Protein AF-A0A1V4E5L5-F1 (afdb_monomer_lite)

Radius of gyration: 43.97 Å; chains: 1; bounding box: 90×57×125 Å

Secondary structure (DSSP, 8-state):
-HHHHHHHHHHHHHHHHHHHHHHHHHHHHHHHHHHHHHHHHHHHHHHHHHHHHHHHHHHH-TT-HHHHHHHHHHHHHHHH--SHHHHHHHHHHHHHHHHHHHHHHHT-HHHHT-HHHHHHHHHHHHHHHHHHHHHHHHHHHHHHHHHHHHSTTHHHHHHHHT-PPPPPSS---STHHHHHHHHHHHHHHHHHHHHHHHHHHHHHHHHHTPPPP-PPPPP-SPPPS--HHHHHHHHTTT---TTHHHHHHHHHHHTTSEEEEEEETTEEEEEE-SS--S--HHHHHHHHHHHHH-BTTEEETTHHHH--TTHHHHHHHHHHHHHHHHHHTT-EEESS-HHHHHHHHHHHHHHHHHHHHHHHHHHHHHT----THHHHHHHHHHHHHHHHH--EEEPPP-S-PPPP-------S--------PPPP----------------------------------------------

Sequence (470 aa):
MITMIVVLAVVAVLVATLVSVYNRLVRTRNTVDNAWAQIDVQLKRRYDLIPNLVETVKGYAAHERATLEAVVVARAQAIGARGPEEQAAAENMLSGALKSLFAVAEAYPDLKASANFAELQEELAATENRIAYSRQYYNDAVLTYNNAIQTVPANIVAGMTGFTPREYFRRRRGARARAGQVLTMGAWIAAAAATGLWLLLLLALAVATRNPDVEPGPATGELAGQPPAVVDLITGDWRLCDEAPSATLLDLAARGVVAVEEIGPELSLVRLRGEPGDLRPYERLVYDHVRSLAVDGVVATGALAEGSRDLGRWWKSFRKKVIVEARAQGLSRPRWSRAHALLLGVAAAVPAAAIGIAVAADDARANHDGGPGAAIVSFALLVTLMGRLTGSAARPRGPGPPPTGSASASTCGRPGGSPSSPPPRSRSGAATSRTPPRSGSRRGPSGAFLSAPRPTTTGRGPTTAGCGTS

pLDDT: mean 72.15, std 19.84, range [26.78, 96.0]

Foldseek 3Di:
DVLVVVVVVVVVVVVVVLVVLVVVLVVLVVQLVVLVVLLVVLLVVLLVLLVVLLVLCCVQCVVPVVLSVQLVVLSVQCVPADFQASNLVSVVSNVVSVVVVVVVVVVGVVSVPDPSNVVSVVSNVVSVVSSVVSLVSSQVSLVVSQVSCLAPPNVVSCVVPVPDRGDHNDDDDDPPPVVLVVSLVRLVVQLVVLVVVLVVVLVVLLVVLQADDDDADAADPDDDPDQQQLVQCVVQSNDGFLCSLVSLVVVCCVVVQWPWDDPDPQWIKIAGDDDDDDDQPLSVLSVVVQVVQDDVRIDTPVCSNPPDPPCPVSVVVSSVSSQVVCVVVVFKDWSDDPSRLVVSLVSQLSSLVSQLVSVVSVVVVVVDPDDSVSSVVSSVVSSVVSVVSGGMYGDDDDDDDHNHHDDPDPRSDDPDDDPPDDDDDDDDDDDDDDDDDYDDDDDDDDDDDDDDDDDDDDDDDDDDDDDDDD

Structure (mmCIF, N/CA/C/O backbone):
data_AF-A0A1V4E5L5-F1
#
_entry.id   AF-A0A1V4E5L5-F1
#
loop_
_atom_site.group_PDB
_atom_site.id
_atom_site.type_symbol
_atom_site.label_atom_id
_atom_site.label_alt_id
_atom_site.label_comp_id
_atom_site.label_asym_id
_atom_site.label_entity_id
_atom_site.label_seq_id
_atom_site.pdbx_PDB_ins_code
_atom_site.Cartn_x
_atom_site.Cartn_y
_atom_site.Cartn_z
_atom_site.occupancy
_atom_site.B_iso_or_equiv
_atom_site.auth_seq_id
_atom_site.auth_comp_id
_atom_site.auth_asym_id
_atom_site.auth_atom_id
_atom_site.pdbx_PDB_model_num
ATOM 1 N N . MET A 1 1 ? -31.886 6.528 17.896 1.00 64.75 1 MET A N 1
ATOM 2 C CA . MET A 1 1 ? -31.563 7.450 16.787 1.00 64.75 1 MET A CA 1
ATOM 3 C C . MET A 1 1 ? -30.062 7.703 16.698 1.00 64.75 1 MET A C 1
ATOM 5 O O . MET A 1 1 ? -29.466 7.247 15.737 1.00 64.75 1 MET A O 1
ATOM 9 N N . ILE A 1 2 ? -29.427 8.288 17.723 1.00 75.50 2 ILE A N 1
ATOM 10 C CA . ILE A 1 2 ? -27.972 8.564 17.745 1.00 75.50 2 ILE A CA 1
ATOM 11 C C . ILE A 1 2 ? -27.121 7.310 17.460 1.00 75.50 2 ILE A C 1
ATOM 13 O O . ILE A 1 2 ? -26.212 7.352 16.645 1.00 75.50 2 ILE A O 1
ATOM 17 N N . THR A 1 3 ? -27.462 6.158 18.041 1.00 60.47 3 THR A N 1
ATOM 18 C CA . THR A 1 3 ? -26.755 4.883 17.808 1.00 60.47 3 THR A CA 1
ATOM 19 C C . THR A 1 3 ? -26.808 4.395 16.358 1.00 60.47 3 THR A C 1
ATOM 21 O O . THR A 1 3 ? -25.797 3.943 15.835 1.00 60.47 3 THR A O 1
ATOM 24 N N . MET A 1 4 ? -27.961 4.505 15.691 1.00 63.75 4 MET A N 1
ATOM 25 C CA . MET A 1 4 ? -28.101 4.164 14.267 1.00 63.75 4 MET A CA 1
ATOM 26 C C . MET A 1 4 ? -27.276 5.103 13.388 1.00 63.75 4 MET A C 1
ATOM 28 O O . MET A 1 4 ? -26.629 4.640 12.456 1.00 63.75 4 MET A O 1
ATOM 32 N N . ILE A 1 5 ? -27.244 6.395 13.727 1.00 76.19 5 ILE A N 1
ATOM 33 C CA . ILE A 1 5 ? -26.436 7.394 13.018 1.00 76.19 5 ILE A CA 1
ATOM 34 C C . ILE A 1 5 ? -24.944 7.068 13.153 1.00 76.19 5 ILE A C 1
ATOM 36 O O . ILE A 1 5 ? -24.229 7.099 12.158 1.00 76.19 5 ILE A O 1
ATOM 40 N N . VAL A 1 6 ? -24.477 6.681 14.346 1.00 77.12 6 VAL A N 1
ATOM 41 C CA . VAL A 1 6 ? -23.073 6.289 14.563 1.00 77.12 6 VAL A CA 1
ATOM 42 C C . VAL A 1 6 ? -22.710 5.032 13.766 1.00 77.12 6 VAL A C 1
ATOM 44 O O . VAL A 1 6 ? -21.672 5.014 13.114 1.00 77.12 6 VAL A O 1
ATOM 47 N N . VAL A 1 7 ? -23.560 3.999 13.760 1.00 72.44 7 VAL A N 1
ATOM 48 C CA . VAL A 1 7 ? -23.312 2.780 12.963 1.00 72.44 7 VAL A CA 1
ATOM 49 C C . VAL A 1 7 ? -23.264 3.103 11.469 1.00 72.44 7 VAL A C 1
ATOM 51 O O . VAL A 1 7 ? -22.341 2.672 10.781 1.00 72.44 7 VAL A O 1
ATOM 54 N N . LEU A 1 8 ? -24.216 3.898 10.975 1.00 71.31 8 LEU A N 1
ATOM 55 C CA . LEU A 1 8 ? -24.262 4.301 9.572 1.00 71.31 8 LEU A CA 1
ATOM 56 C C . LEU A 1 8 ? -23.028 5.130 9.185 1.00 71.31 8 LEU A C 1
ATOM 58 O O . LEU A 1 8 ? -22.444 4.897 8.131 1.00 71.31 8 LEU A O 1
ATOM 62 N N . ALA A 1 9 ? -22.592 6.044 10.056 1.00 74.75 9 ALA A N 1
ATOM 63 C CA . ALA A 1 9 ? -21.396 6.852 9.845 1.00 74.75 9 ALA A CA 1
ATOM 64 C C . ALA A 1 9 ? -20.126 5.988 9.782 1.00 74.75 9 ALA A C 1
ATOM 66 O O . ALA A 1 9 ? -19.305 6.173 8.887 1.00 74.75 9 ALA A O 1
ATOM 67 N N . VAL A 1 10 ? -19.981 5.002 10.674 1.00 79.75 10 VAL A N 1
ATOM 68 C CA . VAL A 1 10 ? -18.836 4.074 10.662 1.00 79.75 10 VAL A CA 1
ATOM 69 C C . VAL A 1 10 ? -18.814 3.237 9.381 1.00 79.75 10 VAL A C 1
ATOM 71 O O . VAL A 1 10 ? -17.765 3.114 8.750 1.00 79.75 10 VAL A O 1
ATOM 74 N N . VAL A 1 11 ? -19.964 2.705 8.953 1.00 74.75 11 VAL A N 1
ATOM 75 C CA . VAL A 1 11 ? -20.073 1.950 7.691 1.00 74.75 11 VAL A CA 1
ATOM 76 C C . VAL A 1 11 ? -19.747 2.842 6.491 1.00 74.75 11 VAL A C 1
ATOM 78 O O . VAL A 1 11 ? -18.983 2.433 5.619 1.00 74.75 11 VAL A O 1
ATOM 81 N N . ALA A 1 12 ? -20.254 4.077 6.463 1.00 74.31 12 ALA A N 1
ATOM 82 C CA . ALA A 1 12 ? -19.965 5.031 5.397 1.00 74.31 12 ALA A CA 1
ATOM 83 C C . ALA A 1 12 ? -18.464 5.356 5.301 1.00 74.31 12 ALA A C 1
ATOM 85 O O . ALA A 1 12 ? -17.910 5.355 4.203 1.00 74.31 12 ALA A O 1
ATOM 86 N N . VAL A 1 13 ? -17.780 5.558 6.434 1.00 81.56 13 VAL A N 1
ATOM 87 C CA . VAL A 1 13 ? -16.323 5.786 6.477 1.00 81.56 13 VAL A CA 1
ATOM 88 C C . VAL A 1 13 ? -15.547 4.561 5.986 1.00 81.56 13 VAL A C 1
ATOM 90 O O . VAL A 1 13 ? -14.578 4.707 5.236 1.00 81.56 13 VAL A O 1
ATOM 93 N N . LEU A 1 14 ? -15.973 3.351 6.357 1.00 78.25 14 LEU A N 1
ATOM 94 C CA . LEU A 1 14 ? -15.338 2.112 5.904 1.00 78.25 14 LEU A CA 1
ATOM 95 C C . LEU A 1 14 ? -15.444 1.961 4.378 1.00 78.25 14 LEU A C 1
ATOM 97 O O . LEU A 1 14 ? -14.437 1.739 3.703 1.00 78.25 14 LEU A O 1
ATOM 101 N N . VAL A 1 15 ? -16.649 2.143 3.828 1.00 75.12 15 VAL A N 1
ATOM 102 C CA . VAL A 1 15 ? -16.905 2.072 2.380 1.00 75.12 15 VAL A CA 1
ATOM 103 C C . VAL A 1 15 ? -16.134 3.163 1.635 1.00 75.12 15 VAL A C 1
ATOM 105 O O . VAL A 1 15 ? -15.472 2.868 0.641 1.00 75.12 15 VAL A O 1
ATOM 108 N N . ALA A 1 16 ? -16.138 4.403 2.132 1.00 78.38 16 ALA A N 1
ATOM 109 C CA . ALA A 1 16 ? -15.385 5.501 1.525 1.00 78.38 16 ALA A CA 1
ATOM 110 C C . ALA A 1 16 ? -13.875 5.206 1.481 1.00 78.38 16 ALA A C 1
ATOM 112 O O . ALA A 1 16 ? -13.209 5.487 0.482 1.00 78.38 16 ALA A O 1
ATOM 113 N N . THR A 1 17 ? -13.340 4.583 2.535 1.00 76.50 17 THR A N 1
ATOM 114 C CA . THR A 1 17 ? -11.928 4.189 2.611 1.00 76.50 17 THR A CA 1
ATOM 115 C C . THR A 1 17 ? -11.601 3.097 1.590 1.00 76.50 17 THR A C 1
ATOM 117 O O . THR A 1 17 ? -10.625 3.229 0.854 1.00 76.50 17 THR A O 1
ATOM 120 N N . LEU A 1 18 ? -12.438 2.058 1.485 1.00 76.38 18 LEU A N 1
ATOM 121 C CA . LEU A 1 18 ? -12.301 0.981 0.493 1.00 76.38 18 LEU A CA 1
ATOM 122 C C . LEU A 1 18 ? -12.300 1.523 -0.944 1.00 76.38 18 LEU A C 1
ATOM 124 O O . LEU A 1 18 ? -11.401 1.205 -1.724 1.00 76.38 18 LEU A O 1
ATOM 128 N N . VAL A 1 19 ? -13.260 2.393 -1.273 1.00 79.81 19 VAL A N 1
ATOM 129 C CA . VAL A 1 19 ? -13.362 3.025 -2.598 1.00 79.81 19 VAL A CA 1
ATOM 130 C C . VAL A 1 19 ? -12.137 3.897 -2.890 1.00 79.81 19 VAL A C 1
ATOM 132 O O . VAL A 1 19 ? -11.571 3.833 -3.983 1.00 79.81 19 VAL A O 1
ATOM 135 N N . SER A 1 20 ? -11.678 4.685 -1.914 1.00 85.06 20 SER A N 1
ATOM 136 C CA . SER A 1 20 ? -10.489 5.534 -2.064 1.00 85.06 20 SER A CA 1
ATOM 137 C C . SER A 1 20 ? -9.222 4.714 -2.334 1.00 85.06 20 SER A C 1
ATOM 139 O O . SER A 1 20 ? -8.454 5.023 -3.252 1.00 85.06 20 SER A O 1
ATOM 141 N N . VAL A 1 21 ? -9.035 3.623 -1.586 1.00 86.06 21 VAL A N 1
ATOM 142 C CA . VAL A 1 21 ? -7.903 2.700 -1.727 1.00 86.06 21 VAL A CA 1
ATOM 143 C C . VAL A 1 21 ? -7.919 2.007 -3.087 1.00 86.06 21 VAL A C 1
ATOM 145 O O . VAL A 1 21 ? -6.899 2.011 -3.776 1.00 86.06 21 VAL A O 1
ATOM 148 N N . TYR A 1 22 ? -9.069 1.480 -3.513 1.00 83.31 22 TYR A N 1
ATOM 149 C CA . TYR A 1 22 ? -9.215 0.848 -4.824 1.00 83.31 22 TYR A CA 1
ATOM 150 C C . TYR A 1 22 ? -8.873 1.824 -5.959 1.00 83.31 22 TYR A C 1
ATOM 152 O O . TYR A 1 22 ? -8.033 1.530 -6.809 1.00 83.31 22 TYR A O 1
ATOM 160 N N . ASN A 1 23 ? -9.429 3.038 -5.922 1.00 90.69 23 ASN A N 1
ATOM 161 C CA . ASN A 1 23 ? -9.145 4.065 -6.926 1.00 90.69 23 ASN A CA 1
ATOM 162 C C . ASN A 1 23 ? -7.665 4.475 -6.943 1.00 90.69 23 ASN A C 1
ATOM 164 O O . ASN A 1 23 ? -7.111 4.776 -8.000 1.00 90.69 23 ASN A O 1
ATOM 168 N N . ARG A 1 24 ? -6.997 4.493 -5.784 1.00 91.50 24 ARG A N 1
ATOM 169 C CA . ARG A 1 24 ? -5.551 4.736 -5.706 1.00 91.50 24 ARG A CA 1
ATOM 170 C C . ARG A 1 24 ? -4.749 3.609 -6.364 1.00 91.50 24 ARG A C 1
ATOM 172 O O . ARG A 1 24 ? -3.825 3.920 -7.107 1.00 91.50 24 ARG A O 1
ATOM 179 N N . LEU A 1 25 ? -5.110 2.346 -6.130 1.00 89.50 25 LEU A N 1
ATOM 180 C CA . LEU A 1 25 ? -4.451 1.188 -6.747 1.00 89.50 25 LEU A CA 1
ATOM 181 C C . LEU A 1 25 ? -4.634 1.150 -8.271 1.00 89.50 25 LEU A C 1
ATOM 183 O O . LEU A 1 25 ? -3.688 0.861 -9.000 1.00 89.50 25 LEU A O 1
ATOM 187 N N . VAL A 1 26 ? -5.827 1.487 -8.768 1.00 91.50 26 VAL A N 1
ATOM 188 C CA . VAL A 1 26 ? -6.075 1.611 -10.215 1.00 91.50 26 VAL A CA 1
ATOM 189 C C . VAL A 1 26 ? -5.211 2.721 -10.817 1.00 91.50 26 VAL A C 1
ATOM 191 O O . VAL A 1 26 ? -4.585 2.519 -11.855 1.00 91.50 26 VAL A O 1
ATOM 194 N N . ARG A 1 27 ? -5.107 3.876 -10.146 1.00 93.75 27 ARG A N 1
ATOM 195 C CA . ARG A 1 27 ? -4.250 4.980 -10.604 1.00 93.75 27 ARG A CA 1
ATOM 196 C C . ARG A 1 27 ? -2.784 4.573 -10.704 1.00 93.75 27 ARG A C 1
ATOM 198 O O . ARG A 1 27 ? -2.179 4.815 -11.741 1.00 93.75 27 ARG A O 1
ATOM 205 N N . THR A 1 28 ? -2.225 3.932 -9.676 1.00 93.62 28 THR A N 1
ATOM 206 C CA . THR A 1 28 ? -0.817 3.505 -9.705 1.00 93.62 28 THR A CA 1
ATOM 207 C C . THR A 1 28 ? -0.562 2.423 -10.751 1.00 93.62 28 THR A C 1
ATOM 209 O O . THR A 1 28 ? 0.479 2.462 -11.401 1.00 93.62 28 THR A O 1
ATOM 212 N N . ARG A 1 29 ? -1.514 1.505 -10.981 1.00 92.44 29 ARG A N 1
ATOM 213 C CA . ARG A 1 29 ? -1.445 0.539 -12.090 1.00 92.44 29 ARG A CA 1
ATOM 214 C C . ARG A 1 29 ? -1.362 1.254 -13.441 1.00 92.44 29 ARG A C 1
ATOM 216 O O . ARG A 1 29 ? -0.441 0.995 -14.206 1.00 92.44 29 ARG A O 1
ATOM 223 N N . ASN A 1 30 ? -2.262 2.205 -13.685 1.00 94.81 30 ASN A N 1
ATOM 224 C CA . ASN A 1 30 ? -2.279 2.972 -14.931 1.00 94.81 30 ASN A CA 1
ATOM 225 C C . ASN A 1 30 ? -1.001 3.808 -15.114 1.00 94.81 30 ASN A C 1
ATOM 227 O O . ASN A 1 30 ? -0.553 3.990 -16.241 1.00 94.81 30 ASN A O 1
ATOM 231 N N . THR A 1 31 ? -0.384 4.297 -14.030 1.00 95.56 31 THR A N 1
ATOM 232 C CA . THR A 1 31 ? 0.924 4.970 -14.094 1.00 95.56 31 THR A CA 1
ATOM 233 C C . THR A 1 31 ? 2.026 4.025 -14.570 1.00 95.56 31 THR A C 1
ATOM 235 O O . THR A 1 31 ? 2.833 4.425 -15.404 1.00 95.56 31 THR A O 1
ATOM 238 N N . VAL A 1 32 ? 2.050 2.776 -14.090 1.00 95.31 32 VAL A N 1
ATOM 239 C CA . VAL A 1 32 ? 3.008 1.761 -14.566 1.00 95.31 32 VAL A CA 1
ATOM 240 C C . VAL A 1 32 ? 2.787 1.458 -16.048 1.00 95.31 32 VAL A C 1
ATOM 242 O O . VAL A 1 32 ? 3.749 1.443 -16.812 1.00 95.31 32 VAL A O 1
ATOM 245 N N . ASP A 1 33 ? 1.533 1.273 -16.466 1.00 94.19 33 ASP A N 1
ATOM 246 C CA . ASP A 1 33 ? 1.196 0.988 -17.866 1.00 94.19 33 ASP A CA 1
ATOM 247 C C . ASP A 1 33 ? 1.548 2.172 -18.788 1.00 94.19 33 ASP A C 1
ATOM 249 O O . ASP A 1 33 ? 2.089 1.983 -19.877 1.00 94.19 33 ASP A O 1
ATOM 253 N N . ASN A 1 34 ? 1.326 3.409 -18.332 1.00 95.81 34 ASN A N 1
ATOM 254 C CA . ASN A 1 34 ? 1.731 4.610 -19.061 1.00 95.81 34 ASN A CA 1
ATOM 255 C C . ASN A 1 34 ? 3.259 4.731 -19.169 1.00 95.81 34 ASN A C 1
ATOM 257 O O . ASN A 1 34 ? 3.774 5.019 -20.247 1.00 95.81 34 ASN A O 1
ATOM 261 N N . ALA A 1 35 ? 3.988 4.473 -18.079 1.00 94.75 35 ALA A N 1
ATOM 262 C CA . ALA A 1 35 ? 5.449 4.487 -18.080 1.00 94.75 35 ALA A CA 1
ATOM 263 C C . ALA A 1 35 ? 6.027 3.438 -19.044 1.00 94.75 35 ALA A C 1
ATOM 265 O O . ALA A 1 35 ? 6.997 3.717 -19.747 1.00 94.75 35 ALA A O 1
ATOM 266 N N . TRP A 1 36 ? 5.408 2.256 -19.118 1.00 94.31 36 TRP A N 1
ATOM 267 C CA . TRP A 1 36 ? 5.778 1.224 -20.085 1.00 94.31 36 TRP A CA 1
ATOM 268 C C . TRP A 1 36 ? 5.542 1.686 -21.529 1.00 94.31 36 TRP A C 1
ATOM 270 O O . TRP A 1 36 ? 6.452 1.617 -22.351 1.00 94.31 36 TRP A O 1
ATOM 280 N N . ALA A 1 37 ? 4.372 2.261 -21.822 1.00 94.19 37 ALA A N 1
ATOM 281 C CA . ALA A 1 37 ? 4.068 2.790 -23.153 1.00 94.19 37 ALA A CA 1
ATOM 282 C C . ALA A 1 37 ? 5.060 3.883 -23.601 1.00 94.19 37 ALA A C 1
ATOM 284 O O . ALA A 1 37 ? 5.414 3.957 -24.777 1.00 94.19 37 ALA A O 1
ATOM 285 N N . GLN A 1 38 ? 5.550 4.716 -22.674 1.00 93.56 38 GLN A N 1
ATOM 286 C CA . GLN A 1 38 ? 6.589 5.705 -22.981 1.00 93.56 38 GLN A CA 1
ATOM 287 C C . GLN A 1 38 ? 7.916 5.047 -23.383 1.00 93.56 38 GLN A C 1
ATOM 289 O O . GLN A 1 38 ? 8.556 5.515 -24.325 1.00 93.56 38 GLN A O 1
ATOM 294 N N . ILE A 1 39 ? 8.313 3.958 -22.712 1.00 93.94 39 ILE A N 1
ATOM 295 C CA . ILE A 1 39 ? 9.497 3.175 -23.093 1.00 93.94 39 ILE A CA 1
ATOM 296 C C . ILE A 1 39 ? 9.312 2.610 -24.504 1.00 93.94 39 ILE A C 1
ATOM 298 O O . ILE A 1 39 ? 10.179 2.833 -25.347 1.00 93.94 39 ILE A O 1
ATOM 302 N N . ASP A 1 40 ? 8.178 1.964 -24.788 1.00 92.88 40 ASP A N 1
ATOM 303 C CA . ASP A 1 40 ? 7.902 1.333 -26.088 1.00 92.88 40 ASP A CA 1
ATOM 304 C C . ASP A 1 40 ? 8.029 2.315 -27.261 1.00 92.88 40 ASP A C 1
ATOM 306 O O . ASP A 1 40 ? 8.615 1.987 -28.295 1.00 92.88 40 ASP A O 1
ATOM 310 N N . VAL A 1 41 ? 7.549 3.553 -27.097 1.00 94.69 41 VAL A N 1
ATOM 311 C CA . VAL A 1 41 ? 7.687 4.600 -28.123 1.00 94.69 41 VAL A CA 1
ATOM 312 C C . VAL A 1 41 ? 9.157 4.935 -28.393 1.00 94.69 41 VAL A C 1
ATOM 314 O O . VAL A 1 41 ? 9.553 5.063 -29.553 1.00 94.69 41 VAL A O 1
ATOM 317 N N . GLN A 1 42 ? 9.982 5.063 -27.347 1.00 95.38 42 GLN A N 1
ATOM 318 C CA . GLN A 1 42 ? 11.406 5.367 -27.525 1.00 95.38 42 GLN A CA 1
ATOM 319 C C . GLN A 1 42 ? 12.180 4.176 -28.106 1.00 95.38 42 GLN A C 1
ATOM 321 O O . GLN A 1 42 ? 13.044 4.369 -28.962 1.00 95.38 42 GLN A O 1
ATOM 326 N N . LEU A 1 43 ? 11.847 2.950 -27.691 1.00 94.94 43 LEU A N 1
ATOM 327 C CA . LEU A 1 43 ? 12.421 1.726 -28.250 1.00 94.94 43 LEU A CA 1
ATOM 328 C C . LEU A 1 43 ? 12.118 1.611 -29.746 1.00 94.94 43 LEU A C 1
ATOM 330 O O . LEU A 1 43 ? 13.030 1.411 -30.547 1.00 94.94 43 LEU A O 1
ATOM 334 N N . LYS A 1 44 ? 10.862 1.844 -30.140 1.00 94.50 44 LYS A N 1
ATOM 335 C CA . LYS A 1 44 ? 10.459 1.836 -31.547 1.00 94.50 44 LYS A CA 1
ATOM 336 C C . LYS A 1 44 ? 11.234 2.864 -32.372 1.00 94.50 44 LYS A C 1
ATOM 338 O O . LYS A 1 44 ? 11.813 2.494 -33.389 1.00 94.50 44 LYS A O 1
ATOM 343 N N . ARG A 1 45 ? 11.343 4.113 -31.894 1.00 95.19 45 ARG A N 1
ATOM 344 C CA . ARG A 1 45 ? 12.145 5.150 -32.570 1.00 95.19 45 ARG A CA 1
ATOM 345 C C . ARG A 1 45 ? 13.587 4.690 -32.782 1.00 95.19 45 ARG A C 1
ATOM 347 O O . ARG A 1 45 ? 14.114 4.825 -33.879 1.00 95.19 45 ARG A O 1
ATOM 354 N N . ARG A 1 46 ? 14.216 4.101 -31.760 1.00 95.69 46 ARG A N 1
ATOM 355 C CA . ARG A 1 46 ? 15.577 3.558 -31.870 1.00 95.69 46 ARG A CA 1
ATOM 356 C C . ARG A 1 46 ? 15.672 2.484 -32.956 1.00 95.69 46 ARG A C 1
ATOM 358 O O . ARG A 1 46 ? 16.612 2.499 -33.746 1.00 95.69 46 ARG A O 1
ATOM 365 N N . TYR A 1 47 ? 14.712 1.564 -33.019 1.00 95.75 47 TYR A N 1
ATOM 366 C CA . TYR A 1 47 ? 14.703 0.499 -34.025 1.00 95.75 47 TYR A CA 1
ATOM 367 C C . TYR A 1 47 ? 14.474 1.005 -35.442 1.00 95.75 47 TYR A C 1
ATOM 369 O O . TYR A 1 47 ? 14.990 0.387 -36.375 1.00 95.75 47 TYR A O 1
ATOM 377 N N . ASP A 1 48 ? 13.725 2.088 -35.611 1.00 96.00 48 ASP A N 1
ATOM 378 C CA . ASP A 1 48 ? 13.443 2.683 -36.917 1.00 96.00 48 ASP A CA 1
ATOM 379 C C . ASP A 1 48 ? 14.667 3.437 -37.475 1.00 96.00 48 ASP A C 1
ATOM 381 O O . ASP A 1 48 ? 14.866 3.469 -38.687 1.00 96.00 48 ASP A O 1
ATOM 385 N N . LEU A 1 49 ? 15.546 3.955 -36.605 1.00 95.81 49 LEU A N 1
ATOM 386 C CA . LEU A 1 49 ? 16.784 4.649 -36.997 1.00 95.81 49 LEU A CA 1
ATOM 387 C C . LEU A 1 49 ? 17.936 3.702 -37.381 1.00 95.81 49 LEU A C 1
ATOM 389 O O . LEU A 1 49 ? 18.786 4.052 -38.200 1.00 95.81 49 LEU A O 1
ATOM 393 N N . ILE A 1 50 ? 17.981 2.491 -36.812 1.00 95.62 50 ILE A N 1
ATOM 394 C CA . ILE A 1 50 ? 19.100 1.552 -37.017 1.00 95.62 50 ILE A CA 1
ATOM 395 C C . ILE A 1 50 ? 19.293 1.131 -38.485 1.00 95.62 50 ILE A C 1
ATOM 397 O O . ILE A 1 50 ? 20.442 1.111 -38.920 1.00 95.62 50 ILE A O 1
ATOM 401 N N . PRO A 1 51 ? 18.252 0.795 -39.275 1.00 95.62 51 PRO A N 1
ATOM 402 C CA . PRO A 1 51 ? 18.433 0.449 -40.683 1.00 95.62 51 PRO A CA 1
ATOM 403 C C . PRO A 1 51 ? 19.109 1.568 -41.481 1.00 95.62 51 PRO A C 1
ATOM 405 O O . PRO A 1 51 ? 20.063 1.298 -42.202 1.00 95.62 51 PRO A O 1
ATOM 408 N N . ASN A 1 52 ? 18.691 2.822 -41.280 1.00 94.88 52 ASN A N 1
ATOM 409 C CA . ASN A 1 52 ? 19.295 3.980 -41.944 1.00 94.88 52 ASN A CA 1
ATOM 410 C C . ASN A 1 52 ? 20.762 4.171 -41.533 1.00 94.88 52 ASN A C 1
ATOM 412 O O . ASN A 1 52 ? 21.611 4.450 -42.381 1.00 94.88 52 ASN A O 1
ATOM 416 N N . LEU A 1 53 ? 21.083 3.956 -40.250 1.00 93.62 53 LEU A N 1
ATOM 417 C CA . LEU A 1 53 ? 22.466 3.963 -39.769 1.00 93.62 53 LEU A CA 1
ATOM 418 C C . LEU A 1 53 ? 23.296 2.868 -40.449 1.00 93.62 53 LEU A C 1
ATOM 420 O O . LEU A 1 53 ? 24.391 3.137 -40.933 1.00 93.62 53 LEU A O 1
ATOM 424 N N . VAL A 1 54 ? 22.772 1.643 -40.509 1.00 94.38 54 VAL A N 1
ATOM 425 C CA . VAL A 1 54 ? 23.448 0.494 -41.123 1.00 94.38 54 VAL A CA 1
ATOM 426 C C . VAL A 1 54 ? 23.701 0.738 -42.610 1.00 94.38 54 VAL A C 1
ATOM 428 O O . VAL A 1 54 ? 24.813 0.487 -43.066 1.00 94.38 54 VAL A O 1
ATOM 431 N N . GLU A 1 55 ? 22.727 1.257 -43.359 1.00 93.62 55 GLU A N 1
ATOM 432 C CA . GLU A 1 55 ? 22.913 1.593 -44.778 1.00 93.62 55 GLU A CA 1
ATOM 433 C C . GLU A 1 55 ? 23.941 2.715 -44.979 1.00 93.62 55 GLU A C 1
ATOM 435 O O . GLU A 1 55 ? 24.798 2.615 -45.857 1.00 93.62 55 GLU A O 1
ATOM 440 N N . THR A 1 56 ? 23.939 3.731 -44.110 1.00 91.81 56 THR A N 1
ATOM 441 C CA . THR A 1 56 ? 24.941 4.807 -44.155 1.00 91.81 56 THR A CA 1
ATOM 442 C C . THR A 1 56 ? 26.346 4.264 -43.900 1.00 91.81 56 THR A C 1
ATOM 444 O O . THR A 1 56 ? 27.256 4.544 -44.671 1.00 91.81 56 THR A O 1
ATOM 447 N N . VAL A 1 57 ? 26.543 3.431 -42.871 1.00 92.44 57 VAL A N 1
ATOM 448 C CA . VAL A 1 57 ? 27.863 2.850 -42.565 1.00 92.44 57 VAL A CA 1
ATOM 449 C C . VAL A 1 57 ? 28.315 1.868 -43.651 1.00 92.44 57 VAL A C 1
ATOM 451 O O . VAL A 1 57 ? 29.488 1.876 -44.020 1.00 92.44 57 VAL A O 1
ATOM 454 N N . LYS A 1 58 ? 27.405 1.063 -44.221 1.00 91.81 58 LYS A N 1
ATOM 455 C CA . LYS A 1 58 ? 27.715 0.150 -45.338 1.00 91.81 58 LYS A CA 1
ATOM 456 C C . LYS A 1 58 ? 28.307 0.875 -46.548 1.00 91.81 58 LYS A C 1
ATOM 458 O O . LYS A 1 58 ? 29.171 0.302 -47.206 1.00 91.81 58 LYS A O 1
ATOM 463 N N . GLY A 1 59 ? 27.870 2.107 -46.824 1.00 89.38 59 GLY A N 1
ATOM 464 C CA . GLY A 1 59 ? 28.375 2.915 -47.938 1.00 89.38 59 GLY A CA 1
ATOM 465 C C . GLY A 1 59 ? 29.857 3.294 -47.826 1.00 89.38 59 GLY A C 1
ATOM 466 O O . GLY A 1 59 ? 30.506 3.475 -48.851 1.00 89.38 59 GLY A O 1
ATOM 467 N N . TYR A 1 60 ? 30.403 3.366 -46.606 1.00 89.19 60 TYR A N 1
ATOM 468 C CA . TYR A 1 60 ? 31.788 3.792 -46.349 1.00 89.19 60 TYR A CA 1
ATOM 469 C C . TYR A 1 60 ? 32.684 2.670 -45.802 1.00 89.19 60 TYR A C 1
ATOM 471 O O . TYR A 1 60 ? 33.879 2.648 -46.076 1.00 89.19 60 TYR A O 1
ATOM 479 N N . ALA A 1 61 ? 32.122 1.723 -45.048 1.00 87.50 61 ALA A N 1
ATOM 480 C CA . ALA A 1 61 ? 32.852 0.680 -44.326 1.00 87.50 61 ALA A CA 1
ATOM 481 C C . ALA A 1 61 ? 32.329 -0.727 -44.675 1.00 87.50 61 ALA A C 1
ATOM 483 O O . ALA A 1 61 ? 32.020 -1.543 -43.806 1.00 87.50 61 ALA A O 1
ATOM 484 N N . ALA A 1 62 ? 32.226 -1.042 -45.971 1.00 83.50 62 ALA A N 1
ATOM 485 C CA . ALA A 1 62 ? 31.670 -2.312 -46.462 1.00 83.50 62 ALA A CA 1
ATOM 486 C C . ALA A 1 62 ? 32.427 -3.576 -45.986 1.00 83.50 62 ALA A C 1
ATOM 488 O O . ALA A 1 62 ? 31.878 -4.682 -46.030 1.00 83.50 62 ALA A O 1
ATOM 489 N N . HIS A 1 63 ? 33.676 -3.424 -45.533 1.00 86.50 63 HIS A N 1
ATOM 490 C CA . HIS A 1 63 ? 34.503 -4.510 -45.002 1.00 86.50 63 HIS A CA 1
ATOM 491 C C . HIS A 1 63 ? 34.147 -4.894 -43.549 1.00 86.50 63 HIS A C 1
ATOM 493 O O . HIS A 1 63 ? 34.481 -5.994 -43.115 1.00 86.50 63 HIS A O 1
ATOM 499 N N . GLU A 1 64 ? 33.368 -4.073 -42.835 1.00 93.06 64 GLU A N 1
ATOM 500 C CA . GLU A 1 64 ? 32.981 -4.255 -41.422 1.00 93.06 64 GLU A CA 1
ATOM 501 C C . GLU A 1 64 ? 31.714 -5.108 -41.244 1.00 93.06 64 GLU A C 1
ATOM 503 O O . GLU A 1 64 ? 30.815 -4.810 -40.450 1.00 93.06 64 GLU A O 1
ATOM 508 N N . ARG A 1 65 ? 31.615 -6.199 -42.012 1.00 89.69 65 ARG A N 1
ATOM 509 C CA . ARG A 1 65 ? 30.405 -7.037 -42.066 1.00 89.69 65 ARG A CA 1
ATOM 510 C C . ARG A 1 65 ? 30.025 -7.624 -40.709 1.00 89.69 65 ARG A C 1
ATOM 512 O O . ARG A 1 65 ? 28.849 -7.599 -40.366 1.00 89.69 65 ARG A O 1
ATOM 519 N N . ALA A 1 66 ? 31.004 -8.093 -39.935 1.00 91.94 66 ALA A N 1
ATOM 520 C CA . ALA A 1 66 ? 30.763 -8.703 -38.626 1.00 91.94 66 ALA A CA 1
ATOM 521 C C . ALA A 1 66 ? 30.115 -7.716 -37.637 1.00 91.94 66 ALA A C 1
ATOM 523 O O . ALA A 1 66 ? 29.177 -8.068 -36.922 1.00 91.94 66 ALA A O 1
ATOM 524 N N . THR A 1 67 ? 30.568 -6.459 -37.630 1.00 91.31 67 THR A N 1
ATOM 525 C CA . THR A 1 67 ? 30.039 -5.408 -36.749 1.00 91.31 67 THR A CA 1
ATOM 526 C C . THR A 1 67 ? 28.622 -5.001 -37.156 1.00 91.31 67 THR A C 1
ATOM 528 O O . THR A 1 67 ? 27.741 -4.859 -36.306 1.00 91.31 67 THR A O 1
ATOM 531 N N . LEU A 1 68 ? 28.371 -4.864 -38.461 1.00 93.56 68 LEU A N 1
ATOM 532 C CA . LEU A 1 68 ? 27.043 -4.551 -38.994 1.00 93.56 68 LEU A CA 1
ATOM 533 C C . LEU A 1 68 ? 26.045 -5.689 -38.743 1.00 93.56 68 LEU A C 1
ATOM 535 O O . LEU A 1 68 ? 24.907 -5.435 -38.348 1.00 93.56 68 LEU A O 1
ATOM 539 N N . GLU A 1 69 ? 26.471 -6.940 -38.914 1.00 94.31 69 GLU A N 1
ATOM 540 C CA . GLU A 1 69 ? 25.661 -8.122 -38.618 1.00 94.31 69 GLU A CA 1
ATOM 541 C C . GLU A 1 69 ? 25.308 -8.199 -37.129 1.00 94.31 69 GLU A C 1
ATOM 543 O O . GLU A 1 69 ? 24.141 -8.397 -36.791 1.00 94.31 69 GLU A O 1
ATOM 548 N N . ALA A 1 70 ? 26.268 -7.940 -36.234 1.00 94.31 70 ALA A N 1
ATOM 549 C CA . ALA A 1 70 ? 26.018 -7.903 -34.794 1.00 94.31 70 ALA A CA 1
ATOM 550 C C . ALA A 1 70 ? 24.931 -6.880 -34.413 1.00 94.31 70 ALA A C 1
ATOM 552 O O . ALA A 1 70 ? 24.077 -7.173 -33.574 1.00 94.31 70 ALA A O 1
ATOM 553 N N . VAL A 1 71 ? 24.908 -5.706 -35.055 1.00 95.06 71 VAL A N 1
ATOM 554 C CA . VAL A 1 71 ? 23.868 -4.685 -34.836 1.00 95.06 71 VAL A CA 1
ATOM 555 C C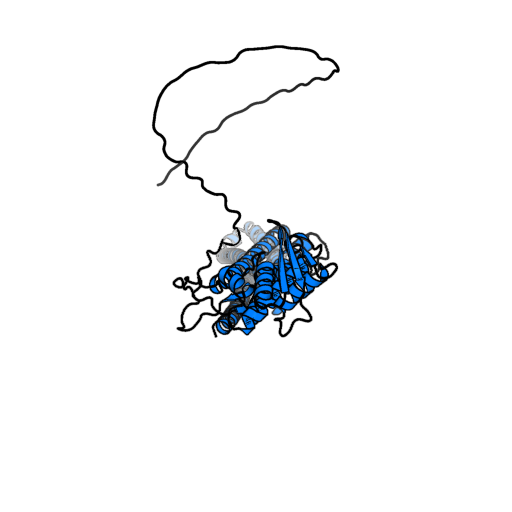 . VAL A 1 71 ? 22.506 -5.144 -35.362 1.00 95.06 71 VAL A C 1
ATOM 557 O O . VAL A 1 71 ? 21.495 -4.967 -34.679 1.00 95.06 71 VAL A O 1
ATOM 560 N N . VAL A 1 72 ? 22.461 -5.764 -36.545 1.00 95.06 72 VAL A N 1
ATOM 561 C CA . VAL A 1 72 ? 21.216 -6.293 -37.128 1.00 95.06 72 VAL A CA 1
ATOM 562 C C . VAL A 1 72 ? 20.636 -7.418 -36.265 1.00 95.06 72 VAL A C 1
ATOM 564 O O . VAL A 1 72 ? 19.439 -7.406 -35.970 1.00 95.06 72 VAL A O 1
ATOM 567 N N . VAL A 1 73 ? 21.475 -8.348 -35.799 1.00 95.31 73 VAL A N 1
ATOM 568 C CA . VAL A 1 73 ? 21.073 -9.443 -34.903 1.00 95.31 73 VAL A CA 1
ATOM 569 C C . VAL A 1 73 ? 20.598 -8.898 -33.559 1.00 95.31 73 VAL A C 1
ATOM 571 O O . VAL A 1 73 ? 19.526 -9.283 -33.091 1.00 95.31 73 VAL A O 1
ATOM 574 N N . ALA A 1 74 ? 21.334 -7.959 -32.957 1.00 95.12 74 ALA A N 1
ATOM 575 C CA . ALA A 1 74 ? 20.936 -7.348 -31.692 1.00 95.12 74 ALA A CA 1
ATOM 576 C C . ALA A 1 74 ? 19.602 -6.591 -31.813 1.00 95.12 74 ALA A C 1
ATOM 578 O O . ALA A 1 74 ? 18.759 -6.688 -30.922 1.00 95.12 74 ALA A O 1
ATOM 579 N N . ARG A 1 75 ? 19.359 -5.899 -32.938 1.00 95.50 75 ARG A N 1
ATOM 580 C CA . ARG A 1 75 ? 18.064 -5.264 -33.235 1.00 95.50 75 ARG A CA 1
ATOM 581 C C . ARG A 1 75 ? 16.946 -6.299 -33.345 1.00 95.50 75 ARG A C 1
ATOM 583 O O . ARG A 1 75 ? 15.880 -6.097 -32.773 1.00 95.50 75 ARG A O 1
ATOM 590 N N . ALA A 1 76 ? 17.168 -7.397 -34.067 1.00 94.94 76 ALA A N 1
ATOM 591 C CA . ALA A 1 76 ? 16.166 -8.452 -34.217 1.00 94.94 76 ALA A CA 1
ATOM 592 C C . ALA A 1 76 ? 15.801 -9.087 -32.863 1.00 94.94 76 ALA A C 1
ATOM 594 O O . ALA A 1 76 ? 14.623 -9.286 -32.572 1.00 94.94 76 ALA A O 1
ATOM 595 N N . GLN A 1 77 ? 16.797 -9.329 -32.005 1.00 93.50 77 GLN A N 1
ATOM 596 C CA . GLN A 1 77 ? 16.584 -9.826 -30.643 1.00 93.50 77 GLN A CA 1
ATOM 597 C C . GLN A 1 77 ? 15.828 -8.817 -29.768 1.00 93.50 77 GLN A C 1
ATOM 599 O O . GLN A 1 77 ? 14.942 -9.212 -29.017 1.00 93.50 77 GLN A O 1
ATOM 604 N N . ALA A 1 78 ? 16.131 -7.523 -29.892 1.00 92.88 78 ALA A N 1
ATOM 605 C CA . ALA A 1 78 ? 15.442 -6.462 -29.161 1.00 92.88 78 ALA A CA 1
ATOM 606 C C . ALA A 1 78 ? 13.969 -6.297 -29.573 1.00 92.88 78 ALA A C 1
ATOM 608 O O . ALA A 1 78 ? 13.121 -6.059 -28.720 1.00 92.88 78 ALA A O 1
ATOM 609 N N . ILE A 1 79 ? 13.647 -6.485 -30.856 1.00 93.56 79 ILE A N 1
ATOM 610 C CA . ILE A 1 79 ? 12.260 -6.471 -31.355 1.00 93.56 79 ILE A CA 1
ATOM 611 C C . ILE A 1 79 ? 11.488 -7.725 -30.911 1.00 93.56 79 ILE A C 1
ATOM 613 O O . ILE A 1 79 ? 10.278 -7.665 -30.704 1.00 93.56 79 ILE A O 1
ATOM 617 N N . GLY A 1 80 ? 12.170 -8.868 -30.794 1.00 89.44 80 GLY A N 1
ATOM 618 C CA . GLY A 1 80 ? 11.557 -10.149 -30.433 1.00 89.44 80 GLY A CA 1
ATOM 619 C C . GLY A 1 80 ? 11.379 -10.393 -28.931 1.00 89.44 80 GLY A C 1
ATOM 620 O O . GLY A 1 80 ? 10.653 -11.320 -28.565 1.00 89.44 80 GLY A O 1
ATOM 621 N N . ALA A 1 81 ? 12.030 -9.605 -28.073 1.00 90.69 81 ALA A N 1
ATOM 622 C CA . ALA A 1 81 ? 11.974 -9.761 -26.621 1.00 90.69 81 ALA A CA 1
ATOM 623 C C . ALA A 1 81 ? 10.569 -9.467 -26.065 1.00 90.69 81 ALA A C 1
ATOM 625 O O . ALA A 1 81 ? 9.854 -8.597 -26.566 1.00 90.69 81 ALA A O 1
ATOM 626 N N . ARG A 1 82 ? 10.146 -10.212 -25.032 1.00 86.81 82 ARG A N 1
ATOM 627 C CA . ARG A 1 82 ? 8.821 -10.045 -24.422 1.00 86.81 82 ARG A CA 1
ATOM 628 C C . ARG A 1 82 ? 8.935 -9.761 -22.931 1.00 86.81 82 ARG A C 1
ATOM 630 O O . ARG A 1 82 ? 9.477 -10.536 -22.156 1.00 86.81 82 ARG A O 1
ATOM 637 N N . GLY A 1 83 ? 8.324 -8.656 -22.520 1.00 85.06 83 GLY A N 1
ATOM 638 C CA . GLY A 1 83 ? 8.265 -8.249 -21.121 1.00 85.06 83 GLY A CA 1
ATOM 639 C C . GLY A 1 83 ? 9.512 -7.495 -20.632 1.00 85.06 83 GLY A C 1
ATOM 640 O O . GLY A 1 83 ? 10.543 -7.470 -21.305 1.00 85.06 83 GLY A O 1
ATOM 641 N N . PRO A 1 84 ? 9.429 -6.842 -19.456 1.00 86.81 84 PRO A N 1
ATOM 642 C CA . PRO A 1 84 ? 10.420 -5.855 -19.018 1.00 86.81 84 PRO A CA 1
ATOM 643 C C . PRO A 1 84 ? 11.838 -6.396 -18.819 1.00 86.81 84 PRO A C 1
ATOM 645 O O . PRO A 1 84 ? 12.807 -5.697 -19.119 1.00 86.81 84 PRO A O 1
ATOM 648 N N . GLU A 1 85 ? 11.985 -7.620 -18.304 1.00 86.38 85 GLU A N 1
ATOM 649 C CA . GLU A 1 85 ? 13.302 -8.195 -18.009 1.00 86.38 85 GLU A CA 1
ATOM 650 C C . GLU A 1 85 ? 14.035 -8.657 -19.277 1.00 86.38 85 GLU A C 1
ATOM 652 O O . GLU A 1 85 ? 15.216 -8.335 -19.457 1.00 86.38 85 GLU A O 1
ATOM 657 N N . GLU A 1 86 ? 13.341 -9.359 -20.178 1.00 88.12 86 GLU A N 1
ATOM 658 C CA . GLU A 1 86 ? 13.902 -9.775 -21.468 1.00 88.12 86 GLU A CA 1
ATOM 659 C C . GLU A 1 86 ? 14.236 -8.559 -22.334 1.00 88.12 86 GLU A C 1
ATOM 661 O O . GLU A 1 86 ? 15.341 -8.482 -22.879 1.00 88.12 86 GLU A O 1
ATOM 666 N N . GLN A 1 87 ? 13.336 -7.566 -22.376 1.00 91.44 87 GLN A N 1
ATOM 667 C CA . GLN A 1 87 ? 13.565 -6.313 -23.093 1.00 91.44 87 GLN A CA 1
ATOM 668 C C . GLN A 1 87 ? 14.823 -5.614 -22.577 1.00 91.44 87 GLN A C 1
ATOM 670 O O . GLN A 1 87 ? 15.673 -5.194 -23.359 1.00 91.44 87 GLN A O 1
ATOM 675 N N . ALA A 1 88 ? 14.999 -5.534 -21.254 1.00 89.00 88 ALA A N 1
ATOM 676 C CA . ALA A 1 88 ? 16.186 -4.931 -20.660 1.00 89.00 88 ALA A CA 1
ATOM 677 C C . ALA A 1 88 ? 17.481 -5.661 -21.051 1.00 89.00 88 ALA A C 1
ATOM 679 O O . ALA A 1 88 ? 18.516 -5.021 -21.245 1.00 89.00 88 ALA A O 1
ATOM 680 N N . ALA A 1 89 ? 17.455 -6.992 -21.152 1.00 89.00 89 ALA A N 1
ATOM 681 C CA . ALA A 1 89 ? 18.618 -7.772 -21.565 1.00 89.00 89 ALA A CA 1
ATOM 682 C C . ALA A 1 89 ? 18.965 -7.541 -23.044 1.00 89.00 89 ALA A C 1
ATOM 684 O O . ALA A 1 89 ? 20.122 -7.243 -23.349 1.00 89.00 89 ALA A O 1
ATOM 685 N N . ALA A 1 90 ? 17.976 -7.622 -23.935 1.00 92.81 90 ALA A N 1
ATOM 686 C CA . ALA A 1 90 ? 18.171 -7.423 -25.369 1.00 92.81 90 ALA A CA 1
ATOM 687 C C . ALA A 1 90 ? 18.621 -5.991 -25.697 1.00 92.81 90 ALA A C 1
ATOM 689 O O . ALA A 1 90 ? 19.564 -5.789 -26.461 1.00 92.81 90 ALA A O 1
ATOM 690 N N . GLU A 1 91 ? 18.047 -4.995 -25.023 1.00 92.88 91 GLU A N 1
ATOM 691 C CA . GLU A 1 91 ? 18.462 -3.604 -25.173 1.00 92.88 91 GLU A CA 1
ATOM 692 C C . GLU A 1 91 ? 19.903 -3.342 -24.728 1.00 92.88 91 GLU A C 1
ATOM 694 O O . GLU A 1 91 ? 20.600 -2.533 -25.337 1.00 92.88 91 GLU A O 1
ATOM 699 N N . ASN A 1 92 ? 20.377 -4.015 -23.676 1.00 91.81 92 ASN A N 1
ATOM 700 C CA . ASN A 1 92 ? 21.775 -3.893 -23.262 1.00 91.81 92 ASN A CA 1
ATOM 701 C C . ASN A 1 92 ? 22.726 -4.464 -24.323 1.00 91.81 92 ASN A C 1
ATOM 703 O O . ASN A 1 92 ? 23.788 -3.884 -24.553 1.00 91.81 92 ASN A O 1
ATOM 707 N N . MET A 1 93 ? 22.346 -5.563 -24.985 1.00 92.25 93 MET A N 1
ATOM 708 C CA . MET A 1 93 ? 23.116 -6.118 -26.104 1.00 92.25 93 MET A CA 1
ATOM 709 C C . MET A 1 93 ? 23.130 -5.158 -27.295 1.00 92.25 93 MET A C 1
ATOM 711 O O . MET A 1 93 ? 24.194 -4.909 -27.859 1.00 92.25 93 MET A O 1
ATOM 715 N N . LEU A 1 94 ? 21.990 -4.541 -27.619 1.00 94.31 94 LEU A N 1
ATOM 716 C CA . LEU A 1 94 ? 21.897 -3.534 -28.676 1.00 94.31 94 LEU A CA 1
ATOM 717 C C . LEU A 1 94 ? 22.727 -2.279 -28.368 1.00 94.31 94 LEU A C 1
ATOM 719 O O . LEU A 1 94 ? 23.478 -1.819 -29.227 1.00 94.31 94 LEU A O 1
ATOM 723 N N . SER A 1 95 ? 22.664 -1.744 -27.144 1.00 93.69 95 SER A N 1
ATOM 724 C CA . SER A 1 95 ? 23.534 -0.635 -26.719 1.00 93.69 95 SER A CA 1
ATOM 725 C C . SER A 1 95 ? 25.017 -1.014 -26.770 1.00 93.69 95 SER A C 1
ATOM 727 O O . SER A 1 95 ? 25.842 -0.162 -27.087 1.00 93.69 95 SER A O 1
ATOM 729 N N . GLY A 1 96 ? 25.368 -2.276 -26.504 1.00 93.94 96 GLY A N 1
ATOM 730 C CA . GLY A 1 96 ? 26.723 -2.796 -26.701 1.00 93.94 96 GLY A CA 1
ATOM 731 C C . GLY A 1 96 ? 27.148 -2.796 -28.172 1.00 93.94 96 GLY A C 1
ATOM 732 O O . GLY A 1 96 ? 28.181 -2.223 -28.505 1.00 93.94 96 GLY A O 1
ATOM 733 N N . ALA A 1 97 ? 26.324 -3.364 -29.056 1.00 94.44 97 ALA A N 1
ATOM 734 C CA . ALA A 1 97 ? 26.607 -3.446 -30.489 1.00 94.44 97 ALA A CA 1
ATOM 735 C C . ALA A 1 97 ? 26.733 -2.059 -31.146 1.00 94.44 97 ALA A C 1
ATOM 737 O O . ALA A 1 97 ? 27.648 -1.835 -31.936 1.00 94.44 97 ALA A O 1
ATOM 738 N N . LEU A 1 98 ? 25.874 -1.098 -30.777 1.00 94.31 98 LEU A N 1
ATOM 739 C CA . LEU A 1 98 ? 25.977 0.281 -31.273 1.00 94.31 98 LEU A CA 1
ATOM 740 C C . LEU A 1 98 ? 27.259 0.979 -30.805 1.00 94.31 98 LEU A C 1
ATOM 742 O O . LEU A 1 98 ? 27.863 1.711 -31.582 1.00 94.31 98 LEU A O 1
ATOM 746 N N . LYS A 1 99 ? 27.716 0.737 -29.568 1.00 94.44 99 LYS A N 1
ATOM 747 C CA . LYS A 1 99 ? 29.006 1.271 -29.096 1.00 94.44 99 LYS A CA 1
ATOM 748 C C . LYS A 1 99 ? 30.171 0.731 -29.919 1.00 94.44 99 LYS A C 1
ATOM 750 O O . LYS A 1 99 ? 31.041 1.505 -30.300 1.00 94.44 99 LYS A O 1
ATOM 755 N N . SER A 1 100 ? 30.170 -0.568 -30.221 1.00 93.31 100 SER A N 1
ATOM 756 C CA . SER A 1 100 ? 31.175 -1.174 -31.100 1.00 93.31 100 SER A CA 1
ATOM 757 C C . SER A 1 100 ? 31.128 -0.582 -32.511 1.00 93.31 100 SER A C 1
ATOM 759 O O . SER A 1 100 ? 32.175 -0.259 -33.060 1.00 93.31 100 SER A O 1
ATOM 761 N N . LEU A 1 101 ? 29.933 -0.362 -33.071 1.00 92.31 101 LEU A N 1
ATOM 762 C CA . LEU A 1 101 ? 29.770 0.278 -34.380 1.00 92.31 101 LEU A CA 1
ATOM 763 C C . LEU A 1 101 ? 30.312 1.717 -34.399 1.00 92.31 101 LEU A C 1
ATOM 765 O O . LEU A 1 101 ? 31.004 2.098 -35.339 1.00 92.31 101 LEU A O 1
ATOM 769 N N . PHE A 1 102 ? 30.037 2.509 -33.359 1.00 92.94 102 PHE A N 1
ATOM 770 C CA . PHE A 1 102 ? 30.565 3.871 -33.261 1.00 92.94 102 PHE A CA 1
ATOM 771 C C . PHE A 1 102 ? 32.084 3.903 -33.071 1.00 92.94 102 PHE A C 1
ATOM 773 O O . PHE A 1 102 ? 32.729 4.768 -33.652 1.00 92.94 102 PHE A O 1
ATOM 780 N N . ALA A 1 103 ? 32.662 2.942 -32.345 1.00 92.81 103 ALA A N 1
ATOM 781 C CA . ALA A 1 103 ? 34.114 2.804 -32.242 1.00 92.81 103 ALA A CA 1
ATOM 782 C C . ALA A 1 103 ? 34.756 2.474 -33.601 1.00 92.81 103 ALA A C 1
ATOM 784 O O . ALA A 1 103 ? 35.789 3.036 -33.948 1.00 92.81 103 ALA A O 1
ATOM 785 N N . VAL A 1 104 ? 34.119 1.615 -34.406 1.00 89.62 104 VAL A N 1
ATOM 786 C CA . VAL A 1 104 ? 34.569 1.336 -35.779 1.00 89.62 104 VAL A CA 1
ATOM 787 C C . VAL A 1 104 ? 34.500 2.596 -36.642 1.00 89.62 104 VAL A C 1
ATOM 789 O O . VAL A 1 104 ? 35.436 2.866 -37.386 1.00 89.62 104 VAL A O 1
ATOM 792 N N . ALA A 1 105 ? 33.454 3.415 -36.508 1.00 89.75 105 ALA A N 1
ATOM 793 C CA . ALA A 1 105 ? 33.327 4.661 -37.265 1.00 89.75 105 ALA A CA 1
ATOM 794 C C . ALA A 1 105 ? 34.450 5.680 -36.983 1.00 89.75 105 ALA A C 1
ATOM 796 O O . ALA A 1 105 ? 34.744 6.506 -37.844 1.00 89.75 105 ALA A O 1
ATOM 797 N N . GLU A 1 106 ? 35.125 5.612 -35.829 1.00 92.06 106 GLU A N 1
ATOM 798 C CA . GLU A 1 106 ? 36.298 6.455 -35.550 1.00 92.06 106 GLU A CA 1
ATOM 799 C C . GLU A 1 106 ? 37.489 6.143 -36.467 1.00 92.06 106 GLU A C 1
ATOM 801 O O . GLU A 1 106 ? 38.290 7.037 -36.742 1.00 92.06 106 GLU A O 1
ATOM 806 N N . ALA A 1 107 ? 37.583 4.912 -36.980 1.00 92.06 107 ALA A N 1
ATOM 807 C CA . ALA A 1 107 ? 38.627 4.495 -37.914 1.00 92.06 107 ALA A CA 1
ATOM 808 C C . ALA A 1 107 ? 38.384 4.967 -39.363 1.00 92.06 107 ALA A C 1
ATOM 810 O O . ALA A 1 107 ? 39.283 4.847 -40.193 1.00 92.06 107 ALA A O 1
ATOM 811 N N . TYR A 1 108 ? 37.205 5.527 -39.669 1.00 94.12 108 TYR A N 1
ATOM 812 C CA . TYR A 1 108 ? 36.812 5.981 -41.009 1.00 94.12 108 TYR A CA 1
ATOM 813 C C . TYR A 1 108 ? 36.500 7.494 -41.002 1.00 94.12 108 TYR A C 1
ATOM 815 O O . TYR A 1 108 ? 35.351 7.889 -40.783 1.00 94.12 108 TYR A O 1
ATOM 823 N N . PRO A 1 109 ? 37.494 8.371 -41.260 1.00 92.38 109 PRO A N 1
ATOM 824 C CA . PRO A 1 109 ? 37.322 9.828 -41.207 1.00 92.38 109 PRO A CA 1
ATOM 825 C C . PRO A 1 109 ? 36.218 10.370 -42.125 1.00 92.38 109 PRO A C 1
ATOM 827 O O . PRO A 1 109 ? 35.475 11.260 -41.716 1.00 92.38 109 PRO A O 1
ATOM 830 N N . ASP A 1 110 ? 36.063 9.799 -43.324 1.00 91.19 110 ASP A N 1
ATOM 831 C CA . ASP A 1 110 ? 35.047 10.224 -44.298 1.00 91.19 110 ASP A CA 1
ATOM 832 C C . ASP A 1 110 ? 33.617 9.925 -43.818 1.00 91.19 110 ASP A C 1
ATOM 834 O O . ASP A 1 110 ? 32.710 10.736 -44.004 1.00 91.19 110 ASP A O 1
ATOM 838 N N . LEU A 1 111 ? 33.417 8.790 -43.135 1.00 91.44 111 LEU A N 1
ATOM 839 C CA . LEU A 1 111 ? 32.142 8.445 -42.499 1.00 91.44 111 LEU A CA 1
ATOM 840 C C . LEU A 1 111 ? 31.853 9.386 -41.326 1.00 91.44 111 LEU A C 1
ATOM 842 O O . LEU A 1 111 ? 30.734 9.871 -41.182 1.00 91.44 111 LEU A O 1
ATOM 846 N N . LYS A 1 112 ? 32.871 9.676 -40.509 1.00 90.50 112 LYS A N 1
ATOM 847 C CA . LYS A 1 112 ? 32.759 10.596 -39.371 1.00 90.50 112 LYS A CA 1
ATOM 848 C C . LYS A 1 112 ? 32.409 12.022 -39.806 1.00 90.50 112 LYS A C 1
ATOM 850 O O . LYS A 1 112 ? 31.694 12.714 -39.088 1.00 90.50 112 LYS A O 1
ATOM 855 N N . ALA A 1 113 ? 32.901 12.456 -40.965 1.00 91.44 113 ALA A N 1
ATOM 856 C CA . ALA A 1 113 ? 32.601 13.763 -41.545 1.00 91.44 113 ALA A CA 1
ATOM 857 C C . ALA A 1 113 ? 31.227 13.827 -42.243 1.00 91.44 113 ALA A C 1
ATOM 859 O O . ALA A 1 113 ? 30.770 14.917 -42.592 1.00 91.44 113 ALA A O 1
ATOM 860 N N . SER A 1 114 ? 30.556 12.690 -42.453 1.00 93.06 114 SER A N 1
ATOM 861 C CA . SER A 1 114 ? 29.241 12.649 -43.091 1.00 93.06 114 SER A CA 1
ATOM 862 C C . SER A 1 114 ? 28.168 13.262 -42.190 1.00 93.06 114 SER A C 1
ATOM 864 O O . SER A 1 114 ? 27.901 12.767 -41.093 1.00 93.06 114 SER A O 1
ATOM 866 N N . ALA A 1 115 ? 27.501 14.311 -42.682 1.00 92.56 115 ALA A N 1
ATOM 867 C CA . ALA A 1 115 ? 26.428 14.995 -41.959 1.00 92.56 115 ALA A CA 1
ATOM 868 C C . ALA A 1 115 ? 25.282 14.040 -41.572 1.00 92.56 115 ALA A C 1
ATOM 870 O O . ALA A 1 115 ? 24.824 14.063 -40.433 1.00 92.56 115 ALA A O 1
ATOM 871 N N . ASN A 1 116 ? 24.896 13.132 -42.478 1.00 90.31 116 ASN A N 1
ATOM 872 C CA . ASN A 1 116 ? 23.834 12.147 -42.240 1.00 90.31 116 ASN A CA 1
ATOM 873 C C . ASN A 1 116 ? 24.193 11.169 -41.107 1.00 90.31 116 ASN A C 1
ATOM 875 O O . ASN A 1 116 ? 23.333 10.768 -40.325 1.00 90.31 116 ASN A O 1
ATOM 879 N N . PHE A 1 117 ? 25.466 10.767 -41.008 1.00 94.06 117 PHE A N 1
ATOM 880 C CA . PHE A 1 117 ? 25.926 9.873 -39.944 1.00 94.06 117 PHE A CA 1
ATOM 881 C C . PHE A 1 117 ? 25.978 10.589 -38.591 1.00 94.06 117 PHE A C 1
ATOM 883 O O . PHE A 1 117 ? 25.540 10.026 -37.586 1.00 94.06 117 PHE A O 1
ATOM 890 N N . ALA A 1 118 ? 26.472 11.831 -38.571 1.00 93.38 118 ALA A N 1
ATOM 891 C CA . ALA A 1 118 ? 26.512 12.656 -37.367 1.00 93.38 118 ALA A CA 1
ATOM 892 C C . ALA A 1 118 ? 25.102 12.914 -36.804 1.00 93.38 118 ALA A C 1
ATOM 894 O O . ALA A 1 118 ? 24.888 12.749 -35.603 1.00 93.38 118 ALA A O 1
ATOM 895 N N . GLU A 1 119 ? 24.128 13.220 -37.668 1.00 95.19 119 GLU A N 1
ATOM 896 C CA . GLU A 1 119 ? 22.724 13.409 -37.281 1.00 95.19 119 GLU A CA 1
ATOM 897 C C . GLU A 1 119 ? 22.121 12.129 -36.679 1.00 95.19 119 GLU A C 1
ATOM 899 O O . GLU A 1 119 ? 21.584 12.155 -35.572 1.00 95.19 119 GLU A O 1
ATOM 904 N N . LEU A 1 120 ? 22.282 10.975 -37.341 1.00 94.88 120 LEU A N 1
ATOM 905 C CA . LEU A 1 120 ? 21.785 9.691 -36.825 1.00 94.88 120 LEU A CA 1
ATOM 906 C C . LEU A 1 120 ? 22.439 9.299 -35.493 1.00 94.88 120 LEU A C 1
ATOM 908 O O . LEU A 1 120 ? 21.778 8.732 -34.618 1.00 94.88 120 LEU A O 1
ATOM 912 N N . GLN A 1 121 ? 23.732 9.585 -35.323 1.00 93.50 121 GLN A N 1
ATOM 913 C CA . GLN A 1 121 ? 24.435 9.360 -34.062 1.00 93.50 121 GLN A CA 1
ATOM 914 C C . GLN A 1 121 ? 23.855 10.233 -32.941 1.00 93.50 121 GLN A C 1
ATOM 916 O O . GLN A 1 121 ? 23.602 9.721 -31.846 1.00 93.50 121 GLN A O 1
ATOM 921 N N . GLU A 1 122 ? 23.609 11.518 -33.208 1.00 94.62 122 GLU A N 1
ATOM 922 C CA . GLU A 1 122 ? 22.996 12.441 -32.251 1.00 94.62 122 GLU A CA 1
ATOM 923 C C . GLU A 1 122 ? 21.570 12.005 -31.882 1.00 94.62 122 GLU A C 1
ATOM 925 O O . GLU A 1 122 ? 21.237 11.912 -30.696 1.00 94.62 122 GLU A O 1
ATOM 930 N N . GLU A 1 123 ? 20.742 11.650 -32.867 1.00 95.31 123 GLU A N 1
ATOM 931 C CA . GLU A 1 123 ? 19.377 11.174 -32.631 1.00 95.31 123 GLU A CA 1
ATOM 932 C C . GLU A 1 123 ? 19.339 9.888 -31.797 1.00 95.31 123 GLU A C 1
ATOM 934 O O . GLU A 1 123 ? 18.507 9.746 -30.889 1.00 95.31 123 GLU A O 1
ATOM 939 N N . LEU A 1 124 ? 20.243 8.943 -32.070 1.00 94.81 124 LEU A N 1
ATOM 940 C CA . LEU A 1 124 ? 20.360 7.706 -31.300 1.00 94.81 124 LEU A CA 1
ATOM 941 C C . LEU A 1 124 ? 20.843 7.971 -29.873 1.00 94.81 124 LEU A C 1
ATOM 943 O O . LEU A 1 124 ? 20.293 7.387 -28.938 1.00 94.81 124 LEU A O 1
ATOM 947 N N . ALA A 1 125 ? 21.811 8.870 -29.681 1.00 93.38 125 ALA A N 1
ATOM 948 C CA . ALA A 1 125 ? 22.275 9.269 -28.354 1.00 93.38 125 ALA A CA 1
ATOM 949 C C . ALA A 1 125 ? 21.163 9.966 -27.551 1.00 93.38 125 ALA A C 1
ATOM 951 O O . ALA A 1 125 ? 20.928 9.638 -26.384 1.00 93.38 125 ALA A O 1
ATOM 952 N N . ALA A 1 126 ? 20.415 10.876 -28.182 1.00 95.25 126 ALA A N 1
ATOM 953 C CA . ALA A 1 126 ? 19.257 11.525 -27.578 1.00 95.25 126 ALA A CA 1
ATOM 954 C C . ALA A 1 126 ? 18.165 10.507 -27.204 1.00 95.25 126 ALA A C 1
ATOM 956 O O . ALA A 1 126 ? 17.563 10.601 -26.131 1.00 95.25 126 ALA A O 1
ATOM 957 N N . THR A 1 127 ? 17.934 9.508 -28.058 1.00 94.88 127 THR A N 1
ATOM 958 C CA . THR A 1 127 ? 16.970 8.432 -27.797 1.00 94.88 127 THR A CA 1
ATOM 959 C C . THR A 1 127 ? 17.428 7.539 -26.641 1.00 94.88 127 THR A C 1
ATOM 961 O O . THR A 1 127 ? 16.626 7.261 -25.753 1.00 94.88 127 THR A O 1
ATOM 964 N N . GLU A 1 128 ? 18.709 7.164 -26.560 1.00 93.00 128 GLU A N 1
ATOM 965 C CA . GLU A 1 128 ? 19.254 6.384 -25.434 1.00 93.00 128 GLU A CA 1
ATOM 966 C C . GLU A 1 128 ? 19.119 7.137 -24.101 1.00 93.00 128 GLU A C 1
ATOM 968 O O . GLU A 1 128 ? 18.716 6.551 -23.095 1.00 93.00 128 GLU A O 1
ATOM 973 N N . ASN A 1 129 ? 19.365 8.451 -24.089 1.00 94.00 129 ASN A N 1
ATOM 974 C CA . ASN A 1 129 ? 19.170 9.281 -22.897 1.00 94.00 129 ASN A CA 1
ATOM 975 C C . ASN A 1 129 ? 17.697 9.303 -22.447 1.00 94.00 129 ASN A C 1
ATOM 977 O O . ASN A 1 129 ? 17.401 9.155 -21.258 1.00 94.00 129 ASN A O 1
ATOM 981 N N . ARG A 1 130 ? 16.751 9.424 -23.391 1.00 94.62 130 ARG A N 1
ATOM 982 C CA . ARG A 1 130 ? 15.307 9.344 -23.098 1.00 94.62 130 ARG A CA 1
ATOM 983 C C . ARG A 1 130 ? 14.893 7.957 -22.616 1.00 94.62 130 ARG A C 1
ATOM 985 O O . ARG A 1 130 ? 14.087 7.857 -21.691 1.00 94.62 130 ARG A O 1
ATOM 992 N N . ILE A 1 131 ? 15.451 6.896 -23.198 1.00 93.25 131 ILE A N 1
ATOM 993 C CA . ILE A 1 131 ? 15.240 5.514 -22.753 1.00 93.25 131 ILE A CA 1
ATOM 994 C C . ILE A 1 131 ? 15.744 5.349 -21.314 1.00 93.25 131 ILE A C 1
ATOM 996 O O . ILE A 1 131 ? 15.019 4.811 -20.481 1.00 93.25 131 ILE A O 1
ATOM 1000 N N . ALA A 1 132 ? 16.942 5.842 -20.986 1.00 91.06 132 ALA A N 1
ATOM 1001 C CA . ALA A 1 132 ? 17.501 5.763 -19.637 1.00 91.06 132 ALA A CA 1
ATOM 1002 C C . ALA A 1 132 ? 16.596 6.439 -18.592 1.00 91.06 132 ALA A C 1
ATOM 1004 O O . ALA A 1 132 ? 16.284 5.828 -17.567 1.00 91.06 132 ALA A O 1
ATOM 1005 N N . TYR A 1 133 ? 16.106 7.648 -18.886 1.00 93.00 133 TYR A N 1
ATOM 1006 C CA . TYR A 1 133 ? 15.142 8.343 -18.029 1.00 93.00 133 TYR A CA 1
ATOM 1007 C C . TYR A 1 133 ? 13.821 7.568 -17.893 1.00 93.00 133 TYR A C 1
ATOM 1009 O O . TYR A 1 133 ? 13.340 7.337 -16.784 1.00 93.00 133 TYR A O 1
ATOM 1017 N N . SER A 1 134 ? 13.265 7.094 -19.011 1.00 92.88 134 SER A N 1
ATOM 1018 C CA . SER A 1 134 ? 11.994 6.354 -19.027 1.00 92.88 134 SER A CA 1
ATOM 1019 C C . SER A 1 134 ? 12.084 5.043 -18.235 1.00 92.88 134 SER A C 1
ATOM 1021 O O . SER A 1 134 ? 11.153 4.686 -17.516 1.00 92.88 134 SER A O 1
ATOM 1023 N N . ARG A 1 135 ? 13.233 4.352 -18.284 1.00 92.12 135 ARG A N 1
ATOM 1024 C CA . ARG A 1 135 ? 13.512 3.155 -17.469 1.00 92.12 135 ARG A CA 1
ATOM 1025 C C . ARG A 1 135 ? 13.532 3.463 -15.978 1.00 92.12 135 ARG A C 1
ATOM 1027 O O . ARG A 1 135 ? 13.005 2.678 -15.191 1.00 92.12 135 ARG A O 1
ATOM 1034 N N . GLN A 1 136 ? 14.150 4.574 -15.578 1.00 91.25 136 GLN A N 1
ATOM 1035 C CA . GLN A 1 136 ? 14.136 5.009 -14.182 1.00 91.25 136 GLN A CA 1
ATOM 1036 C C . GLN A 1 136 ? 12.702 5.304 -13.730 1.00 91.25 136 GLN A C 1
ATOM 1038 O O . GLN A 1 136 ? 12.254 4.738 -12.737 1.00 91.25 136 GLN A O 1
ATOM 1043 N N . TYR A 1 137 ? 11.962 6.095 -14.511 1.00 93.94 137 TYR A N 1
ATOM 1044 C CA . TYR A 1 137 ? 10.573 6.441 -14.217 1.00 93.94 137 TYR A CA 1
ATOM 1045 C C . TYR A 1 137 ? 9.667 5.205 -14.096 1.00 93.94 137 TYR A C 1
ATOM 1047 O O . TYR A 1 137 ? 8.901 5.087 -13.140 1.00 93.94 137 TYR A O 1
ATOM 1055 N N . TYR A 1 138 ? 9.798 4.235 -15.007 1.00 94.88 138 TYR A N 1
ATOM 1056 C CA . TYR A 1 138 ? 9.082 2.960 -14.921 1.00 94.88 138 TYR A CA 1
ATOM 1057 C C . TYR A 1 138 ? 9.433 2.190 -13.644 1.00 94.88 138 TYR A C 1
ATOM 1059 O O . TYR A 1 138 ? 8.539 1.713 -12.947 1.00 94.88 138 TYR A O 1
ATOM 1067 N N . ASN A 1 139 ? 10.717 2.096 -13.293 1.00 92.81 139 ASN A N 1
ATOM 1068 C CA . ASN A 1 139 ? 11.143 1.413 -12.072 1.00 92.81 139 ASN A CA 1
ATOM 1069 C C . ASN A 1 139 ? 10.586 2.084 -10.805 1.00 92.81 139 ASN A C 1
ATOM 1071 O O . ASN A 1 139 ? 10.161 1.382 -9.884 1.00 92.81 139 ASN A O 1
ATOM 1075 N N . ASP A 1 140 ? 10.529 3.415 -10.770 1.00 93.50 140 ASP A N 1
ATOM 1076 C CA . ASP A 1 140 ? 9.955 4.176 -9.656 1.00 93.50 140 ASP A CA 1
ATOM 1077 C C . ASP A 1 140 ? 8.427 4.000 -9.569 1.00 93.50 140 ASP A C 1
ATOM 1079 O O . ASP A 1 140 ? 7.867 3.829 -8.476 1.00 93.50 140 ASP A O 1
ATOM 1083 N N . ALA A 1 141 ? 7.740 3.956 -10.715 1.00 94.62 141 ALA A N 1
ATOM 1084 C CA . ALA A 1 141 ? 6.311 3.657 -10.792 1.00 94.62 141 ALA A CA 1
ATOM 1085 C C . ALA A 1 141 ? 6.007 2.229 -10.309 1.00 94.62 141 ALA A C 1
ATOM 1087 O O . ALA A 1 141 ? 5.111 2.035 -9.482 1.00 94.62 141 ALA A O 1
ATOM 1088 N N . VAL A 1 142 ? 6.787 1.236 -10.754 1.00 94.06 142 VAL A N 1
ATOM 1089 C CA . VAL A 1 142 ? 6.677 -0.165 -10.316 1.00 94.06 142 VAL A CA 1
ATOM 1090 C C . VAL A 1 142 ? 6.951 -0.291 -8.822 1.00 94.06 142 VAL A C 1
ATOM 1092 O O . VAL A 1 142 ? 6.217 -0.995 -8.134 1.00 94.06 142 VAL A O 1
ATOM 1095 N N . LEU A 1 143 ? 7.948 0.418 -8.283 1.00 91.38 143 LEU A N 1
ATOM 1096 C CA . LEU A 1 143 ? 8.206 0.458 -6.842 1.00 91.38 143 LEU A CA 1
ATOM 1097 C C . LEU A 1 143 ? 7.009 1.014 -6.072 1.00 91.38 143 LEU A C 1
ATOM 1099 O O . LEU A 1 143 ? 6.565 0.403 -5.102 1.00 91.38 143 LEU A O 1
ATOM 1103 N N . THR A 1 144 ? 6.466 2.147 -6.512 1.00 92.00 144 THR A N 1
ATOM 1104 C CA . THR A 1 144 ? 5.307 2.779 -5.871 1.00 92.00 144 THR A CA 1
ATOM 1105 C C . THR A 1 144 ? 4.085 1.861 -5.905 1.00 92.00 144 THR A C 1
ATOM 1107 O O . THR A 1 144 ? 3.395 1.714 -4.897 1.00 92.00 144 THR A O 1
ATOM 1110 N N . TYR A 1 145 ? 3.840 1.203 -7.038 1.00 93.50 145 TYR A N 1
ATOM 1111 C CA . TYR A 1 145 ? 2.758 0.238 -7.205 1.00 93.50 145 TYR A CA 1
ATOM 1112 C C . TYR A 1 145 ? 2.951 -1.012 -6.331 1.00 93.50 145 TYR A C 1
ATOM 1114 O O . TYR A 1 145 ? 2.051 -1.367 -5.571 1.00 93.50 145 TYR A O 1
ATOM 1122 N N . ASN A 1 146 ? 4.133 -1.632 -6.374 1.00 91.69 146 ASN A N 1
ATOM 1123 C CA . ASN A 1 146 ? 4.458 -2.827 -5.593 1.00 91.69 146 ASN A CA 1
ATOM 1124 C C . ASN A 1 146 ? 4.406 -2.554 -4.082 1.00 91.69 146 ASN A C 1
ATOM 1126 O O . ASN A 1 146 ? 3.916 -3.387 -3.324 1.00 91.69 146 ASN A O 1
ATOM 1130 N N . ASN A 1 147 ? 4.841 -1.372 -3.640 1.00 89.50 147 ASN A N 1
ATOM 1131 C CA . ASN A 1 147 ? 4.666 -0.946 -2.255 1.00 89.50 147 ASN A CA 1
ATOM 1132 C C . ASN A 1 147 ? 3.179 -0.764 -1.931 1.00 89.50 147 ASN A C 1
ATOM 1134 O O . ASN A 1 147 ? 2.710 -1.269 -0.919 1.00 89.50 147 ASN A O 1
ATOM 1138 N N . ALA A 1 148 ? 2.406 -0.099 -2.796 1.00 87.75 148 ALA A N 1
ATOM 1139 C CA . ALA A 1 148 ? 0.984 0.132 -2.555 1.00 87.75 148 ALA A CA 1
ATOM 1140 C C . ALA A 1 148 ? 0.184 -1.170 -2.381 1.00 87.75 148 ALA A C 1
ATOM 1142 O O . ALA A 1 148 ? -0.689 -1.212 -1.524 1.00 87.75 148 ALA A O 1
ATOM 1143 N N . ILE A 1 149 ? 0.492 -2.236 -3.125 1.00 88.62 149 ILE A N 1
ATOM 1144 C CA . ILE A 1 149 ? -0.174 -3.543 -2.961 1.00 88.62 149 ILE A CA 1
ATOM 1145 C C . ILE A 1 149 ? 0.310 -4.326 -1.727 1.00 88.62 149 ILE A C 1
ATOM 1147 O O . ILE A 1 149 ? -0.353 -5.271 -1.314 1.00 88.62 149 ILE A O 1
ATOM 1151 N N . GLN A 1 150 ? 1.447 -3.956 -1.129 1.00 86.00 150 GLN A N 1
ATOM 1152 C CA . GLN A 1 150 ? 2.013 -4.623 0.054 1.00 86.00 150 GLN A CA 1
ATOM 1153 C C . GLN A 1 150 ? 1.673 -3.910 1.372 1.00 86.00 150 GLN A C 1
ATOM 1155 O O . GLN A 1 150 ? 1.768 -4.520 2.435 1.00 86.00 150 GLN A O 1
ATOM 1160 N N . THR A 1 151 ? 1.239 -2.648 1.329 1.00 83.50 151 THR A N 1
ATOM 1161 C CA . THR A 1 151 ? 0.939 -1.852 2.530 1.00 83.50 151 THR A CA 1
ATOM 1162 C C . THR A 1 151 ? -0.541 -1.926 2.928 1.00 83.50 151 THR A C 1
ATOM 1164 O O . THR A 1 151 ? -1.437 -1.901 2.087 1.00 83.50 151 THR A O 1
ATOM 1167 N N . VAL A 1 152 ? -0.824 -1.956 4.232 1.00 80.50 152 VAL A N 1
ATOM 1168 C CA . VAL A 1 152 ? -2.190 -1.897 4.791 1.00 80.50 152 VAL A CA 1
ATOM 1169 C C . VAL A 1 152 ? -2.757 -0.471 4.658 1.00 80.50 152 VAL A C 1
ATOM 1171 O O . VAL A 1 152 ? -2.013 0.490 4.867 1.00 80.50 152 VAL A O 1
ATOM 1174 N N . PRO A 1 153 ? -4.054 -0.285 4.331 1.00 77.81 153 PRO A N 1
ATOM 1175 C CA . PRO A 1 153 ? -5.102 -1.299 4.110 1.00 77.81 153 PRO A CA 1
ATOM 1176 C C . PRO A 1 153 ? -5.187 -1.843 2.673 1.00 77.81 153 PRO A C 1
ATOM 1178 O O . PRO A 1 153 ? -6.057 -2.656 2.366 1.00 77.81 153 PRO A O 1
ATOM 1181 N N . ALA A 1 154 ? -4.320 -1.381 1.773 1.00 83.19 154 ALA A N 1
ATOM 1182 C CA . ALA A 1 154 ? -4.394 -1.684 0.350 1.00 83.19 154 ALA A CA 1
ATOM 1183 C C . ALA A 1 154 ? -4.077 -3.146 0.004 1.00 83.19 154 ALA A C 1
ATOM 1185 O O . ALA A 1 154 ? -4.653 -3.656 -0.950 1.00 83.19 154 ALA A O 1
ATOM 1186 N N . ASN A 1 155 ? -3.266 -3.847 0.797 1.00 80.75 155 ASN A N 1
ATOM 1187 C CA . ASN A 1 155 ? -2.976 -5.275 0.621 1.00 80.75 155 ASN A CA 1
ATOM 1188 C C . ASN A 1 155 ? -4.220 -6.185 0.678 1.00 80.75 155 ASN A C 1
ATOM 1190 O O . ASN A 1 155 ? -4.332 -7.120 -0.112 1.00 80.75 155 ASN A O 1
ATOM 1194 N N . ILE A 1 156 ? -5.179 -5.891 1.561 1.00 79.19 156 ILE A N 1
ATOM 1195 C CA . ILE A 1 156 ? -6.435 -6.648 1.685 1.00 79.19 156 ILE A CA 1
ATOM 1196 C C . ILE A 1 156 ? -7.276 -6.454 0.421 1.00 79.19 156 ILE A C 1
ATOM 1198 O O . ILE A 1 156 ? -7.738 -7.418 -0.189 1.00 79.19 156 ILE A O 1
ATOM 1202 N N . VAL A 1 157 ? -7.418 -5.199 -0.012 1.00 77.06 157 VAL A N 1
ATOM 1203 C CA . VAL A 1 157 ? -8.157 -4.851 -1.232 1.00 77.06 157 VAL A CA 1
ATOM 1204 C C . VAL A 1 157 ? -7.486 -5.467 -2.459 1.00 77.06 157 VAL A C 1
ATOM 1206 O O . VAL A 1 157 ? -8.164 -6.074 -3.284 1.00 77.06 157 VAL A O 1
ATOM 1209 N N . ALA A 1 158 ? -6.159 -5.367 -2.557 1.00 77.19 158 ALA A N 1
ATOM 1210 C CA . ALA A 1 158 ? -5.354 -5.926 -3.638 1.00 77.19 158 ALA A CA 1
ATOM 1211 C C . ALA A 1 158 ? -5.507 -7.450 -3.746 1.00 77.19 158 ALA A C 1
ATOM 1213 O O . ALA A 1 158 ? -5.701 -7.955 -4.853 1.00 77.19 158 ALA A O 1
ATOM 1214 N N . GLY A 1 159 ? -5.494 -8.163 -2.613 1.00 75.44 159 GLY A N 1
ATOM 1215 C CA . GLY A 1 159 ? -5.700 -9.612 -2.560 1.00 75.44 159 GLY A CA 1
ATOM 1216 C C . GLY A 1 159 ? -7.094 -10.043 -3.026 1.00 75.44 159 GLY A C 1
ATOM 1217 O O . GLY A 1 159 ? -7.216 -11.023 -3.753 1.00 75.44 159 GLY A O 1
ATOM 1218 N N . MET A 1 160 ? -8.139 -9.283 -2.684 1.00 71.19 160 MET A N 1
ATOM 1219 C CA . MET A 1 160 ? -9.518 -9.577 -3.107 1.00 71.19 160 MET A CA 1
ATOM 1220 C C . MET A 1 160 ? -9.799 -9.234 -4.577 1.00 71.19 160 MET A C 1
ATOM 1222 O O . MET A 1 160 ? -10.687 -9.824 -5.185 1.00 71.19 160 MET A O 1
ATOM 1226 N N . THR A 1 161 ? -9.080 -8.261 -5.145 1.00 74.81 161 THR A N 1
ATOM 1227 C CA . THR A 1 161 ? -9.358 -7.698 -6.483 1.00 74.81 161 THR A CA 1
ATOM 1228 C C . THR A 1 161 ? -8.310 -8.068 -7.542 1.00 74.81 161 THR A C 1
ATOM 1230 O O . THR A 1 161 ? -8.360 -7.567 -8.664 1.00 74.81 161 THR A O 1
ATOM 1233 N N . GLY A 1 162 ? -7.367 -8.959 -7.212 1.00 79.94 162 GLY A N 1
ATOM 1234 C CA . GLY A 1 162 ? -6.415 -9.536 -8.168 1.00 79.94 162 GLY A CA 1
ATOM 1235 C C . GLY A 1 162 ? -5.288 -8.595 -8.610 1.00 79.94 162 GLY A C 1
ATOM 1236 O O . GLY A 1 162 ? -4.798 -8.707 -9.733 1.00 79.94 162 GLY A O 1
ATOM 1237 N N . PHE A 1 163 ? -4.866 -7.643 -7.772 1.00 84.62 163 PHE A N 1
ATOM 1238 C CA . PHE A 1 163 ? -3.702 -6.803 -8.082 1.00 84.62 163 PHE A CA 1
ATOM 1239 C C . PHE A 1 163 ? -2.406 -7.584 -7.853 1.00 84.62 163 PHE A C 1
ATOM 1241 O O . PHE A 1 163 ? -2.002 -7.819 -6.717 1.00 84.62 163 PHE A O 1
ATOM 1248 N N . THR A 1 164 ? -1.738 -7.960 -8.943 1.00 87.50 164 THR A N 1
ATOM 1249 C CA . THR A 1 164 ? -0.464 -8.687 -8.906 1.00 87.50 164 THR A CA 1
ATOM 1250 C C . THR A 1 164 ? 0.737 -7.737 -8.965 1.00 87.50 164 THR A C 1
ATOM 1252 O O . THR A 1 164 ? 0.623 -6.664 -9.568 1.00 87.50 164 THR A O 1
ATOM 1255 N N . PRO A 1 165 ? 1.885 -8.099 -8.356 1.00 88.69 165 PRO A N 1
ATOM 1256 C CA . PRO A 1 165 ? 3.134 -7.346 -8.483 1.00 88.69 165 PRO A CA 1
ATOM 1257 C C . PRO A 1 165 ? 3.611 -7.235 -9.935 1.00 88.69 165 PRO A C 1
ATOM 1259 O O . PRO A 1 165 ? 3.436 -8.163 -10.721 1.00 88.69 165 PRO A O 1
ATOM 1262 N N . ARG A 1 166 ? 4.247 -6.109 -10.276 1.00 88.44 166 ARG A N 1
ATOM 1263 C CA . ARG A 1 166 ? 4.863 -5.870 -11.592 1.00 88.44 166 ARG A CA 1
ATOM 1264 C C . ARG A 1 166 ? 6.381 -6.028 -11.518 1.00 88.44 166 ARG A C 1
ATOM 1266 O O . ARG A 1 166 ? 6.996 -5.770 -10.479 1.00 88.44 166 ARG A O 1
ATOM 1273 N N . GLU A 1 167 ? 6.974 -6.445 -12.630 1.00 88.94 167 GLU A N 1
ATOM 1274 C CA . GLU A 1 167 ? 8.415 -6.660 -12.760 1.00 88.94 167 GLU A CA 1
ATOM 1275 C C . GLU A 1 167 ? 9.159 -5.356 -13.063 1.00 88.94 167 GLU A C 1
ATOM 1277 O O . GLU A 1 167 ? 8.666 -4.484 -13.783 1.00 88.94 167 GLU A O 1
ATOM 1282 N N . TYR A 1 168 ? 10.367 -5.228 -12.514 1.00 87.50 168 TYR A N 1
ATOM 1283 C CA . TYR A 1 168 ? 11.244 -4.084 -12.758 1.00 87.50 168 TYR A CA 1
ATOM 1284 C C . TYR A 1 168 ? 11.982 -4.221 -14.092 1.00 87.50 168 TYR A C 1
ATOM 1286 O O . TYR A 1 168 ? 12.356 -5.317 -14.502 1.00 87.50 168 TYR A O 1
ATOM 1294 N N . PHE A 1 169 ? 12.322 -3.087 -14.701 1.00 82.56 169 PHE A N 1
ATOM 1295 C CA . PHE A 1 169 ? 13.232 -2.989 -15.843 1.00 82.56 169 PHE A CA 1
ATOM 1296 C C . PHE A 1 169 ? 14.694 -3.109 -15.368 1.00 82.56 169 PHE A C 1
ATOM 1298 O O . PHE A 1 169 ? 15.491 -2.175 -15.485 1.00 82.56 169 PHE A O 1
ATOM 1305 N N . ARG A 1 170 ? 15.049 -4.220 -14.706 1.00 75.12 170 ARG A N 1
ATOM 1306 C CA . ARG A 1 170 ? 16.422 -4.520 -14.258 1.00 75.12 170 ARG A CA 1
ATOM 1307 C C . ARG A 1 170 ? 16.572 -5.993 -13.870 1.00 75.12 170 ARG A C 1
ATOM 1309 O O . ARG A 1 170 ? 15.716 -6.531 -13.178 1.00 75.12 170 ARG A O 1
ATOM 1316 N N . ARG A 1 171 ? 17.738 -6.595 -14.150 1.00 54.75 171 ARG A N 1
ATOM 1317 C CA . ARG A 1 171 ? 18.127 -7.882 -13.539 1.00 54.75 171 ARG A CA 1
ATOM 1318 C C . ARG A 1 171 ? 18.171 -7.763 -12.011 1.00 54.75 171 ARG A C 1
ATOM 1320 O O . ARG A 1 171 ? 18.852 -6.892 -11.459 1.00 54.75 171 ARG A O 1
ATOM 1327 N N . ARG A 1 172 ? 17.451 -8.657 -11.331 1.00 42.69 172 ARG A N 1
ATOM 1328 C CA . ARG A 1 172 ? 17.231 -8.673 -9.875 1.00 42.69 172 ARG A CA 1
ATOM 1329 C C . ARG A 1 172 ? 18.544 -8.561 -9.078 1.00 42.69 172 ARG A C 1
ATOM 1331 O O . ARG A 1 172 ? 19.319 -9.511 -9.017 1.00 42.69 172 ARG A O 1
ATOM 1338 N N . ARG A 1 173 ? 18.763 -7.442 -8.372 1.00 43.56 173 ARG A N 1
ATOM 1339 C CA . ARG A 1 173 ? 19.751 -7.342 -7.276 1.00 43.56 173 ARG A CA 1
ATOM 1340 C C . ARG A 1 173 ? 19.095 -6.816 -5.992 1.00 43.56 173 ARG A C 1
ATOM 1342 O O . ARG A 1 173 ? 18.803 -5.635 -5.868 1.00 43.56 173 ARG A O 1
ATOM 1349 N N . GLY A 1 174 ? 18.892 -7.719 -5.030 1.00 45.56 174 GLY A N 1
ATOM 1350 C CA . GLY A 1 174 ? 19.103 -7.441 -3.601 1.00 45.56 174 GLY A CA 1
ATOM 1351 C C . GLY A 1 174 ? 18.095 -6.617 -2.781 1.00 45.56 174 GLY A C 1
ATOM 1352 O O . GLY A 1 174 ? 18.424 -6.299 -1.645 1.00 45.56 174 GLY A O 1
ATOM 1353 N N . ALA A 1 175 ? 16.889 -6.283 -3.250 1.00 47.97 175 ALA A N 1
ATOM 1354 C CA . ALA A 1 175 ? 15.968 -5.427 -2.471 1.00 47.97 175 ALA A CA 1
ATOM 1355 C C . ALA A 1 175 ? 15.188 -6.124 -1.325 1.00 47.97 175 ALA A C 1
ATOM 1357 O O . ALA A 1 175 ? 14.529 -5.449 -0.535 1.00 47.97 175 ALA A O 1
ATOM 1358 N N . ARG A 1 176 ? 15.255 -7.459 -1.185 1.00 50.41 176 ARG A N 1
ATOM 1359 C CA . ARG A 1 176 ? 14.409 -8.207 -0.224 1.00 50.41 176 ARG A CA 1
ATOM 1360 C C . ARG A 1 176 ? 14.666 -7.883 1.254 1.00 50.41 176 ARG A C 1
ATOM 1362 O O . ARG A 1 176 ? 13.739 -7.985 2.047 1.00 50.41 176 ARG A O 1
ATOM 1369 N N . ALA A 1 177 ? 15.876 -7.466 1.633 1.00 46.06 177 ALA A N 1
ATOM 1370 C CA . ALA A 1 177 ? 16.247 -7.348 3.048 1.00 46.06 177 ALA A CA 1
ATOM 1371 C C . ALA A 1 177 ? 15.673 -6.103 3.762 1.00 46.06 177 ALA A C 1
ATOM 1373 O O . ALA A 1 177 ? 15.326 -6.188 4.934 1.00 46.06 177 ALA A O 1
ATOM 1374 N N . ARG A 1 178 ? 15.516 -4.956 3.078 1.00 51.06 178 ARG A N 1
ATOM 1375 C CA . ARG A 1 178 ? 14.968 -3.727 3.703 1.00 51.06 178 ARG A CA 1
ATOM 1376 C C . ARG A 1 178 ? 13.440 -3.679 3.717 1.00 51.06 178 ARG A C 1
ATOM 1378 O O . ARG A 1 178 ? 12.866 -3.114 4.641 1.00 51.06 178 ARG A O 1
ATOM 1385 N N . ALA A 1 179 ? 12.787 -4.286 2.722 1.00 51.22 179 ALA A N 1
ATOM 1386 C CA . ALA A 1 179 ? 11.326 -4.318 2.626 1.00 51.22 179 ALA A CA 1
ATOM 1387 C C . ALA A 1 179 ? 10.696 -5.062 3.811 1.00 51.22 179 ALA A C 1
ATOM 1389 O O . ALA A 1 179 ? 9.703 -4.601 4.367 1.00 51.22 179 ALA A O 1
ATOM 1390 N N . GLY A 1 180 ? 11.337 -6.151 4.257 1.00 53.62 180 GLY A N 1
ATOM 1391 C CA . GLY A 1 180 ? 10.916 -6.888 5.442 1.00 53.62 180 GLY A CA 1
ATOM 1392 C C . GLY A 1 180 ? 10.812 -5.976 6.661 1.00 53.62 180 GLY A C 1
ATOM 1393 O O . GLY A 1 180 ? 9.750 -5.940 7.273 1.00 53.62 180 GLY A O 1
ATOM 1394 N N . GLN A 1 181 ? 11.870 -5.216 6.985 1.00 56.84 181 GLN A N 1
ATOM 1395 C CA . GLN A 1 181 ? 11.976 -4.393 8.203 1.00 56.84 181 GLN A CA 1
ATOM 1396 C C . GLN A 1 181 ? 10.878 -3.326 8.332 1.00 56.84 181 GLN A C 1
ATOM 1398 O O . GLN A 1 181 ? 10.286 -3.170 9.398 1.00 56.84 181 GLN A O 1
ATOM 1403 N N . VAL A 1 182 ? 10.565 -2.633 7.236 1.00 56.41 182 VAL A N 1
ATOM 1404 C CA . VAL A 1 182 ? 9.571 -1.547 7.223 1.00 56.41 182 VAL A CA 1
ATOM 1405 C C . VAL A 1 182 ? 8.139 -2.084 7.354 1.00 56.41 182 VAL A C 1
ATOM 1407 O O . VAL A 1 182 ? 7.301 -1.449 7.994 1.00 56.41 182 VAL A O 1
ATOM 1410 N N . LEU A 1 183 ? 7.865 -3.277 6.813 1.00 60.81 183 LEU A N 1
ATOM 1411 C CA . LEU A 1 183 ? 6.538 -3.901 6.847 1.00 60.81 183 LEU A CA 1
ATOM 1412 C C . LEU A 1 183 ? 6.070 -4.236 8.272 1.00 60.81 183 LEU A C 1
ATOM 1414 O O . LEU A 1 183 ? 4.908 -3.999 8.597 1.00 60.81 183 LEU A O 1
ATOM 1418 N N . THR A 1 184 ? 6.960 -4.710 9.152 1.00 68.75 184 THR A N 1
ATOM 1419 C CA . THR A 1 184 ? 6.555 -5.048 10.532 1.00 68.75 184 THR A CA 1
ATOM 1420 C C . THR A 1 184 ? 6.424 -3.818 11.414 1.00 68.75 184 THR A C 1
ATOM 1422 O O . THR A 1 184 ? 5.496 -3.746 12.214 1.00 68.75 184 THR A O 1
ATOM 1425 N N . MET A 1 185 ? 7.289 -2.810 11.238 1.00 72.12 185 MET A N 1
ATOM 1426 C CA . MET A 1 185 ? 7.133 -1.539 11.952 1.00 72.12 185 MET A CA 1
ATOM 1427 C C . MET A 1 185 ? 5.800 -0.877 11.580 1.00 72.12 185 MET A C 1
ATOM 1429 O O . MET A 1 185 ? 5.073 -0.427 12.462 1.00 72.12 185 MET A O 1
ATOM 1433 N N . GLY A 1 186 ? 5.430 -0.894 10.294 1.00 71.50 186 GLY A N 1
ATOM 1434 C CA . GLY A 1 186 ? 4.129 -0.406 9.833 1.00 71.50 186 GLY A CA 1
ATOM 1435 C C . GLY A 1 186 ? 2.945 -1.166 10.439 1.00 71.50 186 GLY A C 1
ATOM 1436 O O . GLY A 1 186 ? 1.967 -0.541 10.849 1.00 71.50 186 GLY A O 1
ATOM 1437 N N . ALA A 1 187 ? 3.042 -2.494 10.554 1.00 75.69 187 ALA A N 1
ATOM 1438 C CA . ALA A 1 187 ? 1.985 -3.317 11.140 1.00 75.69 187 ALA A CA 1
ATOM 1439 C C . ALA A 1 187 ? 1.773 -3.026 12.639 1.00 75.69 187 ALA A C 1
ATOM 1441 O O . ALA A 1 187 ? 0.633 -2.845 13.071 1.00 75.69 187 ALA A O 1
ATOM 1442 N N . TRP A 1 188 ? 2.850 -2.883 13.418 1.00 81.25 188 TRP A N 1
ATOM 1443 C CA . TRP A 1 188 ? 2.762 -2.526 14.840 1.00 81.25 188 TRP A CA 1
ATOM 1444 C C . TRP A 1 188 ? 2.234 -1.105 15.070 1.00 81.25 188 TRP A C 1
ATOM 1446 O O . TRP A 1 188 ? 1.422 -0.891 15.971 1.00 81.25 188 TRP A O 1
ATOM 1456 N N . ILE A 1 189 ? 2.620 -0.138 14.231 1.00 77.06 189 ILE A N 1
ATOM 1457 C CA . ILE A 1 189 ? 2.084 1.233 14.295 1.00 77.06 189 ILE A CA 1
ATOM 1458 C C . ILE A 1 189 ? 0.580 1.239 13.990 1.00 77.06 189 ILE A C 1
ATOM 1460 O O . ILE A 1 189 ? -0.192 1.881 14.705 1.00 77.06 189 ILE A O 1
ATOM 1464 N N . ALA A 1 190 ? 0.141 0.495 12.970 1.00 73.25 190 ALA A N 1
ATOM 1465 C CA . ALA A 1 190 ? -1.275 0.370 12.633 1.00 73.25 190 ALA A CA 1
ATOM 1466 C C . ALA A 1 190 ? -2.079 -0.300 13.761 1.00 73.25 190 ALA A C 1
ATOM 1468 O O . ALA A 1 190 ? -3.164 0.174 14.106 1.00 73.25 190 ALA A O 1
ATOM 1469 N N . ALA A 1 191 ? -1.534 -1.351 14.383 1.00 77.31 191 ALA A N 1
ATOM 1470 C CA . ALA A 1 191 ? -2.142 -2.011 15.536 1.00 77.31 191 ALA A CA 1
ATOM 1471 C C . ALA A 1 191 ? -2.275 -1.067 16.744 1.00 77.31 191 ALA A C 1
ATOM 1473 O O . ALA A 1 191 ? -3.339 -1.003 17.369 1.00 77.31 191 ALA A O 1
ATOM 1474 N N . ALA A 1 192 ? -1.237 -0.278 17.037 1.00 77.69 192 ALA A N 1
ATOM 1475 C CA . ALA A 1 192 ? -1.263 0.717 18.105 1.00 77.69 192 ALA A CA 1
ATOM 1476 C C . ALA A 1 192 ? -2.302 1.819 17.837 1.00 77.69 192 ALA A C 1
ATOM 1478 O O . ALA A 1 192 ? -3.094 2.145 18.723 1.00 77.69 192 ALA A O 1
ATOM 1479 N N . ALA A 1 193 ? -2.361 2.344 16.609 1.00 77.44 193 ALA A N 1
ATOM 1480 C CA . ALA A 1 193 ? -3.329 3.368 16.218 1.00 77.44 193 ALA A CA 1
ATOM 1481 C C . ALA A 1 193 ? -4.779 2.862 16.302 1.00 77.44 193 ALA A C 1
ATOM 1483 O O . ALA A 1 193 ? -5.638 3.539 16.869 1.00 77.44 193 ALA A O 1
ATOM 1484 N N . ALA A 1 194 ? -5.051 1.651 15.801 1.00 78.44 194 ALA A N 1
ATOM 1485 C CA . ALA A 1 194 ? -6.374 1.032 15.875 1.00 78.44 194 ALA A CA 1
ATOM 1486 C C . ALA A 1 194 ? -6.818 0.800 17.329 1.00 78.44 194 ALA A C 1
ATOM 1488 O O . ALA A 1 194 ? -7.967 1.069 17.685 1.00 78.44 194 ALA A O 1
ATOM 1489 N N . THR A 1 195 ? -5.897 0.348 18.184 1.00 80.75 195 THR A N 1
ATOM 1490 C CA . THR A 1 195 ? -6.173 0.121 19.610 1.00 80.75 195 THR A CA 1
ATOM 1491 C C . THR A 1 195 ? -6.417 1.440 20.342 1.00 80.75 195 THR A C 1
ATOM 1493 O O . THR A 1 195 ? -7.379 1.550 21.100 1.00 80.75 195 THR A O 1
ATOM 1496 N N . GLY A 1 196 ? -5.607 2.469 20.072 1.00 75.38 196 GLY A N 1
ATOM 1497 C CA . GLY A 1 196 ? -5.789 3.811 20.626 1.00 75.38 196 GLY A CA 1
ATOM 1498 C C . GLY A 1 196 ? -7.130 4.432 20.233 1.00 75.38 196 GLY A C 1
ATOM 1499 O O . GLY A 1 196 ? -7.835 4.961 21.091 1.00 75.38 196 GLY A O 1
ATOM 1500 N N . LEU A 1 197 ? -7.537 4.300 18.966 1.00 82.00 197 LEU A N 1
ATOM 1501 C CA . LEU A 1 197 ? -8.831 4.791 18.490 1.00 82.00 197 LEU A CA 1
ATOM 1502 C C . LEU A 1 197 ? -10.005 4.066 19.163 1.00 82.00 197 LEU A C 1
ATOM 1504 O O . LEU A 1 197 ? -10.981 4.704 19.556 1.00 82.00 197 LEU A O 1
ATOM 1508 N N . TRP A 1 198 ? -9.904 2.747 19.344 1.00 85.25 198 TRP A N 1
ATOM 1509 C CA . TRP A 1 198 ? -10.921 1.976 20.059 1.00 85.25 198 TRP A CA 1
ATOM 1510 C C . TRP A 1 198 ? -11.007 2.366 21.542 1.00 85.25 198 TRP A C 1
ATOM 1512 O O . TRP A 1 198 ? -12.106 2.535 22.068 1.00 85.25 198 TRP A O 1
ATOM 1522 N N . LEU A 1 199 ? -9.869 2.587 22.211 1.00 81.75 199 LEU A N 1
ATOM 1523 C CA . LEU A 1 199 ? -9.838 3.073 23.594 1.00 81.75 199 LEU A CA 1
ATOM 1524 C C . LEU A 1 199 ? -10.424 4.484 23.724 1.00 81.75 199 LEU A C 1
ATOM 1526 O O . LEU A 1 199 ? -11.149 4.748 24.680 1.00 81.75 199 LEU A O 1
ATOM 1530 N N . LEU A 1 200 ? -10.174 5.371 22.757 1.00 77.88 200 LEU A N 1
ATOM 1531 C CA . LEU A 1 200 ? -10.790 6.700 22.708 1.00 77.88 200 LEU A CA 1
ATOM 1532 C C . LEU A 1 200 ? -12.302 6.621 22.489 1.00 77.88 200 LEU A C 1
ATOM 1534 O O . LEU A 1 200 ? -13.043 7.326 23.169 1.00 77.88 200 LEU A O 1
ATOM 1538 N N . LEU A 1 201 ? -12.776 5.742 21.600 1.00 80.88 201 LEU A N 1
ATOM 1539 C CA . LEU A 1 201 ? -14.207 5.484 21.410 1.00 80.88 201 LEU A CA 1
ATOM 1540 C C . LEU A 1 201 ? -14.850 4.978 22.708 1.00 80.88 201 LEU A C 1
ATOM 1542 O O . LEU A 1 201 ? -15.917 5.451 23.104 1.00 80.88 201 LEU A O 1
ATOM 1546 N N . LEU A 1 202 ? -14.186 4.045 23.388 1.00 80.75 202 LEU A N 1
ATOM 1547 C CA . LEU A 1 202 ? -14.631 3.508 24.667 1.00 80.75 202 LEU A CA 1
ATOM 1548 C C . LEU A 1 202 ? -14.657 4.595 25.756 1.00 80.75 202 LEU A C 1
ATOM 1550 O O . LEU A 1 202 ? -15.639 4.689 26.493 1.00 80.75 202 LEU A O 1
ATOM 1554 N N . LEU A 1 203 ? -13.631 5.447 25.829 1.00 79.56 203 LEU A N 1
ATOM 1555 C CA . LEU A 1 203 ? -13.558 6.572 26.764 1.00 79.56 203 LEU A CA 1
ATOM 1556 C C . LEU A 1 203 ? -14.657 7.604 26.481 1.00 79.56 203 LEU A C 1
ATOM 1558 O O . LEU A 1 203 ? -15.341 8.034 27.406 1.00 79.56 203 LEU A O 1
ATOM 1562 N N . ALA A 1 204 ? -14.871 7.962 25.215 1.00 76.50 204 ALA A N 1
ATOM 1563 C CA . ALA A 1 204 ? -15.911 8.896 24.799 1.00 76.50 204 ALA A CA 1
ATOM 1564 C C . ALA A 1 204 ? -17.309 8.374 25.158 1.00 76.50 204 ALA A C 1
ATOM 1566 O O . ALA A 1 204 ? -18.102 9.112 25.742 1.00 76.50 204 ALA A O 1
ATOM 1567 N N . LEU A 1 205 ? -17.598 7.088 24.905 1.00 77.69 205 LEU A N 1
ATOM 1568 C CA . LEU A 1 205 ? -18.842 6.464 25.369 1.00 77.69 205 LEU A CA 1
ATOM 1569 C C . LEU A 1 205 ? -18.936 6.457 26.896 1.00 77.69 205 LEU A C 1
ATOM 1571 O O . LEU A 1 205 ? -20.011 6.706 27.442 1.00 77.69 205 LEU A O 1
ATOM 1575 N N . ALA A 1 206 ? -17.844 6.169 27.602 1.00 76.19 206 ALA A N 1
ATOM 1576 C CA . ALA A 1 206 ? -17.835 6.158 29.059 1.00 76.19 206 ALA A CA 1
ATOM 1577 C C . ALA A 1 206 ? -18.143 7.549 29.641 1.00 76.19 206 ALA A C 1
ATOM 1579 O O . ALA A 1 206 ? -18.938 7.635 30.577 1.00 76.19 206 ALA A O 1
ATOM 1580 N N . VAL A 1 207 ? -17.581 8.618 29.070 1.00 75.31 207 VAL A N 1
ATOM 1581 C CA . VAL A 1 207 ? -17.831 10.012 29.472 1.00 75.31 207 VAL A CA 1
ATOM 1582 C C . VAL A 1 207 ? -19.245 10.458 29.093 1.00 75.31 207 VAL A C 1
ATOM 1584 O O . VAL A 1 207 ? -19.952 10.996 29.938 1.00 75.31 207 VAL A O 1
ATOM 1587 N N . ALA A 1 208 ? -19.706 10.175 27.873 1.00 72.94 208 ALA A N 1
ATOM 1588 C CA . ALA A 1 208 ? -21.049 10.548 27.419 1.00 72.94 208 ALA A CA 1
ATOM 1589 C C . ALA A 1 208 ? -22.172 9.814 28.177 1.00 72.94 208 ALA A C 1
ATOM 1591 O O . ALA A 1 208 ? -23.289 10.311 28.272 1.00 72.94 208 ALA A O 1
ATOM 1592 N N . THR A 1 209 ? -21.881 8.629 28.723 1.00 69.94 209 THR A N 1
ATOM 1593 C CA . THR A 1 209 ? -22.811 7.836 29.550 1.00 69.94 209 THR A CA 1
ATOM 1594 C C . THR A 1 209 ? -22.546 7.979 31.049 1.00 69.94 209 THR A C 1
ATOM 1596 O O . THR A 1 209 ? -22.960 7.120 31.833 1.00 69.94 209 THR A O 1
ATOM 1599 N N . ARG A 1 210 ? -21.804 9.011 31.468 1.00 66.69 210 ARG A N 1
ATOM 1600 C CA . ARG A 1 210 ? -21.569 9.295 32.887 1.00 66.69 210 ARG A CA 1
ATOM 1601 C C . ARG A 1 210 ? -22.891 9.711 33.543 1.00 66.69 210 ARG A C 1
ATOM 1603 O O . ARG A 1 210 ? -23.715 10.365 32.909 1.00 66.69 210 ARG A O 1
ATOM 1610 N N . ASN A 1 211 ? -23.109 9.286 34.789 1.00 61.47 211 ASN A N 1
ATOM 1611 C CA . ASN A 1 211 ? -24.289 9.719 35.532 1.00 61.47 211 ASN A CA 1
ATOM 1612 C C . ASN A 1 211 ? -24.206 11.235 35.750 1.00 61.47 211 ASN A C 1
ATOM 1614 O O . ASN A 1 211 ? -23.126 11.703 36.110 1.00 61.47 211 ASN A O 1
ATOM 1618 N N . PRO A 1 212 ? -25.296 11.985 35.522 1.00 60.72 212 PRO A N 1
ATOM 1619 C CA . PRO A 1 212 ? -25.366 13.363 35.979 1.00 60.72 212 PRO A CA 1
ATOM 1620 C C . PRO A 1 212 ? -25.277 13.386 37.508 1.00 60.72 212 PRO A C 1
ATOM 1622 O O . PRO A 1 212 ? -25.855 12.515 38.166 1.00 60.72 212 PRO A O 1
ATOM 1625 N N . ASP A 1 213 ? -24.549 14.363 38.045 1.00 58.19 213 ASP A N 1
ATOM 1626 C CA . ASP A 1 213 ? -24.461 14.582 39.486 1.00 58.19 213 ASP A CA 1
ATOM 1627 C C . ASP A 1 213 ? -25.867 14.899 40.018 1.00 58.19 213 ASP A C 1
ATOM 1629 O O . ASP A 1 213 ? -26.589 15.729 39.458 1.00 58.19 213 ASP A O 1
ATOM 1633 N N . VAL A 1 214 ? -26.296 14.176 41.053 1.00 59.78 214 VAL A N 1
ATOM 1634 C CA . VAL A 1 214 ? -27.598 14.401 41.687 1.00 59.78 214 VAL A CA 1
ATOM 1635 C C . VAL A 1 214 ? -27.412 15.482 42.740 1.00 59.78 214 VAL A C 1
ATOM 1637 O O . VAL A 1 214 ? -26.692 15.278 43.715 1.00 59.78 214 VAL A O 1
ATOM 1640 N N . GLU A 1 215 ? -28.055 16.628 42.550 1.00 57.28 215 GLU A N 1
ATOM 1641 C CA . GLU A 1 215 ? -28.046 17.697 43.545 1.00 57.28 215 GLU A CA 1
ATOM 1642 C C . GLU A 1 215 ? -28.934 17.284 44.737 1.00 57.28 215 GLU A C 1
ATOM 1644 O O . GLU A 1 215 ? -30.097 16.908 44.528 1.00 57.28 215 GLU A O 1
ATOM 1649 N N . PRO A 1 216 ? -28.405 17.257 45.975 1.00 61.09 216 PRO A N 1
ATOM 1650 C CA . PRO A 1 216 ? -29.175 16.834 47.137 1.00 61.09 216 PRO A CA 1
ATOM 1651 C C . PRO A 1 216 ? -30.327 17.810 47.402 1.00 61.09 216 PRO A C 1
ATOM 1653 O O . PRO A 1 216 ? -30.149 19.027 47.391 1.00 61.09 216 PRO A O 1
ATOM 1656 N N . GLY A 1 217 ? -31.521 17.265 47.645 1.00 63.41 217 GLY A N 1
ATOM 1657 C CA . GLY A 1 217 ? -32.687 18.058 48.031 1.00 63.41 217 GLY A CA 1
ATOM 1658 C C . GLY A 1 217 ? -32.559 18.648 49.446 1.00 63.41 217 GLY A C 1
ATOM 1659 O O . GLY A 1 217 ? -31.678 18.247 50.211 1.00 63.41 217 GLY A O 1
ATOM 1660 N N . PRO A 1 218 ? -33.449 19.581 49.828 1.00 69.12 218 PRO A N 1
ATOM 1661 C CA . PRO A 1 218 ? -33.493 20.118 51.186 1.00 69.12 218 PRO A CA 1
ATOM 1662 C C . PRO A 1 218 ? -33.766 19.006 52.214 1.00 69.12 218 PRO A C 1
ATOM 1664 O O . PRO A 1 218 ? -34.496 18.052 51.940 1.00 69.12 218 PRO A O 1
ATOM 1667 N N . ALA A 1 219 ? -33.180 19.127 53.408 1.00 61.44 219 ALA A N 1
ATOM 1668 C CA . ALA A 1 219 ? -33.375 18.160 54.485 1.00 61.44 219 ALA A CA 1
ATOM 1669 C C . ALA A 1 219 ? -34.848 18.131 54.938 1.00 61.44 219 ALA A C 1
ATOM 1671 O O . ALA A 1 219 ? -35.415 19.174 55.263 1.00 61.44 219 ALA A O 1
ATOM 1672 N N . THR A 1 220 ? -35.455 16.941 54.996 1.00 59.78 220 THR A N 1
ATOM 1673 C CA . THR A 1 220 ? -36.782 16.725 55.597 1.00 59.78 220 THR A CA 1
ATOM 1674 C C . THR A 1 220 ? -36.708 15.705 56.719 1.00 59.78 220 THR A C 1
ATOM 1676 O O . THR A 1 220 ? -35.935 14.752 56.641 1.00 59.78 220 THR A O 1
ATOM 1679 N N . GLY A 1 221 ? -37.568 15.873 57.726 1.00 54.41 221 GLY A N 1
ATOM 1680 C CA . GLY A 1 221 ? -37.777 14.880 58.785 1.00 54.41 221 GLY A CA 1
ATOM 1681 C C . GLY A 1 221 ? -38.619 13.671 58.357 1.00 54.41 221 GLY A C 1
ATOM 1682 O O . GLY A 1 221 ? -38.704 12.700 59.101 1.00 54.41 221 GLY A O 1
ATOM 1683 N N . GLU A 1 222 ? -39.234 13.704 57.171 1.00 53.94 222 GLU A N 1
ATOM 1684 C CA . GLU A 1 222 ? -39.945 12.556 56.607 1.00 53.94 222 GLU A CA 1
ATOM 1685 C C . GLU A 1 222 ? -38.960 11.605 55.920 1.00 53.94 222 GLU A C 1
ATOM 1687 O O . GLU A 1 222 ? -38.280 11.980 54.963 1.00 53.94 222 GLU A O 1
ATOM 1692 N N . LEU A 1 223 ? -38.882 10.367 56.413 1.00 52.50 223 LEU A N 1
ATOM 1693 C CA . LEU A 1 223 ? -38.167 9.279 55.752 1.00 52.50 223 LEU A CA 1
ATOM 1694 C C . LEU A 1 223 ? -39.032 8.761 54.599 1.00 52.50 223 LEU A C 1
ATOM 1696 O O . LEU A 1 223 ? -40.141 8.271 54.815 1.00 52.50 223 LEU A O 1
ATOM 1700 N N . ALA A 1 224 ? -38.534 8.845 53.365 1.00 59.00 224 ALA A N 1
ATOM 1701 C CA . ALA A 1 224 ? -39.194 8.198 52.235 1.00 59.00 224 ALA A CA 1
ATOM 1702 C C . ALA A 1 224 ? -39.287 6.678 52.479 1.00 59.00 224 ALA A C 1
ATOM 1704 O O . ALA A 1 224 ? -38.334 6.074 52.963 1.00 59.00 224 ALA A O 1
ATOM 1705 N N . GLY A 1 225 ? -40.394 6.034 52.086 1.00 66.81 225 GLY A N 1
ATOM 1706 C CA . GLY A 1 225 ? -40.627 4.585 52.265 1.00 66.81 225 GLY A CA 1
ATOM 1707 C C . GLY A 1 225 ? -39.729 3.653 51.429 1.00 66.81 225 GLY A C 1
ATOM 1708 O O . GLY A 1 225 ? -40.130 2.543 51.075 1.00 66.81 225 GLY A O 1
ATOM 1709 N N . GLN A 1 226 ? -38.543 4.114 51.032 1.00 76.81 226 GLN A N 1
ATOM 1710 C CA . GLN A 1 226 ? -37.572 3.361 50.247 1.00 76.81 226 GLN A CA 1
ATOM 1711 C C . GLN A 1 226 ? -36.723 2.480 51.172 1.00 76.81 226 GLN A C 1
ATOM 1713 O O . GLN A 1 226 ? -36.312 2.935 52.238 1.00 76.81 226 GLN A O 1
ATOM 1718 N N . PRO A 1 227 ? -36.417 1.231 50.782 1.00 81.81 227 PRO A N 1
ATOM 1719 C CA . PRO A 1 227 ? -35.603 0.361 51.620 1.00 81.81 227 PRO A CA 1
ATOM 1720 C C . PRO A 1 227 ? -34.175 0.883 51.797 1.00 81.81 227 PRO A C 1
ATOM 1722 O O . PRO A 1 227 ? -33.598 1.397 50.832 1.00 81.81 227 PRO A O 1
ATOM 1725 N N . PRO A 1 228 ? -33.546 0.648 52.960 1.00 80.88 228 PRO A N 1
ATOM 1726 C CA . PRO A 1 228 ? -32.228 1.194 53.283 1.00 80.88 228 PRO A CA 1
ATOM 1727 C C . PRO A 1 228 ? -31.136 0.767 52.293 1.00 80.88 228 PRO A C 1
ATOM 1729 O O . PRO A 1 228 ? -30.319 1.588 51.896 1.00 80.88 228 PRO A O 1
ATOM 1732 N N . ALA A 1 229 ? -31.160 -0.476 51.798 1.00 82.19 229 ALA A N 1
ATOM 1733 C CA . ALA A 1 229 ? -30.192 -0.948 50.799 1.00 82.19 229 ALA A CA 1
ATOM 1734 C C . ALA A 1 229 ? -30.337 -0.269 49.423 1.00 82.19 229 ALA A C 1
ATOM 1736 O O . ALA A 1 229 ? -29.371 -0.164 48.670 1.00 82.19 229 ALA A O 1
ATOM 1737 N N . VAL A 1 230 ? -31.548 0.170 49.065 1.00 82.62 230 VAL A N 1
ATOM 1738 C CA . VAL A 1 230 ? -31.789 0.915 47.820 1.00 82.62 230 VAL A CA 1
ATOM 1739 C C . VAL A 1 230 ? -31.362 2.370 47.995 1.00 82.62 230 VAL A C 1
ATOM 1741 O O . VAL A 1 230 ? -30.803 2.945 47.065 1.00 82.62 230 VAL A O 1
ATOM 1744 N N . VAL A 1 231 ? -31.580 2.942 49.181 1.00 81.56 231 VAL A N 1
ATOM 1745 C CA . VAL A 1 231 ? -31.099 4.282 49.536 1.00 81.56 231 VAL A CA 1
ATOM 1746 C C . VAL A 1 231 ? -29.574 4.325 49.491 1.00 81.56 231 VAL A C 1
ATOM 1748 O O . VAL A 1 231 ? -29.040 5.165 48.777 1.00 81.56 231 VAL A O 1
ATOM 1751 N N . ASP A 1 232 ? -28.896 3.372 50.136 1.00 79.44 232 ASP A N 1
ATOM 1752 C CA . ASP A 1 232 ? -27.433 3.235 50.109 1.00 79.44 232 ASP A CA 1
ATOM 1753 C C . ASP A 1 232 ? -26.887 3.129 48.675 1.00 79.44 232 ASP A C 1
ATOM 1755 O O . ASP A 1 232 ? -25.947 3.821 48.295 1.00 79.44 232 ASP A O 1
ATOM 1759 N N . LEU A 1 233 ? -27.554 2.349 47.815 1.00 80.19 233 LEU A N 1
ATOM 1760 C CA . LEU A 1 233 ? -27.188 2.254 46.402 1.00 80.19 233 LEU A CA 1
ATOM 1761 C C . LEU A 1 233 ? -27.291 3.607 45.673 1.00 80.19 233 LEU A C 1
ATOM 1763 O O . LEU A 1 233 ? -26.492 3.882 44.780 1.00 80.19 233 LEU A O 1
ATOM 1767 N N . ILE A 1 234 ? -28.296 4.425 45.987 1.00 76.50 234 ILE A N 1
ATOM 1768 C CA . ILE A 1 234 ? -28.540 5.705 45.306 1.00 76.50 234 ILE A CA 1
ATOM 1769 C C . ILE A 1 234 ? -27.584 6.783 45.816 1.00 76.50 234 ILE A C 1
ATOM 1771 O O . ILE A 1 234 ? -27.050 7.539 45.006 1.00 76.50 234 ILE A O 1
ATOM 1775 N N . THR A 1 235 ? -27.356 6.845 47.127 1.00 75.88 235 THR A N 1
ATOM 1776 C CA . THR A 1 235 ? -26.462 7.825 47.760 1.00 75.88 235 THR A CA 1
ATOM 1777 C C . THR A 1 235 ? -24.986 7.478 47.557 1.00 75.88 235 THR A C 1
ATOM 1779 O O . THR A 1 235 ? -24.151 8.376 47.499 1.00 75.88 235 THR A O 1
ATOM 1782 N N . GLY A 1 236 ? -24.659 6.196 47.382 1.00 69.56 236 GLY A N 1
ATOM 1783 C CA . GLY A 1 236 ? -23.312 5.679 47.140 1.00 69.56 236 GLY A CA 1
ATOM 1784 C C . GLY A 1 236 ? -22.872 5.643 45.670 1.00 69.56 236 GLY A C 1
ATOM 1785 O O . GLY A 1 236 ? -22.050 4.802 45.306 1.00 69.56 236 GLY A O 1
ATOM 1786 N N . ASP A 1 237 ? -23.414 6.489 44.785 1.00 69.12 237 ASP A N 1
ATOM 1787 C CA . ASP A 1 237 ? -23.081 6.501 43.345 1.00 69.12 237 ASP A CA 1
ATOM 1788 C C . ASP A 1 237 ? -23.275 5.139 42.642 1.00 69.12 237 ASP A C 1
ATOM 1790 O O . ASP A 1 237 ? -22.471 4.707 41.805 1.00 69.12 237 ASP A O 1
ATOM 1794 N N . TRP A 1 238 ? -24.360 4.427 42.959 1.00 73.88 238 TRP A N 1
ATOM 1795 C CA . TRP A 1 238 ? -24.634 3.070 42.461 1.00 73.88 238 TRP A CA 1
ATOM 1796 C C . TRP A 1 238 ? -23.609 2.022 42.913 1.00 73.88 238 TRP A C 1
ATOM 1798 O O . TRP A 1 238 ? -23.461 0.971 42.273 1.00 73.88 238 TRP A O 1
ATOM 1808 N N . ARG A 1 239 ? -22.923 2.284 44.029 1.00 74.62 239 ARG A N 1
ATOM 1809 C CA . ARG A 1 239 ? -22.122 1.320 44.788 1.00 74.62 239 ARG A CA 1
ATOM 1810 C C . ARG A 1 239 ? -22.834 1.032 46.108 1.00 74.62 239 ARG A C 1
ATOM 1812 O O . ARG A 1 239 ? -23.392 1.937 46.703 1.00 74.62 239 ARG A O 1
ATOM 1819 N N . LEU A 1 240 ? -22.829 -0.236 46.512 1.00 77.75 240 LEU A N 1
ATOM 1820 C CA . LEU A 1 240 ? -23.307 -0.651 47.830 1.00 77.75 240 LEU A CA 1
ATOM 1821 C C . LEU A 1 240 ? -22.134 -0.577 48.804 1.00 77.75 240 LEU A C 1
ATOM 1823 O O . LEU A 1 240 ? -21.075 -1.127 48.477 1.00 77.75 240 LEU A O 1
ATOM 1827 N N . CYS A 1 241 ? -22.333 0.062 49.948 1.00 78.06 241 CYS A N 1
ATOM 1828 C CA . CYS A 1 241 ? -21.385 0.052 51.052 1.00 78.06 241 CYS A CA 1
ATOM 1829 C C . CYS A 1 241 ? -21.559 -1.229 51.889 1.00 78.06 241 CYS A C 1
ATOM 1831 O O . CYS A 1 241 ? -22.605 -1.888 51.836 1.00 78.06 241 CYS A O 1
ATOM 1833 N N . ASP A 1 242 ? -20.515 -1.632 52.615 1.00 75.12 242 ASP A N 1
ATOM 1834 C CA . ASP A 1 242 ? -20.470 -2.922 53.321 1.00 75.12 242 ASP A CA 1
ATOM 1835 C C . ASP A 1 242 ? -21.483 -2.991 54.485 1.00 75.12 242 ASP A C 1
ATOM 1837 O O . ASP A 1 242 ? -21.849 -4.076 54.933 1.00 75.12 242 ASP A O 1
ATOM 1841 N N . GLU A 1 243 ? -22.022 -1.848 54.913 1.00 75.75 243 GLU A N 1
ATOM 1842 C CA . GLU A 1 243 ? -23.039 -1.709 55.958 1.00 75.75 243 GLU A CA 1
ATOM 1843 C C . GLU A 1 243 ? -24.472 -1.996 55.464 1.00 75.75 243 GLU A C 1
ATOM 1845 O O . GLU A 1 243 ? -25.392 -2.163 56.272 1.00 75.75 243 GLU A O 1
ATOM 1850 N N . ALA A 1 244 ? -24.693 -2.094 54.147 1.00 79.56 244 ALA A N 1
ATOM 1851 C CA . ALA A 1 244 ? -26.021 -2.285 53.556 1.00 79.56 244 ALA A CA 1
ATOM 1852 C C . ALA A 1 244 ? -26.779 -3.542 54.052 1.00 79.56 244 ALA A C 1
ATOM 1854 O O . ALA A 1 244 ? -27.999 -3.458 54.258 1.00 79.56 244 ALA A O 1
ATOM 1855 N N . PRO A 1 245 ? -26.138 -4.712 54.275 1.00 81.12 245 PRO A N 1
ATOM 1856 C CA . PRO A 1 245 ? -26.802 -5.868 54.876 1.00 81.12 245 PRO A CA 1
ATOM 1857 C C . PRO A 1 245 ? -27.257 -5.606 56.309 1.00 81.12 245 PRO A C 1
ATOM 1859 O O . PRO A 1 245 ? -28.386 -5.948 56.656 1.00 81.12 245 PRO A O 1
ATOM 1862 N N . SER A 1 246 ? -26.414 -4.961 57.116 1.00 75.12 246 SER A N 1
ATOM 1863 C CA . SER A 1 246 ? -26.712 -4.619 58.509 1.00 75.12 246 SER A CA 1
ATOM 1864 C C . SER A 1 246 ? -27.886 -3.645 58.592 1.00 75.12 246 SER A C 1
ATOM 1866 O O . SER A 1 246 ? -28.817 -3.860 59.365 1.00 75.12 246 SER A O 1
ATOM 1868 N N . ALA A 1 247 ? -27.909 -2.635 57.717 1.00 79.50 247 ALA A N 1
ATOM 1869 C CA . ALA A 1 247 ? -29.028 -1.703 57.601 1.00 79.50 247 ALA A CA 1
ATOM 1870 C C . ALA A 1 247 ? -30.330 -2.404 57.167 1.00 79.50 247 ALA A C 1
ATOM 1872 O O . ALA A 1 247 ? -31.407 -2.094 57.672 1.00 79.50 247 ALA A O 1
ATOM 1873 N N . THR A 1 248 ? -30.239 -3.393 56.269 1.00 83.75 248 THR A N 1
ATOM 1874 C CA . THR A 1 248 ? -31.392 -4.221 55.866 1.00 83.75 248 THR A CA 1
ATOM 1875 C C . THR A 1 248 ? -31.910 -5.066 57.030 1.00 83.75 248 THR A C 1
ATOM 1877 O O . THR A 1 248 ? -33.114 -5.216 57.203 1.00 83.75 248 THR A O 1
ATOM 1880 N N . LEU A 1 249 ? -31.012 -5.611 57.848 1.00 80.50 249 LEU A N 1
ATOM 1881 C CA . LEU A 1 249 ? -31.364 -6.424 59.009 1.00 80.50 249 LEU A CA 1
ATOM 1882 C C . LEU A 1 249 ? -32.049 -5.583 60.095 1.00 80.50 249 LEU A C 1
ATOM 1884 O O . LEU A 1 249 ? -33.043 -6.021 60.671 1.00 80.50 249 LEU A O 1
ATOM 1888 N N . LEU A 1 250 ? -31.581 -4.351 60.309 1.00 79.88 250 LEU A N 1
ATOM 1889 C CA . LEU A 1 250 ? -32.215 -3.397 61.218 1.00 79.88 250 LEU A CA 1
ATOM 1890 C C . LEU A 1 250 ? -33.637 -3.018 60.762 1.00 79.88 250 LEU A C 1
ATOM 1892 O O . LEU A 1 250 ? -34.551 -2.963 61.581 1.00 79.88 250 LEU A O 1
ATOM 1896 N N . ASP A 1 251 ? -33.855 -2.832 59.457 1.00 81.62 251 ASP A N 1
ATOM 1897 C CA . ASP A 1 251 ? -35.189 -2.603 58.875 1.00 81.62 251 ASP A CA 1
ATOM 1898 C C . ASP A 1 251 ? -36.114 -3.824 59.043 1.00 81.62 251 ASP A C 1
ATOM 1900 O O . ASP A 1 251 ? -37.282 -3.677 59.405 1.00 81.62 251 ASP A O 1
ATOM 1904 N N . LEU A 1 252 ? -35.594 -5.049 58.900 1.00 82.94 252 LEU A N 1
ATOM 1905 C CA . LEU A 1 252 ? -36.350 -6.271 59.213 1.00 82.94 252 LEU A CA 1
ATOM 1906 C C . LEU A 1 252 ? -36.719 -6.370 60.699 1.00 82.94 252 LEU A C 1
ATOM 1908 O O . LEU A 1 252 ? -37.812 -6.842 61.029 1.00 82.94 252 LEU A O 1
ATOM 1912 N N . ALA A 1 253 ? -35.837 -5.911 61.587 1.00 79.81 253 ALA A N 1
ATOM 1913 C CA . ALA A 1 253 ? -36.109 -5.869 63.015 1.00 79.81 253 ALA A CA 1
ATOM 1914 C C . ALA A 1 253 ? -37.196 -4.843 63.364 1.00 79.81 253 ALA A C 1
ATOM 1916 O O . ALA A 1 253 ? -38.128 -5.157 64.105 1.00 79.81 253 ALA A O 1
ATOM 1917 N N . ALA A 1 254 ? -37.145 -3.656 62.754 1.00 78.50 254 ALA A N 1
ATOM 1918 C CA . ALA A 1 254 ? -38.172 -2.625 62.904 1.00 78.50 254 ALA A CA 1
ATOM 1919 C C . ALA A 1 254 ? -39.556 -3.093 62.412 1.00 78.50 254 ALA A C 1
ATOM 1921 O O . ALA A 1 254 ? -40.574 -2.752 63.011 1.00 78.50 254 ALA A O 1
ATOM 1922 N N . ARG A 1 255 ? -39.605 -3.930 61.364 1.00 80.31 255 ARG A N 1
ATOM 1923 C CA . ARG A 1 255 ? -40.842 -4.571 60.870 1.00 80.31 255 ARG A CA 1
ATOM 1924 C C . ARG A 1 255 ? -41.303 -5.766 61.716 1.00 80.31 255 ARG A C 1
ATOM 1926 O O . ARG A 1 255 ? -42.303 -6.395 61.382 1.00 80.31 255 ARG A O 1
ATOM 1933 N N . GLY A 1 256 ? -40.583 -6.105 62.787 1.00 75.25 256 GLY A N 1
ATOM 1934 C CA . GLY A 1 256 ? -40.927 -7.196 63.700 1.00 75.25 256 GLY A CA 1
ATOM 1935 C C . GLY A 1 256 ? -40.678 -8.604 63.150 1.00 75.25 256 GLY A C 1
ATOM 1936 O O . GLY A 1 256 ? -41.080 -9.575 63.792 1.00 75.25 256 GLY A O 1
ATOM 1937 N N . VAL A 1 257 ? -40.008 -8.731 61.998 1.00 78.12 257 VAL A N 1
ATOM 1938 C CA . VAL A 1 257 ? -39.620 -10.024 61.393 1.00 78.12 257 VAL A CA 1
ATOM 1939 C C . VAL A 1 257 ? -38.505 -10.688 62.206 1.00 78.12 257 VAL A C 1
ATOM 1941 O O . VAL A 1 257 ? -38.394 -11.912 62.283 1.00 78.12 257 VAL A O 1
ATOM 1944 N N . VAL A 1 258 ? -37.675 -9.866 62.840 1.00 77.19 258 VAL A N 1
ATOM 1945 C CA . VAL A 1 258 ? -36.545 -10.284 63.661 1.00 77.19 258 VAL A CA 1
ATOM 1946 C C . VAL A 1 258 ? -36.595 -9.502 64.974 1.00 77.19 258 VAL A C 1
ATOM 1948 O O . VAL A 1 258 ? -36.910 -8.318 64.972 1.00 77.19 258 VAL A O 1
ATOM 1951 N N . ALA A 1 259 ? -36.324 -10.138 66.109 1.00 75.38 259 ALA A N 1
ATOM 1952 C CA . ALA A 1 259 ? -36.173 -9.43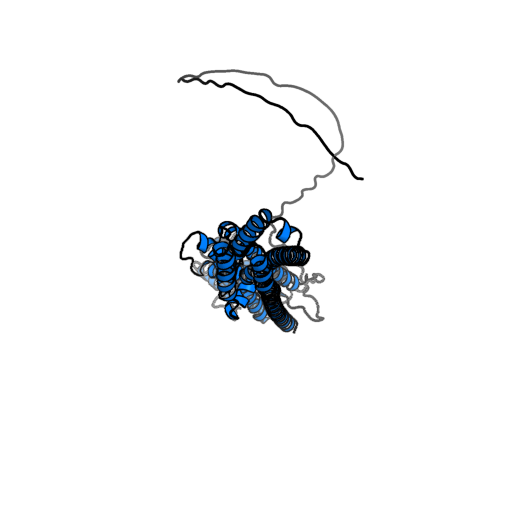5 67.379 1.00 75.38 259 ALA A CA 1
ATOM 1953 C C . ALA A 1 259 ? -34.683 -9.219 67.647 1.00 75.38 259 ALA A C 1
ATOM 1955 O O . ALA A 1 259 ? -33.906 -10.166 67.590 1.00 75.38 259 ALA A O 1
ATOM 1956 N N . VAL A 1 260 ? -34.285 -7.982 67.923 1.00 69.75 260 VAL A N 1
ATOM 1957 C CA . VAL A 1 260 ? -32.927 -7.665 68.374 1.00 69.75 260 VAL A CA 1
ATOM 1958 C C . VAL A 1 260 ? -33.022 -7.394 69.867 1.00 69.75 260 VAL A C 1
ATOM 1960 O O . VAL A 1 260 ? -33.735 -6.484 70.281 1.00 69.75 260 VAL A O 1
ATOM 1963 N N . GLU A 1 261 ? -32.371 -8.231 70.665 1.00 72.12 261 GLU A N 1
ATOM 1964 C CA . GLU A 1 261 ? -32.338 -8.134 72.120 1.00 72.12 261 GLU A CA 1
ATOM 1965 C C . GLU A 1 261 ? -30.914 -7.779 72.549 1.00 72.12 261 GLU A C 1
ATOM 1967 O O . GLU A 1 261 ? -29.944 -8.418 72.140 1.00 72.12 261 GLU A O 1
ATOM 1972 N N . GLU A 1 262 ? -30.770 -6.710 73.321 1.00 65.00 262 GLU A N 1
ATOM 1973 C CA . GLU A 1 262 ? -29.473 -6.237 73.793 1.00 65.00 262 GLU A CA 1
ATOM 1974 C C . GLU A 1 262 ? -29.150 -6.913 75.127 1.00 65.00 262 GLU A C 1
ATOM 1976 O O . GLU A 1 262 ? -29.897 -6.782 76.093 1.00 65.00 262 GLU A O 1
ATOM 1981 N N . ILE A 1 263 ? -28.062 -7.684 75.169 1.00 63.50 263 ILE A N 1
ATOM 1982 C CA . ILE A 1 263 ? -27.686 -8.500 76.340 1.00 63.50 263 ILE A CA 1
ATOM 1983 C C . ILE A 1 263 ? -26.456 -7.926 77.057 1.00 63.50 263 ILE A C 1
ATOM 1985 O O . ILE A 1 263 ? -26.160 -8.294 78.191 1.00 63.50 263 ILE A O 1
ATOM 1989 N N . GLY A 1 264 ? -25.783 -6.950 76.443 1.00 61.78 264 GLY A N 1
ATOM 1990 C CA . GLY A 1 264 ? -24.727 -6.141 77.046 1.00 61.78 264 GLY A CA 1
ATOM 1991 C C . GLY A 1 264 ? -24.277 -5.017 76.105 1.00 61.78 264 GLY A C 1
ATOM 1992 O O . GLY A 1 264 ? -24.701 -5.007 74.951 1.00 61.78 264 GLY A O 1
ATOM 1993 N N . PRO A 1 265 ? -23.378 -4.118 76.553 1.00 53.56 265 PRO A N 1
ATOM 1994 C CA . PRO A 1 265 ? -23.016 -2.877 75.847 1.00 53.56 265 PRO A CA 1
ATOM 1995 C C . PRO A 1 265 ? -22.371 -3.060 74.457 1.00 53.56 265 PRO A C 1
ATOM 1997 O O . PRO A 1 265 ? -22.152 -2.079 73.761 1.00 53.56 265 PRO A O 1
ATOM 2000 N N . GLU A 1 266 ? -22.070 -4.298 74.049 1.00 53.31 266 GLU A N 1
ATOM 2001 C CA . GLU A 1 266 ? -21.437 -4.654 72.765 1.00 53.31 266 GLU A CA 1
ATOM 2002 C C . GLU A 1 266 ? -22.008 -5.968 72.167 1.00 53.31 266 GLU A C 1
ATOM 2004 O O . GLU A 1 266 ? -21.500 -6.493 71.177 1.00 53.31 266 GLU A O 1
ATOM 2009 N N . LEU A 1 267 ? -23.046 -6.558 72.777 1.00 54.09 267 LEU A N 1
ATOM 2010 C CA . LEU A 1 267 ? -23.571 -7.881 72.412 1.00 54.09 267 LEU A CA 1
ATOM 2011 C C . LEU A 1 267 ? -25.083 -7.802 72.211 1.00 54.09 267 LEU A C 1
ATOM 2013 O O . LEU A 1 267 ? -25.868 -7.933 73.152 1.00 54.09 267 LEU A O 1
ATOM 2017 N N . SER A 1 268 ? -25.488 -7.605 70.959 1.00 59.47 268 SER A N 1
ATOM 2018 C CA . SER A 1 268 ? -26.882 -7.757 70.547 1.00 59.47 268 SER A CA 1
ATOM 2019 C C . SER A 1 268 ? -27.100 -9.185 70.053 1.00 59.47 268 SER A C 1
ATOM 2021 O O . SER A 1 268 ? -26.354 -9.691 69.209 1.00 59.47 268 SER A O 1
ATOM 2023 N N . LEU A 1 269 ? -28.122 -9.848 70.583 1.00 63.84 269 LEU A N 1
ATOM 2024 C CA . LEU A 1 269 ? -28.579 -11.139 70.100 1.00 63.84 269 LEU A CA 1
ATOM 2025 C C . LEU A 1 269 ? -29.789 -10.951 69.198 1.00 63.84 269 LEU A C 1
ATOM 2027 O O . LEU A 1 269 ? -30.761 -10.272 69.521 1.00 63.84 269 LEU A O 1
ATOM 2031 N N . VAL A 1 270 ? -29.715 -11.574 68.033 1.00 65.38 270 VAL A N 1
ATOM 2032 C CA . VAL A 1 270 ? -30.769 -11.543 67.031 1.00 65.38 270 VAL A CA 1
ATOM 2033 C C . VAL A 1 270 ? -31.593 -12.819 67.168 1.00 65.38 270 VAL A C 1
ATOM 2035 O O . VAL A 1 270 ? -31.099 -13.903 66.862 1.00 65.38 270 VAL A O 1
ATOM 2038 N N . ARG A 1 271 ? -32.842 -12.699 67.629 1.00 69.75 271 ARG A N 1
ATOM 2039 C CA . ARG A 1 271 ? -33.801 -13.801 67.750 1.00 69.75 271 ARG A CA 1
ATOM 2040 C C . ARG A 1 271 ? -34.763 -13.816 66.567 1.00 69.75 271 ARG A C 1
ATOM 2042 O O . ARG A 1 271 ? -35.516 -12.869 66.337 1.00 69.75 271 ARG A O 1
ATOM 2049 N N . LEU A 1 272 ? -34.775 -14.917 65.823 1.00 70.06 272 LEU A N 1
ATOM 2050 C CA . LEU A 1 272 ? -35.677 -15.093 64.681 1.00 70.06 272 LEU A CA 1
ATOM 2051 C C . LEU A 1 272 ? -37.106 -15.387 65.175 1.00 70.06 272 LEU A C 1
ATOM 2053 O O . LEU A 1 272 ? -37.325 -16.352 65.908 1.00 70.06 272 LEU A O 1
ATOM 2057 N N . ARG A 1 273 ? -38.090 -14.563 64.786 1.00 63.94 273 ARG A N 1
ATOM 2058 C CA . ARG A 1 273 ? -39.516 -14.795 65.081 1.00 63.94 273 ARG A CA 1
ATOM 2059 C C . ARG A 1 273 ? -40.201 -15.441 63.872 1.00 63.94 273 ARG A C 1
ATOM 2061 O O . ARG A 1 273 ? -40.597 -14.742 62.952 1.00 63.94 273 ARG A O 1
ATOM 2068 N N . GLY A 1 274 ? -40.384 -16.763 63.904 1.00 60.94 274 GLY A N 1
ATOM 2069 C CA . GLY A 1 274 ? -41.247 -17.498 62.962 1.00 60.94 274 GLY A CA 1
ATOM 2070 C C . GLY A 1 274 ? -40.845 -17.446 61.475 1.00 60.94 274 GLY A C 1
ATOM 2071 O O . GLY A 1 274 ? -39.788 -16.929 61.113 1.00 60.94 274 GLY A O 1
ATOM 2072 N N . GLU A 1 275 ? -41.693 -18.036 60.620 1.00 60.81 275 GLU A N 1
ATOM 2073 C CA . GLU A 1 275 ? -41.571 -17.974 59.154 1.00 60.81 275 GLU A CA 1
ATOM 2074 C C . GLU A 1 275 ? -41.884 -16.547 58.674 1.00 60.81 275 GLU A C 1
ATOM 2076 O O . GLU A 1 275 ? -42.965 -16.024 58.968 1.00 60.81 275 GLU A O 1
ATOM 2081 N N . PRO A 1 276 ? -40.962 -15.890 57.957 1.00 65.62 276 PRO A N 1
ATOM 2082 C CA . PRO A 1 276 ? -41.169 -14.521 57.524 1.00 65.62 276 PRO A CA 1
ATOM 2083 C C . PRO A 1 276 ? -42.209 -14.453 56.393 1.00 65.62 276 PRO A C 1
ATOM 2085 O O . PRO A 1 276 ? -42.238 -15.310 55.512 1.00 65.62 276 PRO A O 1
ATOM 2088 N N . GLY A 1 277 ? -43.045 -13.410 56.408 1.00 70.38 277 GLY A N 1
ATOM 2089 C CA . GLY A 1 277 ? -44.029 -13.119 55.357 1.00 70.38 277 GLY A CA 1
ATOM 2090 C C . GLY A 1 277 ? -43.408 -12.635 54.034 1.00 70.38 277 GLY A C 1
ATOM 2091 O O . GLY A 1 277 ? -42.350 -13.102 53.610 1.00 70.38 277 GLY A O 1
ATOM 2092 N N . ASP A 1 278 ? -44.067 -11.692 53.353 1.00 78.56 278 ASP A N 1
ATOM 2093 C CA . ASP A 1 278 ? -43.661 -11.177 52.031 1.00 78.56 278 ASP A CA 1
ATOM 2094 C C . ASP A 1 278 ? -42.339 -10.376 52.074 1.00 78.56 278 ASP A C 1
ATOM 2096 O O . ASP A 1 278 ? -42.316 -9.150 52.171 1.00 78.56 278 ASP A O 1
ATOM 2100 N N . LEU A 1 279 ? -41.212 -11.095 52.061 1.00 84.06 279 LEU A N 1
ATOM 2101 C CA . LEU A 1 279 ? -39.860 -10.535 51.997 1.00 84.06 279 LEU A CA 1
ATOM 2102 C C . LEU A 1 279 ? -39.394 -10.329 50.559 1.00 84.06 279 LEU A C 1
ATOM 2104 O O . LEU A 1 279 ? -39.510 -11.226 49.714 1.00 84.06 279 LEU A O 1
ATOM 2108 N N . ARG A 1 280 ? -38.702 -9.212 50.316 1.00 86.81 280 ARG A N 1
ATOM 2109 C CA . ARG A 1 280 ? -38.070 -8.947 49.020 1.00 86.81 280 ARG A CA 1
ATOM 2110 C C . ARG A 1 280 ? -36.932 -9.936 48.745 1.00 86.81 280 ARG A C 1
ATOM 2112 O O . ARG A 1 280 ? -36.286 -10.442 49.668 1.00 86.81 280 ARG A O 1
ATOM 2119 N N . PRO A 1 281 ? -36.574 -10.173 47.470 1.00 87.12 281 PRO A N 1
ATOM 2120 C CA . PRO A 1 281 ? -35.574 -11.178 47.112 1.00 87.12 281 PRO A CA 1
ATOM 2121 C C . PRO A 1 281 ? -34.181 -10.980 47.735 1.00 87.12 281 PRO A C 1
ATOM 2123 O O . PRO A 1 281 ? -33.460 -11.969 47.905 1.00 87.12 281 PRO A O 1
ATOM 2126 N N . TYR A 1 282 ? -33.771 -9.734 48.008 1.00 85.25 282 TYR A N 1
ATOM 2127 C CA . TYR A 1 282 ? -32.503 -9.423 48.684 1.00 85.25 282 TYR A CA 1
ATOM 2128 C C . TYR A 1 282 ? -32.634 -9.475 50.216 1.00 85.25 282 TYR A C 1
ATOM 2130 O O . TYR A 1 282 ? -31.707 -9.946 50.864 1.00 85.25 282 TYR A O 1
ATOM 2138 N N . GLU A 1 283 ? -33.780 -9.083 50.784 1.00 87.12 283 GLU A N 1
ATOM 2139 C CA . GLU A 1 283 ? -34.076 -9.197 52.223 1.00 87.12 283 GLU A CA 1
ATOM 2140 C C . GLU A 1 283 ? -34.069 -10.668 52.657 1.00 87.12 283 GLU A C 1
ATOM 2142 O O . GLU A 1 283 ? -33.464 -11.018 53.666 1.00 87.12 283 GLU A O 1
ATOM 2147 N N . ARG A 1 284 ? -34.635 -11.556 51.827 1.00 87.94 284 ARG A N 1
ATOM 2148 C CA . ARG A 1 284 ? -34.585 -13.007 52.044 1.00 87.94 284 ARG A CA 1
ATOM 2149 C C . ARG A 1 284 ? -33.156 -13.555 52.065 1.00 87.94 284 ARG A C 1
ATOM 2151 O O . ARG A 1 284 ? -32.857 -14.402 52.890 1.00 87.94 284 ARG A O 1
ATOM 2158 N N . LEU A 1 285 ? -32.253 -13.042 51.218 1.00 85.38 285 LEU A N 1
ATOM 2159 C CA . LEU A 1 285 ? -30.840 -13.460 51.249 1.00 85.38 285 LEU A CA 1
ATOM 2160 C C . LEU A 1 285 ? -30.145 -13.080 52.555 1.00 85.38 285 LEU A C 1
ATOM 2162 O O . LEU A 1 285 ? -29.268 -13.818 52.997 1.00 85.38 285 LEU A O 1
ATOM 2166 N N . VAL A 1 286 ? -30.493 -11.923 53.121 1.00 83.62 286 VAL A N 1
ATOM 2167 C CA . VAL A 1 286 ? -29.971 -11.497 54.420 1.00 83.62 286 VAL A CA 1
ATOM 2168 C C . VAL A 1 286 ? -30.554 -12.403 55.496 1.00 83.62 286 VAL A C 1
ATOM 2170 O O . VAL A 1 286 ? -29.787 -13.025 56.217 1.00 83.62 286 VAL A O 1
ATOM 2173 N N . TYR A 1 287 ? -31.876 -12.582 55.534 1.00 82.62 287 TYR A N 1
ATOM 2174 C CA . TYR A 1 287 ? -32.552 -13.452 56.501 1.00 82.62 287 TYR A CA 1
ATOM 2175 C C . TYR A 1 287 ? -32.018 -14.896 56.493 1.00 82.62 287 TYR A C 1
ATOM 2177 O O . TYR A 1 287 ? -31.665 -15.422 57.546 1.00 82.62 287 TYR A O 1
ATOM 2185 N N . ASP A 1 288 ? -31.889 -15.519 55.317 1.00 84.06 288 ASP A N 1
ATOM 2186 C CA . ASP A 1 288 ? -31.355 -16.880 55.170 1.00 84.06 288 ASP A CA 1
ATOM 2187 C C . ASP A 1 288 ? -29.900 -16.968 55.653 1.00 84.06 288 ASP A C 1
ATOM 2189 O O . ASP A 1 288 ? -29.495 -17.968 56.249 1.00 84.06 288 ASP A O 1
ATOM 2193 N N . HIS A 1 289 ? -29.116 -15.907 55.436 1.00 79.75 289 HIS A N 1
ATOM 2194 C CA . HIS A 1 289 ? -27.743 -15.831 55.919 1.00 79.75 289 HIS A CA 1
ATOM 2195 C C . HIS A 1 289 ? -27.690 -15.753 57.450 1.00 79.75 289 HIS A C 1
ATOM 2197 O O . HIS A 1 289 ? -26.974 -16.544 58.062 1.00 79.75 289 HIS A O 1
ATOM 2203 N N . VAL A 1 290 ? -28.508 -14.898 58.076 1.00 79.12 290 VAL A N 1
ATOM 2204 C CA . VAL A 1 290 ? -28.637 -14.841 59.545 1.00 79.12 290 VAL A CA 1
ATOM 2205 C C . VAL A 1 290 ? -29.081 -16.196 60.096 1.00 79.12 290 VAL A C 1
ATOM 2207 O O . VAL A 1 290 ? -28.475 -16.712 61.028 1.00 79.12 290 VAL A O 1
ATOM 2210 N N . ARG A 1 291 ? -30.092 -16.821 59.481 1.00 78.31 291 ARG A N 1
ATOM 2211 C CA . ARG A 1 291 ? -30.600 -18.142 59.876 1.00 78.31 291 ARG A CA 1
ATOM 2212 C C . ARG A 1 291 ? -29.528 -19.224 59.807 1.00 78.31 291 ARG A C 1
ATOM 2214 O O . ARG A 1 291 ? -29.493 -20.079 60.681 1.00 78.31 291 ARG A O 1
ATOM 2221 N N . SER A 1 292 ? -28.650 -19.182 58.806 1.00 76.81 292 SER A N 1
ATOM 2222 C CA . SER A 1 292 ? -27.550 -20.146 58.677 1.00 76.81 292 SER A CA 1
ATOM 2223 C C . SER A 1 292 ? -26.472 -20.008 59.758 1.00 76.81 292 SER A C 1
ATOM 2225 O O . SER A 1 292 ? -25.768 -20.974 60.036 1.00 76.81 292 SER A O 1
ATOM 2227 N N . LEU A 1 293 ? -26.349 -18.823 60.362 1.00 76.00 293 LEU A N 1
ATOM 2228 C CA . LEU A 1 293 ? -25.395 -18.529 61.434 1.00 76.00 293 LEU A CA 1
ATOM 2229 C C . LEU A 1 293 ? -26.008 -18.712 62.832 1.00 76.00 293 LEU A C 1
ATOM 2231 O O . LEU A 1 293 ? -25.285 -18.667 63.824 1.00 76.00 293 LEU A O 1
ATOM 2235 N N . ALA A 1 294 ? -27.327 -18.903 62.915 1.00 70.69 294 ALA A N 1
ATOM 2236 C CA . ALA A 1 294 ? -28.047 -19.051 64.171 1.00 70.69 294 ALA A CA 1
ATOM 2237 C C . ALA A 1 294 ? -27.825 -20.437 64.776 1.00 70.69 294 ALA A C 1
ATOM 2239 O O . ALA A 1 294 ? -28.135 -21.454 64.156 1.00 70.69 294 ALA A O 1
ATOM 2240 N N . VAL A 1 295 ? -27.367 -20.464 66.025 1.00 66.75 295 VAL A N 1
ATOM 2241 C CA . VAL A 1 295 ? -27.399 -21.655 66.881 1.00 66.75 295 VAL A CA 1
ATOM 2242 C C . VAL A 1 295 ? -28.537 -21.431 67.874 1.00 66.75 295 VAL A C 1
ATOM 2244 O O . VAL A 1 295 ? -28.593 -20.388 68.520 1.00 66.75 295 VAL A O 1
ATOM 2247 N N . ASP A 1 296 ? -29.514 -22.339 67.903 1.00 59.00 296 ASP A N 1
ATOM 2248 C CA . ASP A 1 296 ? -30.724 -22.242 68.741 1.00 59.00 296 ASP A CA 1
ATOM 2249 C C . ASP A 1 296 ? -31.548 -20.947 68.561 1.00 59.00 296 ASP A C 1
ATOM 2251 O O . ASP A 1 296 ? -32.234 -20.472 69.466 1.00 59.00 296 ASP A O 1
ATOM 2255 N N . GLY A 1 297 ? -31.522 -20.380 67.350 1.00 61.78 297 GLY A N 1
ATOM 2256 C CA . GLY A 1 297 ? -32.318 -19.203 66.986 1.00 61.78 297 GLY A CA 1
ATOM 2257 C C . GLY A 1 297 ? -31.720 -17.867 67.428 1.00 61.78 297 GLY A C 1
ATOM 2258 O O . GLY A 1 297 ? -32.438 -16.868 67.405 1.00 61.78 297 GLY A O 1
ATOM 2259 N N . VAL A 1 298 ? -30.437 -17.853 67.803 1.00 62.34 298 VAL A N 1
ATOM 2260 C CA . VAL A 1 298 ? -29.722 -16.699 68.353 1.00 62.34 298 VAL A CA 1
ATOM 2261 C C . VAL A 1 298 ? -28.414 -16.455 67.579 1.00 62.34 298 VAL A C 1
ATOM 2263 O O . VAL A 1 298 ? -27.638 -17.384 67.357 1.00 62.34 298 VAL A O 1
ATOM 2266 N N . VAL A 1 299 ? -28.166 -15.208 67.149 1.00 66.25 299 VAL A N 1
ATOM 2267 C CA . VAL A 1 299 ? -26.945 -14.788 66.418 1.00 66.25 299 VAL A CA 1
ATOM 2268 C C . VAL A 1 299 ? -26.342 -13.539 67.054 1.00 66.25 299 VAL A C 1
ATOM 2270 O O . VAL A 1 299 ? -27.068 -12.579 67.304 1.00 66.25 299 VAL A O 1
ATOM 2273 N N . ALA A 1 300 ? -25.023 -13.526 67.265 1.00 62.03 300 ALA A N 1
ATOM 2274 C CA . ALA A 1 300 ? -24.287 -12.332 67.681 1.00 62.03 300 ALA A CA 1
ATOM 2275 C C . ALA A 1 300 ? -24.084 -11.369 66.497 1.00 62.03 300 ALA A C 1
ATOM 2277 O O . ALA A 1 300 ? -23.640 -11.787 65.426 1.00 62.03 300 ALA A O 1
ATOM 2278 N N . THR A 1 301 ? -24.349 -10.074 66.691 1.00 55.84 301 THR A N 1
ATOM 2279 C CA . THR A 1 301 ? -24.264 -9.034 65.644 1.00 55.84 301 THR A CA 1
ATOM 2280 C C . THR A 1 301 ? -22.907 -8.980 64.931 1.00 55.84 301 THR A C 1
ATOM 2282 O O . THR A 1 301 ? -22.864 -8.759 63.722 1.00 55.84 301 THR A O 1
ATOM 2285 N N . GLY A 1 302 ? -21.801 -9.256 65.635 1.00 53.06 302 GLY A N 1
ATOM 2286 C CA . GLY A 1 302 ? -20.448 -9.277 65.056 1.00 53.06 302 GLY A CA 1
ATOM 2287 C C . GLY A 1 302 ? -20.202 -10.401 64.037 1.00 53.06 302 GLY A C 1
ATOM 2288 O O . GLY A 1 302 ? -19.386 -10.251 63.130 1.00 53.06 302 GLY A O 1
ATOM 2289 N N . ALA A 1 303 ? -20.957 -11.505 64.101 1.00 52.66 303 ALA A N 1
ATOM 2290 C CA . ALA A 1 303 ? -20.810 -12.624 63.164 1.00 52.66 303 ALA A CA 1
ATOM 2291 C C . ALA A 1 303 ? -21.275 -12.280 61.735 1.00 52.66 303 ALA A C 1
ATOM 2293 O O . ALA A 1 303 ? -20.885 -12.953 60.780 1.00 52.66 303 ALA A O 1
ATOM 2294 N N . LEU A 1 304 ? -22.071 -11.217 61.578 1.00 54.41 304 LEU A N 1
ATOM 2295 C CA . LEU A 1 304 ? -22.559 -10.732 60.284 1.00 54.41 304 LEU A CA 1
ATOM 2296 C C . LEU A 1 304 ? -21.488 -9.975 59.491 1.00 54.41 304 LEU A C 1
ATOM 2298 O O . LEU A 1 304 ? -21.543 -9.969 58.263 1.00 54.41 304 LEU A O 1
ATOM 2302 N N . ALA A 1 305 ? -20.519 -9.363 60.179 1.00 51.09 305 ALA A N 1
ATOM 2303 C CA . ALA A 1 305 ? -19.425 -8.623 59.554 1.00 51.09 305 ALA A CA 1
ATOM 2304 C C . ALA A 1 305 ? -18.229 -9.524 59.190 1.00 51.09 305 ALA A C 1
ATOM 2306 O O . ALA A 1 305 ? -17.524 -9.249 58.223 1.00 51.09 305 ALA A O 1
ATOM 2307 N N . GLU A 1 306 ? -18.013 -10.622 59.926 1.00 48.66 306 GLU A N 1
ATOM 2308 C CA . GLU A 1 306 ? -16.712 -11.314 59.925 1.00 48.66 306 GLU A CA 1
ATOM 2309 C C . GLU A 1 306 ? -16.782 -12.822 59.585 1.00 48.66 306 GLU A C 1
ATOM 2311 O O . GLU A 1 306 ? -15.762 -13.493 59.430 1.00 48.66 306 GLU A O 1
ATOM 2316 N N . GLY A 1 307 ? -17.985 -13.384 59.416 1.00 47.12 307 GLY A N 1
ATOM 2317 C CA . GLY A 1 307 ? -18.222 -14.828 59.524 1.00 47.12 307 GLY A CA 1
ATOM 2318 C C . GLY A 1 307 ? -18.468 -15.653 58.253 1.00 47.12 307 GLY A C 1
ATOM 2319 O O . GLY A 1 307 ? -19.169 -16.659 58.361 1.00 47.12 307 GLY A O 1
ATOM 2320 N N . SER A 1 308 ? -17.950 -15.337 57.051 1.00 48.75 308 SER A N 1
ATOM 2321 C CA . SER A 1 308 ? -18.070 -16.316 55.943 1.00 48.75 308 SER A CA 1
ATOM 2322 C C . SER A 1 308 ? -16.896 -16.412 54.961 1.00 48.75 308 SER A C 1
ATOM 2324 O O . SER A 1 308 ? -16.417 -15.439 54.389 1.00 48.75 308 SER A O 1
ATOM 2326 N N . ARG A 1 309 ? -16.479 -17.657 54.688 1.00 48.03 309 ARG A N 1
ATOM 2327 C CA . ARG A 1 309 ? -15.430 -18.032 53.718 1.00 48.03 309 ARG A CA 1
ATOM 2328 C C . ARG A 1 309 ? -15.842 -17.836 52.242 1.00 48.03 309 ARG A C 1
ATOM 2330 O O . ARG A 1 309 ? -15.056 -18.149 51.354 1.00 48.03 309 ARG A O 1
ATOM 2337 N N . ASP A 1 310 ? -17.048 -17.322 51.967 1.00 56.34 310 ASP A N 1
ATOM 2338 C CA . ASP A 1 310 ? -17.641 -17.209 50.618 1.00 56.34 310 ASP A CA 1
ATOM 2339 C C . ASP A 1 310 ? -18.324 -15.843 50.347 1.00 56.34 310 ASP A C 1
ATOM 2341 O O . ASP A 1 310 ? -19.135 -15.701 49.421 1.00 56.34 310 ASP A O 1
ATOM 2345 N N . LEU A 1 311 ? -17.965 -14.812 51.134 1.00 64.50 311 LEU A N 1
ATOM 2346 C CA . LEU A 1 311 ? -18.482 -13.431 51.066 1.00 64.50 311 LEU A CA 1
ATOM 2347 C C . LEU A 1 311 ? -18.588 -12.901 49.627 1.00 64.50 311 LEU A C 1
ATOM 2349 O O . LEU A 1 311 ? -19.580 -12.279 49.261 1.00 64.50 311 LEU A O 1
ATOM 2353 N N . GLY A 1 312 ? -17.621 -13.203 48.757 1.00 69.94 312 GLY A N 1
ATOM 2354 C CA . GLY A 1 312 ? -17.594 -12.684 47.388 1.00 69.94 312 GLY A CA 1
ATOM 2355 C C . GLY A 1 312 ? -18.744 -13.156 46.485 1.00 69.94 312 GLY A C 1
ATOM 2356 O O . GLY A 1 312 ? -19.232 -12.375 45.662 1.00 69.94 312 GLY A O 1
ATOM 2357 N N . ARG A 1 313 ? -19.190 -14.419 46.587 1.00 77.19 313 ARG A N 1
ATOM 2358 C CA . ARG A 1 313 ? -20.305 -14.941 45.764 1.00 77.19 313 ARG A CA 1
ATOM 2359 C C . ARG A 1 313 ? -21.657 -14.503 46.310 1.00 77.19 313 ARG A C 1
ATOM 2361 O O . ARG A 1 313 ? -22.534 -14.110 45.529 1.00 77.19 313 ARG A O 1
ATOM 2368 N N . TRP A 1 314 ? -21.800 -14.518 47.632 1.00 83.31 314 TRP A N 1
ATOM 2369 C CA . TRP A 1 314 ? -22.993 -14.022 48.308 1.00 83.31 314 TRP A CA 1
ATOM 2370 C C . TRP A 1 314 ? -23.181 -12.518 48.062 1.00 83.31 314 TRP A C 1
ATOM 2372 O O . TRP A 1 314 ? -24.234 -12.116 47.570 1.00 83.31 314 TRP A O 1
ATOM 2382 N N . TRP A 1 315 ? -22.128 -11.708 48.224 1.00 81.81 315 TRP A N 1
ATOM 2383 C CA . TRP A 1 315 ? -22.144 -10.261 47.969 1.00 81.81 315 TRP A CA 1
ATOM 2384 C C . TRP A 1 315 ? -22.535 -9.917 46.531 1.00 81.81 315 TRP A C 1
ATOM 2386 O O . TRP A 1 315 ? -23.378 -9.052 46.285 1.00 81.81 315 TRP A O 1
ATOM 2396 N N . LYS A 1 316 ? -21.991 -10.648 45.546 1.00 81.44 316 LYS A N 1
ATOM 2397 C CA . LYS A 1 316 ? -22.401 -10.505 44.137 1.00 81.44 316 LYS A CA 1
ATOM 2398 C C . LYS A 1 316 ? -23.898 -10.758 43.955 1.00 81.44 316 LYS A C 1
ATOM 2400 O O . LYS A 1 316 ? -24.531 -10.054 43.168 1.00 81.44 316 LYS A O 1
ATOM 2405 N N . SER A 1 317 ? -24.449 -11.746 44.659 1.00 84.44 317 SER A N 1
ATOM 2406 C CA . SER A 1 317 ? -25.867 -12.111 44.594 1.00 84.44 317 SER A CA 1
ATOM 2407 C C . SER A 1 317 ? -26.752 -11.073 45.283 1.00 84.44 317 SER A C 1
ATOM 2409 O O . SER A 1 317 ? -27.726 -10.629 44.676 1.00 84.44 317 SER A O 1
ATOM 2411 N N . PHE A 1 318 ? -26.376 -10.625 46.483 1.00 85.81 318 PHE A N 1
ATOM 2412 C CA . PHE A 1 318 ? -27.042 -9.551 47.220 1.00 85.81 318 PHE A CA 1
ATOM 2413 C C . PHE A 1 318 ? -27.104 -8.271 46.383 1.00 85.81 318 PHE A C 1
ATOM 2415 O O . PHE A 1 318 ? -28.190 -7.827 46.007 1.00 85.81 318 PHE A O 1
ATOM 2422 N N . ARG A 1 319 ? -25.945 -7.772 45.933 1.00 84.88 319 ARG A N 1
ATOM 2423 C CA . ARG A 1 319 ? -25.844 -6.588 45.068 1.00 84.88 319 ARG A CA 1
ATOM 2424 C C . ARG A 1 319 ? -26.681 -6.724 43.798 1.00 84.88 319 ARG A C 1
ATOM 2426 O O . ARG A 1 319 ? -27.371 -5.788 43.404 1.00 84.88 319 ARG A O 1
ATOM 2433 N N . LYS A 1 320 ? -26.643 -7.888 43.137 1.00 85.44 320 LYS A N 1
ATOM 2434 C CA . LYS A 1 320 ? -27.442 -8.139 41.927 1.00 85.44 320 LYS A CA 1
ATOM 2435 C C . LYS A 1 320 ? -28.937 -8.003 42.215 1.00 85.44 320 LYS A C 1
ATOM 2437 O O . LYS A 1 320 ? -29.631 -7.373 41.424 1.00 85.44 320 LYS A O 1
ATOM 2442 N N . LYS A 1 321 ? -29.428 -8.569 43.320 1.00 88.44 321 LYS A N 1
ATOM 2443 C CA . LYS A 1 321 ? -30.847 -8.496 43.688 1.00 88.44 321 LYS A CA 1
ATOM 2444 C C . LYS A 1 321 ? -31.273 -7.081 44.093 1.00 88.44 321 LYS A C 1
ATOM 2446 O O . LYS A 1 321 ? -32.334 -6.654 43.652 1.00 88.44 321 LYS A O 1
ATOM 2451 N N . VAL A 1 322 ? -30.435 -6.327 44.812 1.00 85.69 322 VAL A N 1
ATOM 2452 C CA . VAL A 1 322 ? -30.710 -4.911 45.137 1.00 85.69 322 VAL A CA 1
ATOM 2453 C C . VAL A 1 322 ? -30.777 -4.051 43.866 1.00 85.69 322 VAL A C 1
ATOM 2455 O O . VAL A 1 322 ? -31.695 -3.254 43.700 1.00 85.69 322 VAL A O 1
ATOM 2458 N N . ILE A 1 323 ? -29.874 -4.263 42.900 1.00 82.94 323 ILE A N 1
ATOM 2459 C CA . ILE A 1 323 ? -29.916 -3.557 41.604 1.00 82.94 323 ILE A CA 1
ATOM 2460 C C . ILE A 1 323 ? -31.173 -3.925 40.799 1.00 82.94 323 ILE A C 1
ATOM 2462 O O . ILE A 1 323 ? -31.747 -3.064 40.128 1.00 82.94 323 ILE A O 1
ATOM 2466 N N . VAL A 1 324 ? -31.597 -5.194 40.835 1.00 84.81 324 VAL A N 1
ATOM 2467 C CA . VAL A 1 324 ? -32.835 -5.652 40.180 1.00 84.81 324 VAL A CA 1
ATOM 2468 C C . VAL A 1 324 ? -34.058 -4.987 40.806 1.00 84.81 324 VAL A C 1
ATOM 2470 O O . VAL A 1 324 ? -34.905 -4.503 40.062 1.00 84.81 324 VAL A O 1
ATOM 2473 N N . GLU A 1 325 ? -34.111 -4.887 42.132 1.00 84.56 325 GLU A N 1
ATOM 2474 C CA . GLU A 1 325 ? -35.170 -4.180 42.857 1.00 84.56 325 GLU A CA 1
ATOM 2475 C C . GLU A 1 325 ? -35.197 -2.687 42.499 1.00 84.56 325 GLU A C 1
ATOM 2477 O O . GLU A 1 325 ? -36.229 -2.153 42.094 1.00 84.56 325 GLU A O 1
ATOM 2482 N N . ALA A 1 326 ? -34.042 -2.017 42.533 1.00 81.94 326 ALA A N 1
ATOM 2483 C CA . ALA A 1 326 ? -33.927 -0.618 42.124 1.00 81.94 326 ALA A CA 1
ATOM 2484 C C . ALA A 1 326 ? -34.346 -0.409 40.655 1.00 81.94 326 ALA A C 1
ATOM 2486 O O . ALA A 1 326 ? -34.878 0.640 40.288 1.00 81.94 326 ALA A O 1
ATOM 2487 N N . ARG A 1 327 ? -34.131 -1.406 39.786 1.00 78.62 327 ARG A N 1
ATOM 2488 C CA . ARG A 1 327 ? -34.627 -1.384 38.402 1.00 78.62 327 ARG A CA 1
ATOM 2489 C C . ARG A 1 327 ? -36.143 -1.582 38.338 1.00 78.62 327 ARG A C 1
ATOM 2491 O O . ARG A 1 327 ? -36.783 -0.895 37.545 1.00 78.62 327 ARG A O 1
ATOM 2498 N N . ALA A 1 328 ? -36.704 -2.490 39.137 1.00 81.62 328 ALA A N 1
ATOM 2499 C CA . ALA A 1 328 ? -38.145 -2.744 39.207 1.00 81.62 328 ALA A CA 1
ATOM 2500 C C . ALA A 1 328 ? -38.914 -1.497 39.671 1.00 81.62 328 ALA A C 1
ATOM 2502 O O . ALA A 1 328 ? -39.942 -1.160 39.094 1.00 81.62 328 ALA A O 1
ATOM 2503 N N . GLN A 1 329 ? -38.342 -0.737 40.609 1.00 79.81 329 GLN A N 1
ATOM 2504 C CA . GLN A 1 329 ? -38.863 0.555 41.075 1.00 79.81 329 GLN A CA 1
ATOM 2505 C C . GLN A 1 329 ? -38.606 1.718 40.092 1.00 79.81 329 GLN A C 1
ATOM 2507 O O . GLN A 1 329 ? -38.924 2.871 40.374 1.00 79.81 329 GLN A O 1
ATOM 2512 N N . GLY A 1 330 ? -38.001 1.450 38.929 1.00 73.62 330 GLY A N 1
ATOM 2513 C CA . GLY A 1 330 ? -37.724 2.454 37.900 1.00 73.62 330 GLY A CA 1
ATOM 2514 C C . GLY A 1 330 ? -36.588 3.431 38.231 1.00 73.62 330 GLY A C 1
ATOM 2515 O O . GLY A 1 330 ? -36.394 4.393 37.484 1.00 73.62 330 GLY A O 1
ATOM 2516 N N . LEU A 1 331 ? -35.825 3.182 39.299 1.00 74.81 331 LEU A N 1
ATOM 2517 C CA . LEU A 1 331 ? -34.751 4.052 39.790 1.00 74.81 331 LEU A CA 1
ATOM 2518 C C . LEU A 1 331 ? -33.455 3.872 38.978 1.00 74.81 331 LEU A C 1
ATOM 2520 O O . LEU A 1 331 ? -32.735 4.844 38.752 1.00 74.81 331 LEU A O 1
ATOM 2524 N N . SER A 1 332 ? -33.183 2.662 38.464 1.00 71.25 332 SER A N 1
ATOM 2525 C CA . SER A 1 332 ? -31.955 2.343 37.710 1.00 71.25 332 SER A CA 1
ATOM 2526 C C . SER A 1 332 ? -32.194 1.930 36.246 1.00 71.25 332 SER A C 1
ATOM 2528 O O . SER A 1 332 ? -33.178 1.268 35.898 1.00 71.25 332 SER A O 1
ATOM 2530 N N . ARG A 1 333 ? -31.258 2.279 35.352 1.00 68.81 333 ARG A N 1
ATOM 2531 C CA . ARG A 1 333 ? -31.159 1.797 33.960 1.00 68.81 333 ARG A CA 1
ATOM 2532 C C . ARG A 1 333 ? -29.784 1.143 33.727 1.00 68.81 333 ARG A C 1
ATOM 2534 O O . ARG A 1 333 ? -28.808 1.504 34.380 1.00 68.81 333 ARG A O 1
ATOM 2541 N N . PRO A 1 334 ? -29.658 0.149 32.823 1.00 67.94 334 PRO A N 1
ATOM 2542 C CA . PRO A 1 334 ? -28.333 -0.317 32.410 1.00 67.94 334 PRO A CA 1
ATOM 2543 C C . PRO A 1 334 ? -27.581 0.840 31.743 1.00 67.94 334 PRO A C 1
ATOM 2545 O O . PRO A 1 334 ? -28.138 1.469 30.843 1.00 67.94 334 PRO A O 1
ATOM 2548 N N . ARG A 1 335 ? -26.337 1.110 32.165 1.00 67.50 335 ARG A N 1
ATOM 2549 C CA . ARG A 1 335 ? -25.537 2.226 31.631 1.00 67.50 335 ARG A CA 1
ATOM 2550 C C . ARG A 1 335 ? -25.336 2.115 30.126 1.00 67.50 335 ARG A C 1
ATOM 2552 O O . ARG A 1 335 ? -25.430 3.108 29.414 1.00 67.50 335 ARG A O 1
ATOM 2559 N N . TRP A 1 336 ? -25.094 0.900 29.640 1.00 68.38 336 TRP A N 1
ATOM 2560 C CA . TRP A 1 336 ? -24.949 0.599 28.219 1.00 68.38 336 TRP A CA 1
ATOM 2561 C C . TRP A 1 336 ? -26.110 -0.276 27.748 1.00 68.38 336 TRP A C 1
ATOM 2563 O O . TRP A 1 336 ? -26.417 -1.308 28.346 1.00 68.38 336 TRP A O 1
ATOM 2573 N N . SER A 1 337 ? -26.768 0.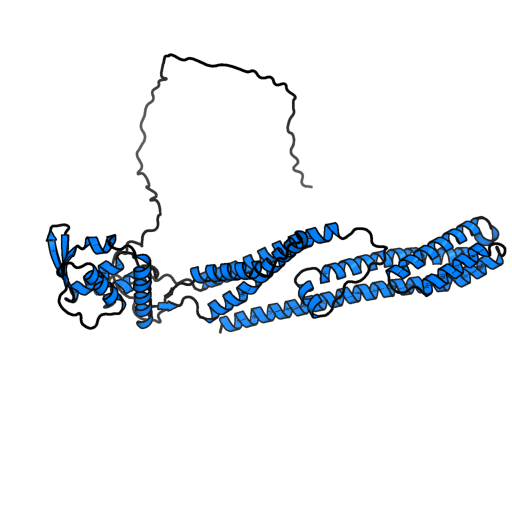126 26.658 1.00 73.88 337 SER A N 1
ATOM 2574 C CA . SER A 1 337 ? -27.752 -0.739 25.993 1.00 73.88 337 SER A CA 1
ATOM 2575 C C . SER A 1 337 ? -27.053 -1.888 25.251 1.00 73.88 337 SER A C 1
ATOM 2577 O O . SER A 1 337 ? -25.871 -1.787 24.916 1.00 73.88 337 SER A O 1
ATOM 2579 N N . ARG A 1 338 ? -27.795 -2.957 24.918 1.00 77.69 338 ARG A N 1
ATOM 2580 C CA . ARG A 1 338 ? -27.277 -4.081 24.110 1.00 77.69 338 ARG A CA 1
ATOM 2581 C C . ARG A 1 338 ? -26.638 -3.616 22.793 1.00 77.69 338 ARG A C 1
ATOM 2583 O O . ARG A 1 338 ? -25.653 -4.201 22.365 1.00 77.69 338 ARG A O 1
ATOM 2590 N N . ALA A 1 339 ? -27.142 -2.530 22.202 1.00 73.75 339 ALA A N 1
ATOM 2591 C CA . ALA A 1 339 ? -26.580 -1.944 20.987 1.00 73.75 339 ALA A CA 1
ATOM 2592 C C . ALA A 1 339 ? -25.179 -1.345 21.203 1.00 73.75 339 ALA A C 1
ATOM 2594 O O . ALA A 1 339 ? -24.336 -1.470 20.326 1.00 73.75 339 ALA A O 1
ATOM 2595 N N . HIS A 1 340 ? -24.904 -0.743 22.365 1.00 75.38 340 HIS A N 1
ATOM 2596 C CA . HIS A 1 340 ? -23.575 -0.201 22.677 1.00 75.38 340 HIS A CA 1
ATOM 2597 C C . HIS A 1 340 ? -22.560 -1.326 22.900 1.00 75.38 340 HIS A C 1
ATOM 2599 O O . HIS A 1 340 ? -21.446 -1.251 22.392 1.00 75.38 340 HIS A O 1
ATOM 2605 N N . ALA A 1 341 ? -22.964 -2.391 23.602 1.00 77.81 341 ALA A N 1
ATOM 2606 C CA . ALA A 1 341 ? -22.124 -3.572 23.794 1.00 77.81 341 ALA A CA 1
ATOM 2607 C C . ALA A 1 341 ? -21.810 -4.268 22.458 1.00 77.81 341 ALA A C 1
ATOM 2609 O O . ALA A 1 341 ? -20.672 -4.661 22.220 1.00 77.81 341 ALA A O 1
ATOM 2610 N N . LEU A 1 342 ? -22.803 -4.368 21.568 1.00 77.62 342 LEU A N 1
ATOM 2611 C CA . LEU A 1 342 ? -22.622 -4.946 20.238 1.00 77.62 342 LEU A CA 1
ATOM 2612 C C . LEU A 1 342 ? -21.737 -4.058 19.352 1.00 77.62 342 LEU A C 1
ATOM 2614 O O . LEU A 1 342 ? -20.833 -4.569 18.704 1.00 77.62 342 LEU A O 1
ATOM 2618 N N . LEU A 1 343 ? -21.928 -2.735 19.377 1.00 78.88 343 LEU A N 1
ATOM 2619 C CA . LEU A 1 343 ? -21.107 -1.785 18.622 1.00 78.88 343 LEU A CA 1
ATOM 2620 C C . LEU A 1 343 ? -19.643 -1.816 19.072 1.00 78.88 343 LEU A C 1
ATOM 2622 O O . LEU A 1 343 ? -18.762 -1.959 18.233 1.00 78.88 343 LEU A O 1
ATOM 2626 N N . LEU A 1 344 ? -19.373 -1.725 20.378 1.00 79.88 344 LEU A N 1
ATOM 2627 C CA . LEU A 1 344 ? -18.009 -1.778 20.914 1.00 79.88 344 LEU A CA 1
ATOM 2628 C C . LEU A 1 344 ? -17.351 -3.145 20.683 1.00 79.88 344 LEU A C 1
ATOM 2630 O O . LEU A 1 344 ? -16.155 -3.192 20.397 1.00 79.88 344 LEU A O 1
ATOM 2634 N N . GLY A 1 345 ? -18.127 -4.231 20.761 1.00 78.69 345 GLY A N 1
ATOM 2635 C CA . GLY A 1 345 ? -17.667 -5.583 20.450 1.00 78.69 345 GLY A CA 1
ATOM 2636 C C . GLY A 1 345 ? -17.279 -5.744 18.980 1.00 78.69 345 GLY A C 1
ATOM 2637 O O . GLY A 1 345 ? -16.184 -6.208 18.688 1.00 78.69 345 GLY A O 1
ATOM 2638 N N . VAL A 1 346 ? -18.121 -5.288 18.048 1.00 76.88 346 VAL A N 1
ATOM 2639 C CA . VAL A 1 346 ? -17.793 -5.285 16.611 1.00 76.88 346 VAL A CA 1
ATOM 2640 C C . VAL A 1 346 ? -16.601 -4.366 16.331 1.00 76.88 346 VAL A C 1
ATOM 2642 O O . VAL A 1 346 ? -15.683 -4.750 15.611 1.00 76.88 346 VAL A O 1
ATOM 2645 N N . ALA A 1 347 ? -16.551 -3.186 16.954 1.00 79.12 347 ALA A N 1
ATOM 2646 C CA . ALA A 1 347 ? -15.428 -2.264 16.817 1.00 79.12 347 ALA A CA 1
ATOM 2647 C C . ALA A 1 347 ? -14.113 -2.837 17.377 1.00 79.12 347 ALA A C 1
ATOM 2649 O O . ALA A 1 347 ? -13.052 -2.490 16.868 1.00 79.12 347 ALA A O 1
ATOM 2650 N N . ALA A 1 348 ? -14.161 -3.732 18.374 1.00 83.12 348 ALA A N 1
ATOM 2651 C CA . ALA A 1 348 ? -12.982 -4.402 18.933 1.00 83.12 348 ALA A CA 1
ATOM 2652 C C . ALA A 1 348 ?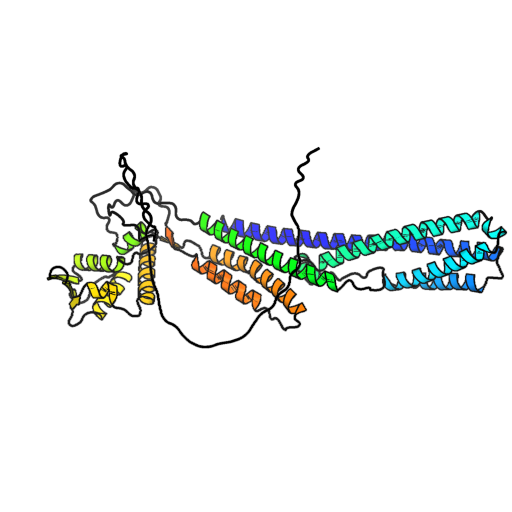 -12.350 -5.417 17.964 1.00 83.12 348 ALA A C 1
ATOM 2654 O O . ALA A 1 348 ? -11.182 -5.771 18.124 1.00 83.12 348 ALA A O 1
ATOM 2655 N N . ALA A 1 349 ? -13.079 -5.854 16.930 1.00 80.00 349 ALA A N 1
ATOM 2656 C CA . ALA A 1 349 ? -12.533 -6.737 15.902 1.00 80.00 349 ALA A CA 1
ATOM 2657 C C . ALA A 1 349 ? -11.431 -6.052 15.073 1.00 80.00 349 ALA A C 1
ATOM 2659 O O . ALA A 1 349 ? -10.488 -6.715 14.652 1.00 80.00 349 ALA A O 1
ATOM 2660 N N . VAL A 1 350 ? -11.506 -4.728 14.881 1.00 80.06 350 VAL A N 1
ATOM 2661 C CA . VAL A 1 350 ? -10.524 -3.949 14.104 1.00 80.06 350 VAL A CA 1
ATOM 2662 C C . VAL A 1 350 ? -9.129 -3.949 14.753 1.00 80.06 350 VAL A C 1
ATOM 2664 O O . VAL A 1 350 ? -8.182 -4.380 14.093 1.00 80.06 350 VAL A O 1
ATOM 2667 N N . PRO A 1 351 ? -8.949 -3.529 16.024 1.00 80.69 351 PRO A N 1
ATOM 2668 C CA . PRO A 1 351 ? -7.648 -3.618 16.685 1.00 80.69 351 PRO A CA 1
ATOM 2669 C C . PRO A 1 351 ? -7.187 -5.067 16.883 1.00 80.69 351 PRO A C 1
ATOM 2671 O O . PRO A 1 351 ? -6.004 -5.343 16.718 1.00 80.69 351 PRO A O 1
ATOM 2674 N N . ALA A 1 352 ? -8.096 -6.010 17.157 1.00 80.69 352 ALA A N 1
ATOM 2675 C CA . ALA A 1 352 ? -7.740 -7.424 17.286 1.00 80.69 352 ALA A CA 1
ATOM 2676 C C . ALA A 1 352 ? -7.169 -8.012 15.983 1.00 80.69 352 ALA A C 1
ATOM 2678 O O . ALA A 1 352 ? -6.140 -8.687 16.006 1.00 80.69 352 ALA A O 1
ATOM 2679 N N . ALA A 1 353 ? -7.792 -7.712 14.841 1.00 77.00 353 ALA A N 1
ATOM 2680 C CA . ALA A 1 353 ? -7.285 -8.103 13.531 1.00 77.00 353 ALA A CA 1
ATOM 2681 C C . ALA A 1 353 ? -5.948 -7.417 13.212 1.00 77.00 353 ALA A C 1
ATOM 2683 O O . ALA A 1 353 ? -5.035 -8.073 12.719 1.00 77.00 353 ALA A O 1
ATOM 2684 N N . ALA A 1 354 ? -5.795 -6.128 13.539 1.00 76.50 354 ALA A N 1
ATOM 2685 C CA . ALA A 1 354 ? -4.545 -5.399 13.323 1.00 76.50 354 ALA A CA 1
ATOM 2686 C C . ALA A 1 354 ? -3.372 -5.991 14.128 1.00 76.50 354 ALA A C 1
ATOM 2688 O O . ALA A 1 354 ? -2.282 -6.154 13.584 1.00 76.50 354 ALA A O 1
ATOM 2689 N N . ILE A 1 355 ? -3.604 -6.378 15.388 1.00 82.69 355 ILE A N 1
ATOM 2690 C CA . ILE A 1 355 ? -2.610 -7.084 16.212 1.00 82.69 355 ILE A CA 1
ATOM 2691 C C . ILE A 1 355 ? -2.302 -8.463 15.620 1.00 82.69 355 ILE A C 1
ATOM 2693 O O . ILE A 1 355 ? -1.137 -8.829 15.511 1.00 82.69 355 ILE A O 1
ATOM 2697 N N . GLY A 1 356 ? -3.322 -9.209 15.182 1.00 78.06 356 GLY A N 1
ATOM 2698 C CA . GLY A 1 356 ? -3.126 -10.495 14.508 1.00 78.06 356 GLY A CA 1
ATOM 2699 C C . GLY A 1 356 ? -2.248 -10.388 13.260 1.00 78.06 356 GLY A C 1
ATOM 2700 O O . GLY A 1 356 ? -1.340 -11.191 13.085 1.00 78.06 356 GLY A O 1
ATOM 2701 N N . ILE A 1 357 ? -2.473 -9.365 12.431 1.00 77.12 357 ILE A N 1
ATOM 2702 C CA . ILE A 1 357 ? -1.657 -9.081 11.242 1.00 77.12 357 ILE A CA 1
ATOM 2703 C C . ILE A 1 357 ? -0.221 -8.705 11.636 1.00 77.12 357 ILE A C 1
ATOM 2705 O O . ILE A 1 357 ? 0.715 -9.158 10.984 1.00 77.12 357 ILE A O 1
ATOM 2709 N N . ALA A 1 358 ? -0.029 -7.907 12.691 1.00 80.44 358 ALA A N 1
ATOM 2710 C CA . ALA A 1 358 ? 1.302 -7.530 13.169 1.00 80.44 358 ALA A CA 1
ATOM 2711 C C . ALA A 1 358 ? 2.100 -8.733 13.692 1.00 80.44 358 ALA A C 1
ATOM 2713 O O . ALA A 1 358 ? 3.260 -8.895 13.322 1.00 80.44 358 ALA A O 1
ATOM 2714 N N . VAL A 1 359 ? 1.461 -9.609 14.473 1.00 80.38 359 VAL A N 1
ATOM 2715 C CA . VAL A 1 359 ? 2.085 -10.844 14.971 1.00 80.38 359 VAL A CA 1
ATOM 2716 C C . VAL A 1 359 ? 2.393 -11.800 13.824 1.00 80.38 359 VAL A C 1
ATOM 2718 O O . VAL A 1 359 ? 3.518 -12.270 13.721 1.00 80.38 359 VAL A O 1
ATOM 2721 N N . ALA A 1 360 ? 1.452 -12.014 12.900 1.00 74.94 360 ALA A N 1
ATOM 2722 C CA . ALA A 1 360 ? 1.692 -12.852 11.725 1.00 74.94 360 ALA A CA 1
ATOM 2723 C C . ALA A 1 360 ? 2.835 -12.313 10.841 1.00 74.94 360 ALA A C 1
ATOM 2725 O O . ALA A 1 360 ? 3.587 -13.088 10.255 1.00 74.94 360 ALA A O 1
ATOM 2726 N N . ALA A 1 361 ? 2.994 -10.987 10.756 1.00 72.38 361 ALA A N 1
ATOM 2727 C CA . ALA A 1 361 ? 4.088 -10.363 10.016 1.00 72.38 361 ALA A CA 1
ATOM 2728 C C . ALA A 1 361 ? 5.465 -10.571 10.681 1.00 72.38 361 ALA A C 1
ATOM 2730 O O . ALA A 1 361 ? 6.467 -10.647 9.966 1.00 72.38 361 ALA A O 1
ATOM 2731 N N . ASP A 1 362 ? 5.528 -10.677 12.012 1.00 72.81 362 ASP A N 1
ATOM 2732 C CA . ASP A 1 362 ? 6.753 -11.036 12.740 1.00 72.81 362 ASP A CA 1
ATOM 2733 C C . ASP A 1 362 ? 7.015 -12.555 12.714 1.00 72.81 362 ASP A C 1
ATOM 2735 O O . ASP A 1 362 ? 8.150 -12.966 12.466 1.00 72.81 362 ASP A O 1
ATOM 2739 N N . ASP A 1 363 ? 5.986 -13.397 12.856 1.00 69.19 363 ASP A N 1
ATOM 2740 C CA . ASP A 1 363 ? 6.110 -14.865 12.788 1.00 69.19 363 ASP A CA 1
ATOM 2741 C C . ASP A 1 363 ? 6.567 -15.346 11.404 1.00 69.19 363 ASP A C 1
ATOM 2743 O O . ASP A 1 363 ? 7.404 -16.245 11.300 1.00 69.19 363 ASP A O 1
ATOM 2747 N N . ALA A 1 364 ? 6.126 -14.677 10.331 1.00 63.03 364 ALA A N 1
ATOM 2748 C CA . ALA A 1 364 ? 6.623 -14.917 8.976 1.00 63.03 364 ALA A CA 1
ATOM 2749 C C . ALA A 1 364 ? 8.141 -14.677 8.833 1.00 63.03 364 ALA A C 1
ATOM 2751 O O . ALA A 1 364 ? 8.754 -15.185 7.893 1.00 63.03 364 ALA A O 1
ATOM 2752 N N . ARG A 1 365 ? 8.774 -13.925 9.748 1.00 62.84 365 ARG A N 1
ATOM 2753 C CA . ARG A 1 365 ? 10.243 -13.851 9.843 1.00 62.84 365 ARG A CA 1
ATOM 2754 C C . ARG A 1 365 ? 10.843 -14.934 10.728 1.00 62.84 365 ARG A C 1
ATOM 2756 O O . ARG A 1 365 ? 11.968 -15.351 10.469 1.00 62.84 365 ARG A O 1
ATOM 2763 N N . ALA A 1 366 ? 10.136 -15.329 11.783 1.00 61.66 366 ALA A N 1
ATOM 2764 C CA . ALA A 1 366 ? 10.602 -16.313 12.755 1.00 61.66 366 ALA A CA 1
ATOM 2765 C C . ALA A 1 366 ? 10.464 -17.768 12.263 1.00 61.66 366 ALA A C 1
ATOM 2767 O O . ALA A 1 366 ? 11.000 -18.668 12.901 1.00 61.66 366 ALA A O 1
ATOM 2768 N N . ASN A 1 367 ? 9.813 -17.995 11.111 1.00 57.66 367 ASN A N 1
ATOM 2769 C CA . ASN A 1 367 ? 9.617 -19.316 10.502 1.00 57.66 367 ASN A CA 1
ATOM 2770 C C . ASN A 1 367 ? 8.834 -20.283 11.422 1.00 57.66 367 ASN A C 1
ATOM 2772 O O . ASN A 1 367 ? 9.090 -21.486 11.444 1.00 57.66 367 ASN A O 1
ATOM 2776 N N . HIS A 1 368 ? 7.891 -19.740 12.199 1.00 57.31 368 HIS A N 1
ATOM 2777 C CA . HIS A 1 368 ? 6.972 -20.496 13.049 1.00 57.31 368 HIS A CA 1
ATOM 2778 C C . HIS A 1 368 ? 5.554 -20.494 12.465 1.00 57.31 368 HIS A C 1
ATOM 2780 O O . HIS A 1 368 ? 5.110 -19.495 11.899 1.00 57.31 368 HIS A O 1
ATOM 2786 N N . ASP A 1 369 ? 4.826 -21.599 12.651 1.00 50.62 369 ASP A N 1
ATOM 2787 C CA . ASP A 1 369 ? 3.415 -21.740 12.274 1.00 50.62 369 ASP A CA 1
ATOM 2788 C C . ASP A 1 369 ? 2.516 -20.955 13.250 1.00 50.62 369 ASP A C 1
ATOM 2790 O O . ASP A 1 369 ? 1.841 -21.505 14.123 1.00 50.62 369 ASP A O 1
ATOM 2794 N N . GLY A 1 370 ? 2.543 -19.628 13.131 1.00 53.59 370 GLY A N 1
ATOM 2795 C CA . GLY A 1 370 ? 1.704 -18.711 13.895 1.00 53.59 370 GLY A CA 1
ATOM 2796 C C . GLY A 1 370 ? 0.255 -18.753 13.415 1.00 53.59 370 GLY A C 1
ATOM 2797 O O . GLY A 1 370 ? -0.117 -18.096 12.444 1.00 53.59 370 GLY A O 1
ATOM 2798 N N . GLY A 1 371 ? -0.592 -19.535 14.087 1.00 59.19 371 GLY A N 1
ATOM 2799 C CA . GLY A 1 371 ? -2.040 -19.513 13.860 1.00 59.19 371 GLY A CA 1
ATOM 2800 C C . GLY A 1 371 ? -2.687 -18.175 14.273 1.00 59.19 371 GLY A C 1
ATOM 2801 O O . GLY A 1 371 ? -2.065 -17.359 14.954 1.00 59.19 371 GLY A O 1
ATOM 2802 N N . PRO A 1 372 ? -3.980 -17.944 13.969 1.00 69.06 372 PRO A N 1
ATOM 2803 C CA . PRO A 1 372 ? -4.698 -16.692 14.273 1.00 69.06 372 PRO A CA 1
ATOM 2804 C C . PRO A 1 372 ? -4.904 -16.403 15.781 1.00 69.06 372 PRO A C 1
ATOM 2806 O O . PRO A 1 372 ? -5.693 -15.531 16.153 1.00 69.06 372 PRO A O 1
ATOM 2809 N N . GLY A 1 373 ? -4.204 -17.115 16.670 1.00 75.00 373 GLY A N 1
ATOM 2810 C CA . GLY A 1 373 ? -4.360 -17.054 18.122 1.00 75.00 373 GLY A CA 1
ATOM 2811 C C . GLY A 1 373 ? -4.173 -15.652 18.700 1.00 75.00 373 GLY A C 1
ATOM 2812 O O . GLY A 1 373 ? -4.939 -15.253 19.575 1.00 75.00 373 GLY A O 1
ATOM 2813 N N . ALA A 1 374 ? -3.240 -14.858 18.166 1.00 76.44 374 ALA A N 1
ATOM 2814 C CA . ALA A 1 374 ? -2.993 -13.496 18.644 1.00 76.44 374 ALA A CA 1
ATOM 2815 C C . ALA A 1 374 ? -4.207 -12.566 18.471 1.00 76.44 374 ALA A C 1
ATOM 2817 O O . ALA A 1 374 ? -4.503 -11.768 19.363 1.00 76.44 374 ALA A O 1
ATOM 2818 N N . ALA A 1 375 ? -4.952 -12.697 17.368 1.00 72.94 375 ALA A N 1
ATOM 2819 C CA . ALA A 1 375 ? -6.174 -11.925 17.148 1.00 72.94 375 ALA A CA 1
ATOM 2820 C C . ALA A 1 375 ? -7.282 -12.344 18.124 1.00 72.94 375 ALA A C 1
ATOM 2822 O O . ALA A 1 375 ? -7.956 -11.493 18.702 1.00 72.94 375 ALA A O 1
ATOM 2823 N N . ILE A 1 376 ? -7.435 -13.651 18.357 1.00 76.81 376 ILE A N 1
ATOM 2824 C CA . ILE A 1 376 ? -8.461 -14.204 19.252 1.00 76.81 376 ILE A CA 1
ATOM 2825 C C . ILE A 1 376 ? -8.206 -13.777 20.702 1.00 76.81 376 ILE A C 1
ATOM 2827 O O . ILE A 1 376 ? -9.118 -13.292 21.373 1.00 76.81 376 ILE A O 1
ATOM 2831 N N . VAL A 1 377 ? -6.964 -13.908 21.179 1.00 82.75 377 VAL A N 1
ATOM 2832 C CA . VAL A 1 377 ? -6.576 -13.507 22.540 1.00 82.75 377 VAL A CA 1
ATOM 2833 C C . VAL A 1 377 ? -6.760 -12.002 22.724 1.00 82.75 377 VAL A C 1
ATOM 2835 O O . VAL A 1 377 ? -7.347 -11.573 23.718 1.00 82.75 377 VAL A O 1
ATOM 2838 N N . SER A 1 378 ? -6.337 -11.201 21.743 1.00 79.12 378 SER A N 1
ATOM 2839 C CA . SER A 1 378 ? -6.491 -9.742 21.781 1.00 79.12 378 SER A CA 1
ATOM 2840 C C . SER A 1 378 ? -7.964 -9.325 21.800 1.00 79.12 378 SER A C 1
ATOM 2842 O O . SER A 1 378 ? -8.356 -8.483 22.607 1.00 79.12 378 SER A O 1
ATOM 2844 N N . PHE A 1 379 ? -8.809 -9.961 20.982 1.00 80.94 379 PHE A N 1
ATOM 2845 C CA . PHE A 1 379 ? -10.256 -9.741 20.990 1.00 80.94 379 PHE A CA 1
ATOM 2846 C C . PHE A 1 379 ? -10.877 -10.082 22.352 1.00 80.94 379 PHE A C 1
ATOM 2848 O O . PHE A 1 379 ? -11.607 -9.269 22.920 1.00 80.94 379 PHE A O 1
ATOM 2855 N N . ALA A 1 380 ? -10.549 -11.250 22.915 1.00 82.06 380 ALA A N 1
ATOM 2856 C CA . ALA A 1 380 ? -11.049 -11.671 24.221 1.00 82.06 380 ALA A CA 1
ATOM 2857 C C . ALA A 1 380 ? -10.646 -10.690 25.334 1.00 82.06 380 ALA A C 1
ATOM 2859 O O . ALA A 1 380 ? -11.461 -10.361 26.201 1.00 82.06 380 ALA A O 1
ATOM 2860 N N . LEU A 1 381 ? -9.416 -10.174 25.293 1.00 84.06 381 LEU A N 1
ATOM 2861 C CA . LEU A 1 381 ? -8.894 -9.235 26.284 1.00 84.06 381 LEU A CA 1
ATOM 2862 C C . LEU A 1 381 ? -9.589 -7.867 26.189 1.00 84.06 381 LEU A C 1
ATOM 2864 O O . LEU A 1 381 ? -10.003 -7.323 27.216 1.00 84.06 381 LEU A O 1
ATOM 2868 N N . LEU A 1 382 ? -9.822 -7.357 24.973 1.00 81.62 382 LEU A N 1
ATOM 2869 C CA . LEU A 1 382 ? -10.568 -6.114 24.734 1.00 81.62 382 LEU A CA 1
ATOM 2870 C C . LEU A 1 382 ? -12.039 -6.227 25.164 1.00 81.62 382 LEU A C 1
ATOM 2872 O O . LEU A 1 382 ? -12.559 -5.335 25.837 1.00 81.62 382 LEU A O 1
ATOM 2876 N N . VAL A 1 383 ? -12.706 -7.343 24.855 1.00 79.56 383 VAL A N 1
ATOM 2877 C CA . VAL A 1 383 ? -14.095 -7.595 25.284 1.00 79.56 383 VAL A CA 1
ATOM 2878 C C . VAL A 1 383 ? -14.189 -7.749 26.806 1.00 79.56 383 VAL A C 1
ATOM 2880 O O . VAL A 1 383 ? -15.128 -7.246 27.426 1.00 79.56 383 VAL A O 1
ATOM 2883 N N . THR A 1 384 ? -13.197 -8.379 27.438 1.00 80.81 384 THR A N 1
ATOM 2884 C CA . THR A 1 384 ? -13.137 -8.501 28.904 1.00 80.81 384 THR A CA 1
ATOM 2885 C C . THR A 1 384 ? -12.910 -7.141 29.570 1.00 80.81 384 THR A C 1
ATOM 2887 O O . THR A 1 384 ? -13.559 -6.827 30.571 1.00 80.81 384 THR A O 1
ATOM 2890 N N . LEU A 1 385 ? -12.039 -6.300 29.000 1.00 79.38 385 LEU A N 1
ATOM 2891 C CA . LEU A 1 385 ? -11.816 -4.925 29.454 1.00 79.38 385 LEU A CA 1
ATOM 2892 C C . LEU A 1 385 ? -13.097 -4.085 29.337 1.00 79.38 385 LEU A C 1
ATOM 2894 O O . LEU A 1 385 ? -13.476 -3.401 30.287 1.00 79.38 385 LEU A O 1
ATOM 2898 N N . MET A 1 386 ? -13.809 -4.205 28.213 1.00 77.38 386 MET A N 1
ATOM 2899 C CA . MET A 1 386 ? -15.118 -3.584 27.997 1.00 77.38 386 MET A CA 1
ATOM 2900 C C . MET A 1 386 ? -16.136 -4.024 29.064 1.00 77.38 386 MET A C 1
ATOM 2902 O O . MET A 1 386 ? -16.804 -3.183 29.665 1.00 77.38 386 MET A O 1
ATOM 2906 N N . GLY A 1 387 ? -16.227 -5.328 29.344 1.00 71.50 387 GLY A N 1
ATOM 2907 C CA . GLY A 1 387 ? -17.138 -5.884 30.351 1.00 71.50 387 GLY A CA 1
ATOM 2908 C C . GLY A 1 387 ? -16.836 -5.445 31.789 1.00 71.50 387 GLY A C 1
ATOM 2909 O O . GLY A 1 387 ? -17.731 -5.435 32.630 1.00 71.50 387 GLY A O 1
ATOM 2910 N N . ARG A 1 388 ? -15.603 -5.022 32.097 1.00 73.12 388 ARG A N 1
ATOM 2911 C CA . ARG A 1 388 ? -15.284 -4.432 33.410 1.00 73.12 388 ARG A CA 1
ATOM 2912 C C . ARG A 1 388 ? -15.820 -3.014 33.591 1.00 73.12 388 ARG A C 1
ATOM 2914 O O . ARG A 1 388 ? -16.014 -2.593 34.727 1.00 73.12 388 ARG A O 1
ATOM 2921 N N . LEU A 1 389 ? -16.069 -2.292 32.502 1.00 65.38 389 LEU A N 1
ATOM 2922 C CA . LEU A 1 389 ? -16.520 -0.897 32.531 1.00 65.38 389 LEU A CA 1
ATOM 2923 C C . LEU A 1 389 ? -18.048 -0.756 32.452 1.00 65.38 389 LEU A C 1
ATOM 2925 O O . LEU A 1 389 ? -18.581 0.335 32.666 1.00 65.38 389 LEU A O 1
ATOM 2929 N N . THR A 1 390 ? -18.779 -1.848 32.203 1.00 62.59 390 THR A N 1
ATOM 2930 C CA . THR A 1 390 ? -20.246 -1.847 32.228 1.00 62.59 390 THR A CA 1
ATOM 2931 C C . THR A 1 390 ? -20.773 -1.700 33.660 1.00 62.59 390 THR A C 1
ATOM 2933 O O . THR A 1 390 ? -20.703 -2.639 34.451 1.00 62.59 390 THR A O 1
ATOM 2936 N N . GLY A 1 391 ? -21.320 -0.526 33.987 1.00 59.69 391 GLY A N 1
ATOM 2937 C CA . GLY A 1 391 ? -21.991 -0.234 35.263 1.00 59.69 391 GLY A CA 1
ATOM 2938 C C . GLY A 1 391 ? -23.508 -0.021 35.141 1.00 59.69 391 GLY A C 1
ATOM 2939 O O . GLY A 1 391 ? -24.098 -0.161 34.067 1.00 59.69 391 GLY A O 1
ATOM 2940 N N . SER A 1 392 ? -24.143 0.345 36.253 1.00 51.50 392 SER A N 1
ATOM 2941 C CA . SER A 1 392 ? -25.535 0.826 36.318 1.00 51.50 392 SER A CA 1
ATOM 2942 C C . SER A 1 392 ? -25.568 2.355 36.176 1.00 51.50 392 SER A C 1
ATOM 2944 O O . SER A 1 392 ? -24.612 3.013 36.578 1.00 51.50 392 SER A O 1
ATOM 2946 N N . ALA A 1 393 ? -26.637 2.924 35.611 1.00 51.03 393 ALA A N 1
ATOM 2947 C CA . ALA A 1 393 ? -26.816 4.372 35.474 1.00 51.03 393 ALA A CA 1
ATOM 2948 C C . ALA A 1 393 ? -28.187 4.840 35.988 1.00 51.03 393 ALA A C 1
ATOM 2950 O O . ALA A 1 393 ? -29.168 4.092 35.920 1.00 51.03 393 ALA A O 1
ATOM 2951 N N . ALA A 1 394 ? -28.263 6.081 36.470 1.00 49.34 394 ALA A N 1
ATOM 2952 C CA . ALA A 1 394 ? -29.501 6.691 36.955 1.00 49.34 394 ALA A CA 1
ATOM 2953 C C . ALA A 1 394 ? -30.472 7.015 35.805 1.00 49.34 394 ALA A C 1
ATOM 2955 O O . ALA A 1 394 ? -30.068 7.301 34.675 1.00 49.34 394 ALA A O 1
ATOM 2956 N N . ARG A 1 395 ? -31.780 6.986 36.084 1.00 45.19 395 ARG A N 1
ATOM 2957 C CA . ARG A 1 395 ? -32.807 7.492 35.162 1.00 45.19 395 ARG A CA 1
ATOM 2958 C C . ARG A 1 395 ? -32.957 9.014 35.376 1.00 45.19 395 ARG A C 1
ATOM 2960 O O . ARG A 1 395 ? -33.243 9.396 36.506 1.00 45.19 395 ARG A O 1
ATOM 2967 N N . PRO A 1 396 ? -32.835 9.881 34.349 1.00 44.06 396 PRO A N 1
ATOM 2968 C CA . PRO A 1 396 ? -33.212 11.286 34.504 1.00 44.06 396 PRO A CA 1
ATOM 2969 C C . PRO A 1 396 ? -34.717 11.359 34.805 1.00 44.06 396 PRO A C 1
ATOM 2971 O O . PRO A 1 396 ? -35.526 10.799 34.055 1.00 44.06 396 PRO A O 1
ATOM 2974 N N . ARG A 1 397 ? -35.085 11.966 35.939 1.00 45.25 397 ARG A N 1
ATOM 2975 C CA . ARG A 1 397 ? -36.487 12.213 36.307 1.00 45.25 397 ARG A CA 1
ATOM 2976 C C . ARG A 1 397 ? -37.008 13.424 35.526 1.00 45.25 397 ARG A C 1
ATOM 2978 O O . ARG A 1 397 ? -36.288 14.398 35.342 1.00 45.25 397 ARG A O 1
ATOM 2985 N N . GLY A 1 398 ? -38.258 13.340 35.067 1.00 43.50 398 GLY A N 1
ATOM 2986 C CA . GLY A 1 398 ? -39.042 14.528 34.709 1.00 43.50 398 GLY A CA 1
ATOM 2987 C C . GLY A 1 398 ? -39.372 15.355 35.963 1.00 43.50 398 GLY A C 1
ATOM 2988 O O . GLY A 1 398 ? -39.035 14.917 37.064 1.00 43.50 398 GLY A O 1
ATOM 2989 N N . PRO A 1 399 ? -40.017 16.526 35.823 1.00 35.22 399 PRO A N 1
ATOM 2990 C CA . PRO A 1 399 ? -40.234 17.456 36.928 1.00 35.22 399 PRO A CA 1
ATOM 2991 C C . PRO A 1 399 ? -41.107 16.791 37.998 1.00 35.22 399 PRO A C 1
ATOM 2993 O O . PRO A 1 399 ? -42.305 16.598 37.820 1.00 35.22 399 PRO A O 1
ATOM 2996 N N . GLY A 1 400 ? -40.482 16.385 39.094 1.00 42.66 400 GLY A N 1
ATOM 2997 C CA . GLY A 1 400 ? -41.113 15.767 40.251 1.00 42.66 400 GLY A CA 1
ATOM 2998 C C . GLY A 1 400 ? -40.229 16.019 41.470 1.00 42.66 400 GLY A C 1
ATOM 2999 O O . GLY A 1 400 ? -39.016 16.181 41.297 1.00 42.66 400 GLY A O 1
ATOM 3000 N N . PRO A 1 401 ? -40.808 16.116 42.677 1.00 37.00 401 PRO A N 1
ATOM 3001 C CA . PRO A 1 401 ? -40.083 16.600 43.843 1.00 37.00 401 PRO A CA 1
ATOM 3002 C C . PRO A 1 401 ? -38.885 15.694 44.190 1.00 37.00 401 PRO A C 1
ATOM 3004 O O . PRO A 1 401 ? -38.955 14.472 43.997 1.00 37.00 401 PRO A O 1
ATOM 3007 N N . PRO A 1 402 ? -37.768 16.284 44.658 1.00 42.28 402 PRO A N 1
ATOM 3008 C CA . PRO A 1 402 ? -36.561 15.545 45.010 1.00 42.28 402 PRO A CA 1
ATOM 3009 C C . PRO A 1 402 ? -36.822 14.592 46.187 1.00 42.28 402 PRO A C 1
ATOM 3011 O O . PRO A 1 402 ? -37.678 14.877 47.023 1.00 42.28 402 PRO A O 1
ATOM 3014 N N . PRO A 1 403 ? -36.096 13.461 46.283 1.00 44.09 403 PRO A N 1
ATOM 3015 C CA . PRO A 1 403 ? -36.110 12.653 47.489 1.00 44.09 403 PRO A CA 1
ATOM 3016 C C . PRO A 1 403 ? -35.426 13.458 48.589 1.00 44.09 403 PRO A C 1
ATOM 3018 O O . PRO A 1 403 ? -34.264 13.847 48.474 1.00 44.09 403 PRO A O 1
ATOM 3021 N N . THR A 1 404 ? -36.176 13.741 49.633 1.00 38.53 404 THR A N 1
ATOM 3022 C CA . THR A 1 404 ? -35.704 14.468 50.792 1.00 38.53 404 THR A CA 1
ATOM 3023 C C . THR A 1 404 ? -35.311 13.453 51.863 1.00 38.53 404 THR A C 1
ATOM 3025 O O . THR A 1 404 ? -36.043 12.510 52.158 1.00 38.53 404 THR A O 1
ATOM 3028 N N . GLY A 1 405 ? -34.090 13.575 52.372 1.00 37.53 405 GLY A N 1
ATOM 3029 C CA . GLY A 1 405 ? -33.554 12.642 53.352 1.00 37.53 405 GLY A CA 1
ATOM 3030 C C . GLY A 1 405 ? -32.175 13.079 53.807 1.00 37.53 405 GLY A C 1
ATOM 3031 O O . GLY A 1 405 ? -31.196 12.956 53.074 1.00 37.53 405 GLY A O 1
ATOM 3032 N N . SER A 1 406 ? -32.104 13.608 55.024 1.00 36.09 406 SER A N 1
ATOM 3033 C CA . SER A 1 406 ? -30.850 13.843 55.724 1.00 36.09 406 SER A CA 1
ATOM 3034 C C . SER A 1 406 ? -30.372 12.531 56.338 1.00 36.09 406 SER A C 1
ATOM 3036 O O . SER A 1 406 ? -30.818 12.134 57.411 1.00 36.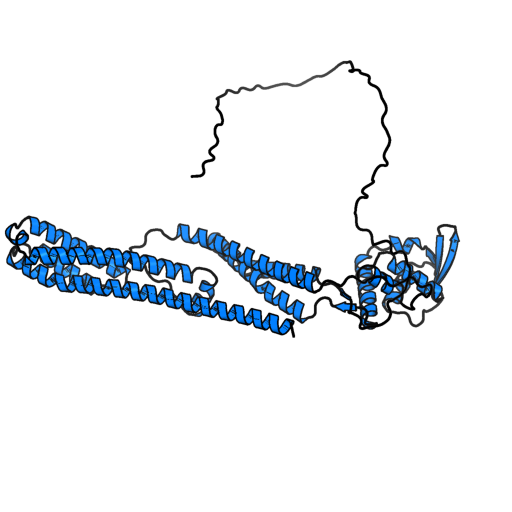09 406 SER A O 1
ATOM 3038 N N . ALA A 1 407 ? -29.431 11.877 55.675 1.00 33.22 407 ALA A N 1
ATOM 3039 C CA . ALA A 1 407 ? -28.431 11.090 56.369 1.00 33.22 407 ALA A CA 1
ATOM 3040 C C . ALA A 1 407 ? -27.089 11.655 55.927 1.00 33.22 407 ALA A C 1
ATOM 3042 O O . ALA A 1 407 ? -26.814 11.747 54.731 1.00 33.22 407 ALA A O 1
ATOM 3043 N N . SER A 1 408 ? -26.291 12.099 56.892 1.00 33.62 408 SER A N 1
ATOM 3044 C CA . SER A 1 408 ? -24.898 12.475 56.703 1.00 33.62 408 SER A CA 1
ATOM 3045 C C . SER A 1 408 ? -24.171 11.272 56.102 1.00 33.62 408 SER A C 1
ATOM 3047 O O . SER A 1 408 ? -23.724 10.387 56.824 1.00 33.62 408 SER A O 1
ATOM 3049 N N . ALA A 1 409 ? -24.139 11.185 54.774 1.00 33.50 409 ALA A N 1
ATOM 3050 C CA . ALA A 1 409 ? -23.507 10.087 54.072 1.00 33.50 409 ALA A CA 1
ATOM 3051 C C . ALA A 1 409 ? -21.998 10.238 54.257 1.00 33.50 409 ALA A C 1
ATOM 3053 O O . ALA A 1 409 ? -21.349 11.052 53.597 1.00 33.50 409 ALA A O 1
ATOM 3054 N N . SER A 1 410 ? -21.436 9.453 55.174 1.00 34.59 410 SER A N 1
ATOM 3055 C CA . SER A 1 410 ? -20.028 9.097 55.118 1.00 34.59 410 SER A CA 1
ATOM 3056 C C . SER A 1 410 ? -19.789 8.500 53.737 1.00 34.59 410 SER A C 1
ATOM 3058 O O . SER A 1 410 ? -20.270 7.413 53.423 1.00 34.59 410 SER A O 1
ATOM 3060 N N . THR A 1 411 ? -19.110 9.251 52.874 1.00 38.94 411 THR A N 1
ATOM 3061 C CA . THR A 1 411 ? -18.701 8.777 51.557 1.00 38.94 411 THR A CA 1
ATOM 3062 C C . THR A 1 411 ? -17.951 7.465 51.751 1.00 38.94 411 THR A C 1
ATOM 3064 O O . THR A 1 411 ? -16.928 7.463 52.435 1.00 38.94 411 THR A O 1
ATOM 3067 N N . CYS A 1 412 ? -18.464 6.372 51.175 1.00 41.47 412 CYS A N 1
ATOM 3068 C CA . CYS A 1 412 ? -17.797 5.071 51.100 1.00 41.47 412 CYS A CA 1
ATOM 3069 C C . CYS A 1 412 ? -16.289 5.311 50.849 1.00 41.47 412 CYS A C 1
ATOM 3071 O O . CYS A 1 412 ? -15.919 5.887 49.819 1.00 41.47 412 CYS A O 1
ATOM 3073 N N . GLY A 1 413 ? -15.447 5.004 51.843 1.00 35.28 413 GLY A N 1
ATOM 3074 C CA . GLY A 1 413 ? -14.116 5.596 52.009 1.00 35.28 413 GLY A CA 1
ATOM 3075 C C . GLY A 1 413 ? -13.270 5.624 50.732 1.00 35.28 413 GLY A C 1
ATOM 3076 O O . GLY A 1 413 ? -12.884 4.590 50.187 1.00 35.28 413 GLY A O 1
ATOM 3077 N N . ARG A 1 414 ? -12.917 6.825 50.262 1.00 29.75 414 ARG A N 1
ATOM 3078 C CA . ARG A 1 414 ? -11.744 7.002 49.393 1.00 29.75 414 ARG A CA 1
ATOM 3079 C C . ARG A 1 414 ? -10.495 6.808 50.265 1.00 29.75 414 ARG A C 1
ATOM 3081 O O . ARG A 1 414 ? -10.420 7.457 51.306 1.00 29.75 414 ARG A O 1
ATOM 3088 N N . PRO A 1 415 ? -9.480 6.021 49.859 1.00 34.38 415 PRO A N 1
ATOM 3089 C CA . PRO A 1 415 ? -8.177 6.086 50.506 1.00 34.38 415 PRO A CA 1
ATOM 3090 C C . PRO A 1 415 ? -7.532 7.411 50.078 1.00 34.38 415 PRO A C 1
ATOM 3092 O O . PRO A 1 415 ? -6.918 7.511 49.019 1.00 34.38 415 PRO A O 1
ATOM 3095 N N . GLY A 1 416 ? -7.771 8.468 50.848 1.00 28.23 416 GLY A N 1
ATOM 3096 C CA . GLY A 1 416 ? -7.252 9.808 50.602 1.00 28.23 416 GLY A CA 1
ATOM 3097 C C . GLY A 1 416 ? -6.682 10.359 51.895 1.00 28.23 416 GLY A C 1
ATOM 3098 O O . GLY A 1 416 ? -7.429 10.617 52.832 1.00 28.23 416 GLY A O 1
ATOM 3099 N N . GLY A 1 417 ? -5.356 10.492 51.946 1.00 30.61 417 GLY A N 1
ATOM 3100 C CA . GLY A 1 417 ? -4.653 11.092 53.072 1.00 30.61 417 GLY A CA 1
ATOM 3101 C C . GLY A 1 417 ? -5.165 12.501 53.361 1.00 30.61 417 GLY A C 1
ATOM 3102 O O . GLY A 1 417 ? -5.331 13.317 52.455 1.00 30.61 417 GLY A O 1
ATOM 3103 N N . SER A 1 418 ? -5.409 12.772 54.637 1.00 26.78 418 SER A N 1
ATOM 3104 C CA . SER A 1 418 ? -5.742 14.101 55.134 1.00 26.78 418 SER A CA 1
ATOM 3105 C C . SER A 1 418 ? -4.590 15.076 54.862 1.00 26.78 418 SER A C 1
ATOM 3107 O O . SER A 1 418 ? -3.464 14.799 55.281 1.00 26.78 418 SER A O 1
ATOM 3109 N N . PRO A 1 419 ? -4.823 16.250 54.252 1.00 33.00 419 PRO A N 1
ATOM 3110 C CA . PRO A 1 419 ? -3.907 17.364 54.396 1.00 33.00 419 PRO A CA 1
ATOM 3111 C C . PRO A 1 419 ? -4.193 17.997 55.761 1.00 33.00 419 PRO A C 1
ATOM 3113 O O . PRO A 1 419 ? -5.090 18.822 55.911 1.00 33.00 419 PRO A O 1
ATOM 3116 N N . SER A 1 420 ? -3.462 17.579 56.791 1.00 31.83 420 SER A N 1
ATOM 3117 C CA . SER A 1 420 ? -3.444 18.298 58.063 1.00 31.83 420 SER A CA 1
ATOM 3118 C C . SER A 1 420 ? -2.759 19.650 57.847 1.00 31.83 420 SER A C 1
ATOM 3120 O O . SER A 1 420 ? -1.533 19.723 57.754 1.00 31.83 420 SER A O 1
ATOM 3122 N N . SER A 1 421 ? -3.536 20.725 57.743 1.00 28.94 421 SER A N 1
ATOM 3123 C CA . SER A 1 421 ? -3.023 22.088 57.893 1.00 28.94 421 SER A CA 1
ATOM 3124 C C . SER A 1 421 ? -2.565 22.290 59.345 1.00 28.94 421 SER A C 1
ATOM 3126 O O . SER A 1 421 ? -3.370 22.066 60.251 1.00 28.94 421 SER A O 1
ATOM 3128 N N . PRO A 1 422 ? -1.316 22.705 59.620 1.00 34.22 422 PRO A N 1
ATOM 3129 C CA . PRO A 1 422 ? -0.926 23.078 60.972 1.00 34.22 422 PRO A CA 1
ATOM 3130 C C . PRO A 1 422 ? -1.352 24.531 61.267 1.00 34.22 422 PRO A C 1
ATOM 3132 O O . PRO A 1 422 ? -1.338 25.370 60.361 1.00 34.22 422 PRO A O 1
ATOM 3135 N N . PRO A 1 423 ? -1.720 24.866 62.518 1.00 34.16 423 PRO A N 1
ATOM 3136 C CA . PRO A 1 423 ? -2.055 26.234 62.903 1.00 34.16 423 PRO A CA 1
ATOM 3137 C C . PRO A 1 423 ? -0.792 27.110 63.024 1.00 34.16 423 PRO A C 1
ATOM 3139 O O . PRO A 1 423 ? 0.300 26.590 63.277 1.00 34.16 423 PRO A O 1
ATOM 3142 N N . PRO A 1 424 ? -0.909 28.445 62.892 1.00 33.94 424 PRO A N 1
ATOM 3143 C CA . PRO A 1 424 ? 0.241 29.333 62.946 1.00 33.94 424 PRO A CA 1
ATOM 3144 C C . PRO A 1 424 ? 0.671 29.540 64.401 1.00 33.94 424 PRO A C 1
ATOM 3146 O O . PRO A 1 424 ? -0.147 29.876 65.260 1.00 33.94 424 PRO A O 1
ATOM 3149 N N . ARG A 1 425 ? 1.967 29.393 64.692 1.00 31.53 425 ARG A N 1
ATOM 3150 C CA . ARG A 1 425 ? 2.559 29.931 65.923 1.00 31.53 425 ARG A CA 1
ATOM 3151 C C . ARG A 1 425 ? 3.818 30.735 65.637 1.00 31.53 425 ARG A C 1
ATOM 3153 O O . ARG A 1 425 ? 4.646 30.402 64.796 1.00 31.53 425 ARG A O 1
ATOM 3160 N N . SER A 1 426 ? 3.856 31.848 66.348 1.00 29.59 426 SER A N 1
ATOM 3161 C CA . SER A 1 426 ? 4.740 32.997 66.280 1.00 29.59 426 SER A CA 1
ATOM 3162 C C . SER A 1 426 ? 6.177 32.727 66.728 1.00 29.59 426 SER A C 1
ATOM 3164 O O . SER A 1 426 ? 6.437 31.898 67.596 1.00 29.59 426 SER A O 1
ATOM 3166 N N . ARG A 1 427 ? 7.074 33.539 66.157 1.00 31.11 427 ARG A N 1
ATOM 3167 C CA . ARG A 1 427 ? 8.470 33.831 66.530 1.00 31.11 427 ARG A CA 1
ATOM 3168 C C . ARG A 1 427 ? 8.802 33.701 68.025 1.00 31.11 427 ARG A C 1
ATOM 3170 O O . ARG A 1 427 ? 8.132 34.327 68.839 1.00 31.11 427 ARG A O 1
ATOM 3177 N N . SER A 1 428 ? 9.949 33.080 68.324 1.00 31.33 428 SER A N 1
ATOM 3178 C CA . SER A 1 428 ? 10.974 33.589 69.259 1.00 31.33 428 SER A CA 1
ATOM 3179 C C . SER A 1 428 ? 12.185 32.637 69.343 1.00 31.33 428 SER A C 1
ATOM 3181 O O . SER A 1 428 ? 12.040 31.503 69.776 1.00 31.33 428 SER A O 1
ATOM 3183 N N . GLY A 1 429 ? 13.359 33.127 68.925 1.00 29.34 429 GLY A N 1
ATOM 3184 C CA . GLY A 1 429 ? 14.576 33.166 69.754 1.00 29.34 429 GLY A CA 1
ATOM 3185 C C . GLY A 1 429 ? 15.397 31.903 70.083 1.00 29.34 429 GLY A C 1
ATOM 3186 O O . GLY A 1 429 ? 14.953 31.036 70.819 1.00 29.34 429 GLY A O 1
ATOM 3187 N N . ALA A 1 430 ? 16.685 31.992 69.713 1.00 29.84 430 ALA A N 1
ATOM 3188 C CA . ALA A 1 430 ? 17.880 31.556 70.465 1.00 29.84 430 ALA A CA 1
ATOM 3189 C C . ALA A 1 430 ? 18.505 30.156 70.227 1.00 29.84 430 ALA A C 1
ATOM 3191 O O . ALA A 1 430 ? 18.160 29.149 70.831 1.00 29.84 430 ALA A O 1
ATOM 3192 N N . ALA A 1 431 ? 19.528 30.184 69.362 1.00 29.33 431 ALA A N 1
ATOM 3193 C CA . ALA A 1 431 ? 20.879 29.611 69.469 1.00 29.33 431 ALA A CA 1
ATOM 3194 C C . ALA A 1 431 ? 21.254 28.704 70.663 1.00 29.33 431 ALA A C 1
ATOM 3196 O O . ALA A 1 431 ? 21.152 29.130 71.807 1.00 29.33 431 ALA A O 1
ATOM 3197 N N . THR A 1 432 ? 21.897 27.557 70.381 1.00 31.59 432 THR A N 1
ATOM 3198 C CA . THR A 1 432 ? 23.307 27.189 70.729 1.00 31.59 432 THR A CA 1
ATOM 3199 C C . THR A 1 432 ? 23.556 25.698 70.414 1.00 31.59 432 THR A C 1
ATOM 3201 O O . THR A 1 432 ? 22.765 24.838 70.767 1.00 31.59 432 THR A O 1
ATOM 3204 N N . SER A 1 433 ? 24.448 25.385 69.468 1.00 28.48 433 SER A N 1
ATOM 3205 C CA . SER A 1 433 ? 25.811 24.846 69.661 1.00 28.48 433 SER A CA 1
ATOM 3206 C C . SER A 1 433 ? 25.930 23.522 70.452 1.00 28.48 433 SER A C 1
ATOM 3208 O O . SER A 1 433 ? 25.715 23.483 71.654 1.00 28.48 433 SER A O 1
ATOM 3210 N N . ARG A 1 434 ? 26.391 22.445 69.789 1.00 30.28 434 ARG A N 1
ATOM 3211 C CA . ARG A 1 434 ? 27.697 21.779 70.024 1.00 30.28 434 ARG A CA 1
ATOM 3212 C C . ARG A 1 434 ? 27.755 20.344 69.472 1.00 30.28 434 ARG A C 1
ATOM 3214 O O . ARG A 1 434 ? 26.867 19.523 69.646 1.00 30.28 434 ARG A O 1
ATOM 3221 N N . THR A 1 435 ? 28.883 20.112 68.816 1.00 35.31 435 THR A N 1
ATOM 3222 C CA . THR A 1 435 ? 29.499 18.906 68.248 1.00 35.31 435 THR A CA 1
ATOM 3223 C C . THR A 1 435 ? 29.702 17.773 69.279 1.00 35.31 435 THR A C 1
ATOM 3225 O O . THR A 1 435 ? 29.896 18.079 70.457 1.00 35.31 435 THR A O 1
ATOM 3228 N N . PRO A 1 436 ? 29.734 16.483 68.872 1.00 47.31 436 PRO A N 1
ATOM 3229 C CA . PRO A 1 436 ? 29.929 15.340 69.775 1.00 47.31 436 PRO A CA 1
ATOM 3230 C C . PRO A 1 436 ? 31.415 14.976 69.951 1.00 47.31 436 PRO A C 1
ATOM 3232 O O . PRO A 1 436 ? 32.255 15.414 69.157 1.00 47.31 436 PRO A O 1
ATOM 3235 N N . PRO A 1 437 ? 31.752 14.094 70.913 1.00 49.09 437 PRO A N 1
ATOM 3236 C CA . PRO A 1 437 ? 32.947 13.275 70.723 1.00 49.09 437 PRO A CA 1
ATOM 3237 C C . PRO A 1 437 ? 32.801 11.794 71.125 1.00 49.09 437 PRO A C 1
ATOM 3239 O O . PRO A 1 437 ? 32.211 11.487 72.152 1.00 49.09 437 PRO A O 1
ATOM 3242 N N . ARG A 1 438 ? 33.526 10.952 70.356 1.00 33.31 438 ARG A N 1
ATOM 3243 C CA . ARG A 1 438 ? 34.368 9.801 70.787 1.00 33.31 438 ARG A CA 1
ATOM 3244 C C . ARG A 1 438 ? 33.658 8.595 71.450 1.00 33.31 438 ARG A C 1
ATOM 3246 O O . ARG A 1 438 ? 32.662 8.745 72.122 1.00 33.31 438 ARG A O 1
ATOM 3253 N N . SER A 1 439 ? 34.112 7.341 71.374 1.00 32.47 439 SER A N 1
ATOM 3254 C CA . SER A 1 439 ? 35.318 6.684 70.845 1.00 32.47 439 SER A CA 1
ATOM 3255 C C . SER A 1 439 ? 35.218 5.170 71.102 1.00 32.47 439 SER A C 1
ATOM 3257 O O . SER A 1 439 ? 34.663 4.781 72.123 1.00 32.47 439 SER A O 1
ATOM 3259 N N . GLY A 1 440 ? 35.936 4.374 70.299 1.00 31.66 440 GLY A N 1
ATOM 3260 C CA . GLY A 1 440 ? 36.665 3.176 70.761 1.00 31.66 440 GLY A CA 1
ATO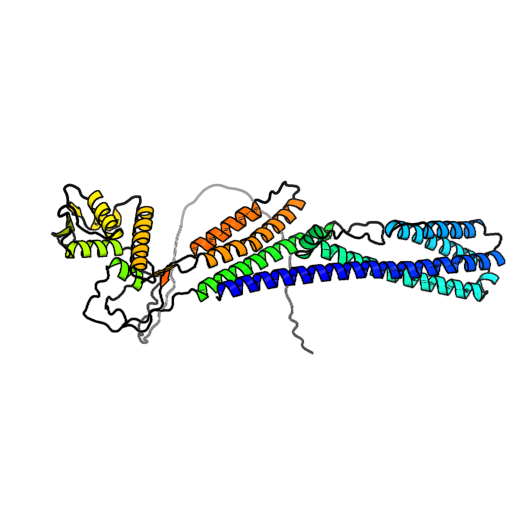M 3261 C C . GLY A 1 440 ? 35.978 1.821 70.525 1.00 31.66 440 GLY A C 1
ATOM 3262 O O . GLY A 1 440 ? 34.939 1.557 71.101 1.00 31.66 440 GLY A O 1
ATOM 3263 N N . SER A 1 441 ? 36.472 0.990 69.590 1.00 32.06 441 SER A N 1
ATOM 3264 C CA . SER A 1 441 ? 37.506 -0.069 69.773 1.00 32.06 441 SER A CA 1
ATOM 3265 C C . SER A 1 441 ? 36.948 -1.296 70.526 1.00 32.06 441 SER A C 1
ATOM 3267 O O . SER A 1 441 ? 36.384 -1.118 71.590 1.00 32.06 441 SER A O 1
ATOM 3269 N N . ARG A 1 442 ? 37.099 -2.571 70.141 1.00 33.62 442 ARG A N 1
ATOM 3270 C CA . ARG A 1 442 ? 38.155 -3.300 69.413 1.00 33.62 442 ARG A CA 1
ATOM 3271 C C . ARG A 1 442 ? 37.701 -4.775 69.268 1.00 33.62 442 ARG A C 1
ATOM 3273 O O . ARG A 1 442 ? 37.039 -5.265 70.176 1.00 33.62 442 ARG A O 1
ATOM 3280 N N . ARG A 1 443 ? 38.227 -5.470 68.243 1.00 35.03 443 ARG A N 1
ATOM 3281 C CA . ARG A 1 443 ? 38.707 -6.886 68.169 1.00 35.03 443 ARG A CA 1
ATOM 3282 C C . ARG A 1 443 ? 38.198 -7.638 66.922 1.00 35.03 443 ARG A C 1
ATOM 3284 O O . ARG A 1 443 ? 37.023 -7.952 66.821 1.00 35.03 443 ARG A O 1
ATOM 3291 N N . GLY A 1 444 ? 39.127 -7.926 65.998 1.00 29.22 444 GLY A N 1
ATOM 3292 C CA . GLY A 1 444 ? 39.040 -9.025 65.013 1.00 29.22 444 GLY A CA 1
ATOM 3293 C C . GLY A 1 444 ? 39.503 -10.357 65.640 1.00 29.22 444 GLY A C 1
ATOM 3294 O O . GLY A 1 444 ? 39.422 -10.447 66.869 1.00 29.22 444 GLY A O 1
ATOM 3295 N N . PRO A 1 445 ? 40.085 -11.336 64.900 1.00 52.25 445 PRO A N 1
ATOM 3296 C CA . PRO A 1 445 ? 40.473 -11.343 63.471 1.00 52.25 445 PRO A CA 1
ATOM 3297 C C . PRO A 1 445 ? 40.122 -12.649 62.692 1.00 52.25 445 PRO A C 1
ATOM 3299 O O . PRO A 1 445 ? 39.751 -13.647 63.302 1.00 52.25 445 PRO A O 1
ATOM 3302 N N . SER A 1 446 ? 40.326 -12.672 61.359 1.00 33.62 446 SER A N 1
ATOM 3303 C CA . SER A 1 446 ? 41.131 -13.684 60.607 1.00 33.62 446 SER A CA 1
ATOM 3304 C C . SER A 1 446 ? 40.684 -13.927 59.150 1.00 33.62 446 SER A C 1
ATOM 3306 O O . SER A 1 446 ? 39.505 -14.134 58.892 1.00 33.62 446 SER A O 1
ATOM 3308 N N . GLY A 1 447 ? 41.672 -14.003 58.239 1.00 32.19 447 GLY A N 1
ATOM 3309 C CA . GLY A 1 447 ? 41.616 -14.658 56.913 1.00 32.19 447 GLY A CA 1
ATOM 3310 C C . GLY A 1 447 ? 41.365 -13.720 55.715 1.00 32.19 447 GLY A C 1
ATOM 3311 O O . GLY A 1 447 ? 40.222 -13.388 55.455 1.00 32.19 447 GLY A O 1
ATOM 3312 N N . ALA A 1 448 ? 42.344 -13.101 55.040 1.00 34.38 448 ALA A N 1
ATOM 3313 C CA . ALA A 1 448 ? 43.425 -13.626 54.183 1.00 34.38 448 ALA A CA 1
ATOM 3314 C C . ALA A 1 448 ? 43.084 -13.677 52.665 1.00 34.38 448 ALA A C 1
ATOM 3316 O O . ALA A 1 448 ? 42.329 -14.527 52.216 1.00 34.38 448 ALA A O 1
ATOM 3317 N N . PHE A 1 449 ? 43.804 -12.817 51.922 1.00 32.47 449 PHE A N 1
ATOM 3318 C CA . PHE A 1 449 ? 44.421 -12.999 50.589 1.00 32.47 449 PHE A CA 1
ATOM 3319 C C . PHE A 1 449 ? 43.745 -12.533 49.265 1.00 32.47 449 PHE A C 1
ATOM 3321 O O . PHE A 1 449 ? 42.718 -13.047 48.840 1.00 32.47 449 PHE A O 1
ATOM 3328 N N . LEU A 1 450 ? 44.515 -11.655 48.580 1.00 36.56 450 LEU A N 1
ATOM 3329 C CA . LEU A 1 450 ? 44.784 -11.501 47.126 1.00 36.56 450 LEU A CA 1
ATOM 3330 C C . LEU A 1 450 ? 44.258 -10.263 46.360 1.00 36.56 450 LEU A C 1
ATOM 3332 O O . LEU A 1 450 ? 43.232 -10.280 45.696 1.00 36.56 450 LEU A O 1
ATOM 3336 N N . SER A 1 451 ? 45.078 -9.205 46.441 1.00 33.75 451 SER A N 1
ATOM 3337 C CA . SER A 1 451 ? 45.810 -8.518 45.352 1.00 33.75 451 SER A CA 1
ATOM 3338 C C . SER A 1 451 ? 45.117 -8.105 44.037 1.00 33.75 451 SER A C 1
ATOM 3340 O O . SER A 1 451 ? 44.732 -8.927 43.214 1.00 33.75 451 SER A O 1
ATOM 3342 N N . ALA A 1 452 ? 45.134 -6.787 43.795 1.00 38.09 452 ALA A N 1
ATOM 3343 C CA . ALA A 1 452 ? 44.940 -6.102 42.506 1.00 38.09 452 ALA A CA 1
ATOM 3344 C C . ALA A 1 452 ? 46.221 -6.158 41.621 1.00 38.09 452 ALA A C 1
ATOM 3346 O O . ALA A 1 452 ? 47.246 -6.643 42.111 1.00 38.09 452 ALA A O 1
ATOM 3347 N N . PRO A 1 453 ? 46.220 -5.659 40.356 1.00 51.81 453 PRO A N 1
ATOM 3348 C CA . PRO A 1 453 ? 46.299 -4.203 40.107 1.00 51.81 453 PRO A CA 1
ATOM 3349 C C . PRO A 1 453 ? 45.536 -3.661 38.862 1.00 51.81 453 PRO A C 1
ATOM 3351 O O . PRO A 1 453 ? 45.220 -4.381 37.921 1.00 51.81 453 PRO A O 1
ATOM 3354 N N . ARG A 1 454 ? 45.279 -2.338 38.858 1.00 39.84 454 ARG A N 1
ATOM 3355 C CA . ARG A 1 454 ? 44.967 -1.490 37.673 1.00 39.84 454 ARG A CA 1
ATOM 3356 C C . ARG A 1 454 ? 46.267 -1.085 36.945 1.00 39.84 454 ARG A C 1
ATOM 3358 O O . ARG A 1 454 ? 47.321 -1.171 37.574 1.00 39.84 454 ARG A O 1
ATOM 3365 N N . PRO A 1 455 ? 46.219 -0.574 35.691 1.00 53.84 455 PRO A N 1
ATOM 3366 C CA . PRO A 1 455 ? 46.266 0.897 35.461 1.00 53.84 455 PRO A CA 1
ATOM 3367 C C . PRO A 1 455 ? 45.494 1.384 34.186 1.00 53.84 455 PRO A C 1
ATOM 3369 O O . PRO A 1 455 ? 45.414 0.681 33.191 1.00 53.84 455 PRO A O 1
ATOM 3372 N N . THR A 1 456 ? 44.659 2.436 34.269 1.00 37.25 456 THR A N 1
ATOM 3373 C CA . THR A 1 456 ? 44.813 3.840 33.764 1.00 37.25 456 THR A CA 1
ATOM 3374 C C . THR A 1 456 ? 44.872 4.099 32.247 1.00 37.25 456 THR A C 1
ATOM 3376 O O . THR A 1 456 ? 45.836 3.706 31.601 1.00 37.25 456 THR A O 1
ATOM 3379 N N . THR A 1 457 ? 43.946 4.933 31.739 1.00 38.59 457 THR A N 1
ATOM 3380 C CA . THR A 1 457 ? 44.154 6.080 30.798 1.00 38.59 457 THR A CA 1
ATOM 3381 C C . THR A 1 457 ? 42.789 6.797 30.602 1.00 38.59 457 THR A C 1
ATOM 3383 O O . THR A 1 457 ? 41.808 6.136 30.284 1.00 38.59 457 THR A O 1
ATOM 3386 N N . THR A 1 458 ? 42.544 8.004 31.151 1.00 37.38 458 THR A N 1
ATOM 3387 C CA . THR A 1 458 ? 42.638 9.360 30.520 1.00 37.38 458 THR A CA 1
ATOM 3388 C C . THR A 1 458 ? 41.923 9.488 29.158 1.00 37.38 458 THR A C 1
ATOM 3390 O O . THR A 1 458 ? 42.149 8.671 28.286 1.00 37.38 458 THR A O 1
ATOM 3393 N N . GLY A 1 459 ? 41.091 10.491 28.839 1.00 33.78 459 GLY A N 1
ATOM 3394 C CA . GLY A 1 459 ? 40.651 11.719 29.510 1.00 33.78 459 GLY A CA 1
ATOM 3395 C C . GLY A 1 459 ? 39.830 12.625 28.553 1.00 33.78 459 GLY A C 1
ATOM 3396 O O . GLY A 1 459 ? 39.634 12.273 27.396 1.00 33.78 459 GLY A O 1
ATOM 3397 N N . ARG A 1 460 ? 39.454 13.815 29.063 1.00 37.44 460 ARG A N 1
ATOM 3398 C CA . ARG A 1 460 ? 38.941 15.053 28.402 1.00 37.44 460 ARG A CA 1
ATOM 3399 C C . ARG A 1 460 ? 37.467 15.143 27.941 1.00 37.44 460 ARG A C 1
ATOM 3401 O O . ARG A 1 460 ? 37.122 14.711 26.856 1.00 37.44 460 ARG A O 1
ATOM 3408 N N . GLY A 1 461 ? 36.666 15.881 28.728 1.00 33.84 461 GLY A N 1
ATOM 3409 C CA . GLY A 1 461 ? 36.410 17.323 28.494 1.00 33.84 461 GLY A CA 1
ATOM 3410 C C . GLY A 1 461 ? 35.222 17.737 27.590 1.00 33.84 461 GLY A C 1
ATOM 3411 O O . GLY A 1 461 ? 35.221 17.351 26.427 1.00 33.84 461 GLY A O 1
ATOM 3412 N N . PRO A 1 462 ? 34.274 18.580 28.070 1.00 53.50 462 PRO A N 1
ATOM 3413 C CA . PRO A 1 462 ? 33.126 19.100 27.309 1.00 53.50 462 PRO A CA 1
ATOM 3414 C C . PRO A 1 462 ? 33.256 20.589 26.906 1.00 53.50 462 PRO A C 1
ATOM 3416 O O . PRO A 1 462 ? 33.781 21.382 27.680 1.00 53.50 462 PRO A O 1
ATOM 3419 N N . THR A 1 463 ? 32.698 20.969 25.750 1.00 37.53 463 THR A N 1
ATOM 3420 C CA . THR A 1 463 ? 32.381 22.340 25.254 1.00 37.53 463 THR A CA 1
ATOM 3421 C C . THR A 1 463 ? 31.636 22.154 23.907 1.00 37.53 463 THR A C 1
ATOM 3423 O O . THR A 1 463 ? 31.914 21.182 23.218 1.00 37.53 463 THR A O 1
ATOM 3426 N N . THR A 1 464 ? 30.653 22.919 23.415 1.00 40.72 464 THR A N 1
ATOM 3427 C CA . THR A 1 464 ? 30.155 24.285 23.652 1.00 40.72 464 THR A CA 1
ATOM 3428 C C . THR A 1 464 ? 28.792 24.458 22.953 1.00 40.72 464 THR A C 1
ATOM 3430 O O . THR A 1 464 ? 28.432 23.690 22.064 1.00 40.72 464 THR A O 1
ATOM 3433 N N . ALA A 1 465 ? 28.075 25.503 23.365 1.00 40.00 465 ALA A N 1
ATOM 3434 C CA . ALA A 1 465 ? 26.803 26.012 22.858 1.00 40.00 465 ALA A CA 1
ATOM 3435 C C . ALA A 1 465 ? 26.804 26.488 21.386 1.00 40.00 465 ALA A C 1
ATOM 3437 O O . ALA A 1 465 ? 27.853 26.781 20.819 1.00 40.00 465 ALA A O 1
ATOM 3438 N N . GLY A 1 466 ? 25.598 26.666 20.829 1.00 36.16 466 GLY A N 1
ATOM 3439 C CA . GLY A 1 466 ? 25.349 27.362 19.563 1.00 36.16 466 GLY A CA 1
ATOM 3440 C C . GLY A 1 466 ? 23.866 27.693 19.353 1.00 36.16 466 GLY A C 1
ATOM 3441 O O . GLY A 1 466 ? 23.145 26.932 18.719 1.00 36.16 466 GLY A O 1
ATOM 3442 N N . CYS A 1 467 ? 23.422 28.827 19.905 1.00 37.81 467 CYS A N 1
ATOM 3443 C CA . CYS A 1 467 ? 22.243 29.583 19.462 1.00 37.81 467 CYS A CA 1
ATOM 3444 C C . CYS A 1 467 ? 22.633 30.427 18.237 1.00 37.81 467 CYS A C 1
ATOM 3446 O O . CYS A 1 467 ? 23.743 30.955 18.210 1.00 37.81 467 CYS A O 1
ATOM 3448 N N . GLY A 1 468 ? 21.724 30.625 17.280 1.00 38.91 468 GLY A N 1
ATOM 3449 C CA . GLY A 1 468 ? 21.960 31.542 16.162 1.00 38.91 468 GLY A CA 1
ATOM 3450 C C . GLY A 1 468 ? 20.838 31.567 15.129 1.00 38.91 468 GLY A C 1
ATOM 3451 O O . GLY A 1 468 ? 20.911 30.893 14.111 1.00 38.91 468 GLY A O 1
ATOM 3452 N N . THR A 1 469 ? 19.812 32.363 15.415 1.00 40.25 469 THR A N 1
ATOM 3453 C CA . THR A 1 469 ? 18.907 32.996 14.446 1.00 40.25 469 THR A CA 1
ATOM 3454 C C . THR A 1 469 ? 19.675 33.885 13.465 1.00 40.25 469 THR A C 1
ATOM 3456 O O . THR A 1 469 ? 20.473 34.710 13.907 1.00 40.25 469 THR A O 1
ATOM 3459 N N . SER A 1 470 ? 19.366 33.773 12.171 1.00 47.69 470 SER A N 1
ATOM 3460 C CA . SER A 1 470 ? 19.350 34.878 11.191 1.00 47.69 470 SER A CA 1
ATOM 3461 C C . SER A 1 470 ? 18.311 34.567 10.125 1.00 47.69 470 SER A C 1
ATOM 3463 O O . SER A 1 470 ? 18.213 33.371 9.768 1.00 47.69 470 SER A O 1
#